Protein AF-0000000071591274 (afdb_homodimer)

Sequence (440 aa):
MTKKYLTFDCYGTLINTEPLYQWVANLGLAVGLDPLTVRKAYATYEDDPASVNPYLDYSTLVRADLKHLDRLFEQRHFFESHYVECLEVQRHLLPYADVIPTLTAWQQLGYQLIIMSNSSWDIMPANIAALKVSFTAVVTAEDIQAYKPALAFFETVQERFKLTADNHWHIARGYESDVVPASAMQWPMIWINRDQRQPTSSERPTHMVTDLAAVKQWVNMTKKYLTFDCYGTLINTEPLYQWVANLGLAVGLDPLTVRKAYATYEDDPASVNPYLDYSTLVRADLKHLDRLFEQRHFFESHYVECLEVQRHLLPYADVIPTLTAWQQLGYQLIIMSNSSWDIMPANIAALKVSFTAVVTAEDIQAYKPALAFFETVQERFKLTADNHWHIARGYESDVVPASAMQWPMIWINRDQRQPTSSERPTHMVTDLAAVKQWVN

Radius of gyration: 25.71 Å; Cα contacts (8 Å, |Δi|>4): 743; chains: 2; bounding box: 50×77×52 Å

pLDDT: mean 96.33, std 4.24, range [58.91, 98.88]

Organism: Lactiplantibacillus plantarum (strain ATCC BAA-793 / NCIMB 8826 / WCFS1) (NCBI:txid220668)

Nearest PDB structures (foldseek):
  7qnm-assembly6_K  TM=8.316E-01  e=1.272E-12  Zobellia galactanivorans
  8wnh-assembly1_B  TM=7.726E-01  e=5.320E-11  Rhodococcus opacus
  8wbk-assembly1_A  TM=7.540E-01  e=3.234E-11  Rhodococcus opacus
  8wbm-assembly1_A  TM=7.395E-01  e=4.697E-11  Rhodococcus opacus
  8wbo-assembly1_A-2  TM=7.355E-01  e=8.752E-11  Rhodococcus opacus

Foldseek 3Di:
DDAFAEEEEADPAFFDCVVLLVVQLVLCVVVPHRSVVRSVQLVVQVPDPVLQVQHDAPLVSLLVSQVVSCVVVVVPCSSSVCSVVSLVSLLPTATDPLQLVLVVVLVVVRHAYEYEYQHDPVRVVSSVVRSVDDHPYYHYCVNQSHAFPPLSSVVVVCVVSVDDQVRYEYEYADQRRDQVSCVVVVHQYEHQPQPPDDHPDDGDHPYYDNHDNVCVVPRD/DFAFAEEEEADPAFFDCVVLLVVQLVLCVVVPHRSVVRSVQLVVQVPDPVLQVQHDAPLVSLLVSQVVSCVVVVVPCSSSVCSVVSLVSLLPTATDPLQLVLVVVLVVVRHAYEYEYCHDPVRVVSSVVRSVDDHPYYDYCVNQSHAFPPLSSVVVVCVVVVDDQVRYEYEYADQRRGQVSCVVVVHQYEHQPQPPDDHPDDGDHPYYDNHDNVCVVPRD

Solvent-accessible surface area (backbone atoms only — not comparable to full-atom values): 23604 Å² total; per-residue (Å²): 131,86,76,36,38,38,37,26,38,38,81,62,48,39,31,44,52,61,67,53,48,50,50,46,14,51,55,25,43,74,72,75,42,61,27,68,60,42,29,49,52,50,52,52,52,72,68,36,68,71,71,45,65,68,68,63,56,45,69,57,49,53,40,51,44,27,44,47,50,10,64,77,67,67,44,77,55,57,50,26,41,43,37,63,57,50,54,50,47,62,30,67,39,47,53,40,87,49,36,50,66,44,53,52,52,42,47,73,72,59,43,40,36,30,41,48,28,68,42,31,63,53,41,43,62,50,41,50,59,58,47,77,63,86,58,76,41,77,45,33,15,62,77,62,63,38,49,65,43,44,59,67,51,54,52,49,54,32,63,75,67,64,60,45,67,87,36,33,41,37,39,28,41,46,54,71,44,38,39,42,38,31,48,75,68,60,45,44,28,39,33,33,39,69,80,68,72,75,80,90,63,89,64,64,55,75,40,76,39,60,46,71,57,65,49,44,82,80,57,122,130,85,75,36,38,38,36,26,39,37,80,61,49,39,29,44,52,60,66,54,48,51,51,46,14,50,55,26,43,75,74,74,40,60,28,69,59,42,29,48,53,50,54,51,52,72,68,35,68,72,71,46,66,67,68,63,56,45,69,58,49,52,42,51,43,27,45,47,50,10,64,77,68,67,43,75,56,57,50,27,42,43,36,61,58,51,54,51,48,61,30,65,39,44,52,42,87,51,37,47,66,44,52,52,53,40,47,74,73,59,43,38,37,30,41,48,28,67,44,32,63,53,41,42,62,49,39,49,59,58,47,77,62,87,59,79,42,77,46,33,16,62,80,62,64,39,48,65,41,44,58,67,51,54,52,50,53,32,63,75,68,65,60,44,66,85,36,32,41,38,39,27,40,47,52,72,45,38,40,44,37,31,47,76,68,60,45,42,27,40,33,35,41,70,79,69,73,76,78,90,62,88,66,68,56,76,41,76,37,60,44,71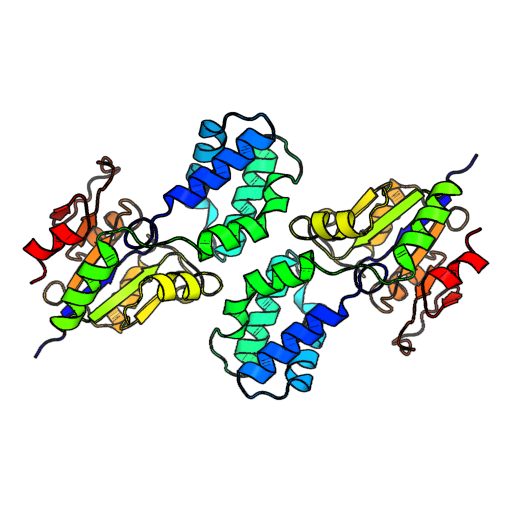,57,65,48,45,83,81,56,124

Structure (mmCIF, N/CA/C/O backbone):
data_AF-0000000071591274-model_v1
#
loop_
_entity.id
_entity.type
_entity.pdbx_description
1 polymer 'Phosphohydrolase, HAD superfamily'
#
loop_
_atom_site.group_PDB
_atom_site.id
_atom_site.type_symbol
_atom_site.label_atom_id
_atom_site.label_alt_id
_atom_site.label_comp_id
_atom_site.label_asym_id
_atom_site.label_entity_id
_atom_site.label_seq_id
_atom_site.pdbx_PDB_ins_code
_atom_site.Cartn_x
_atom_site.Cartn_y
_atom_site.Cartn_z
_atom_site.occupancy
_atom_site.B_iso_or_equiv
_atom_site.auth_seq_id
_atom_site.auth_comp_id
_atom_site.auth_asym_id
_atom_site.auth_atom_id
_atom_site.pdbx_PDB_model_num
ATOM 1 N N . MET A 1 1 ? 17.781 -35.562 -20.531 1 59.03 1 MET A N 1
ATOM 2 C CA . MET A 1 1 ? 16.359 -35.781 -20.234 1 59.03 1 MET A CA 1
ATOM 3 C C . MET A 1 1 ? 15.562 -34.5 -20.344 1 59.03 1 MET A C 1
ATOM 5 O O . MET A 1 1 ? 16.078 -33.406 -20.062 1 59.03 1 MET A O 1
ATOM 9 N N . THR A 1 2 ? 14.383 -34.562 -21.047 1 83.44 2 THR A N 1
ATOM 10 C CA . THR A 1 2 ? 13.602 -33.344 -21.328 1 83.44 2 THR A CA 1
ATOM 11 C C . THR A 1 2 ? 12.977 -32.812 -20.062 1 83.44 2 THR A C 1
ATOM 13 O O . THR A 1 2 ? 12.43 -33.562 -19.25 1 83.44 2 THR A O 1
ATOM 16 N N . LYS A 1 3 ? 13.312 -31.547 -19.672 1 92.94 3 LYS A N 1
ATOM 17 C CA . LYS A 1 3 ? 12.742 -30.891 -18.484 1 92.94 3 LYS A CA 1
ATOM 18 C C . LYS A 1 3 ? 11.211 -30.922 -18.531 1 92.94 3 LYS A C 1
ATOM 20 O O . LYS A 1 3 ? 10.617 -30.734 -19.594 1 92.94 3 LYS A O 1
ATOM 25 N N . LYS A 1 4 ? 10.633 -31.297 -17.438 1 97.25 4 LYS A N 1
ATOM 26 C CA . LYS A 1 4 ? 9.188 -31.234 -17.266 1 97.25 4 LYS A CA 1
ATOM 27 C C . LYS A 1 4 ? 8.789 -30.078 -16.344 1 97.25 4 LYS A C 1
ATOM 29 O O . LYS A 1 4 ? 9.422 -29.859 -15.312 1 97.25 4 LYS A O 1
ATOM 34 N N . TYR A 1 5 ? 7.762 -29.312 -16.75 1 98.38 5 TYR A N 1
ATOM 35 C CA . TYR A 1 5 ? 7.379 -28.078 -16.062 1 98.38 5 TYR A CA 1
ATOM 36 C C . TYR A 1 5 ? 5.973 -28.188 -15.477 1 98.38 5 TYR A C 1
ATOM 38 O O . TYR A 1 5 ? 5.09 -28.797 -16.094 1 98.38 5 TYR A O 1
ATOM 46 N N . LEU A 1 6 ? 5.816 -27.656 -14.336 1 98.75 6 LEU A N 1
ATOM 47 C CA . LEU A 1 6 ? 4.508 -27.375 -13.75 1 98.75 6 LEU A CA 1
ATOM 48 C C . LEU A 1 6 ? 4.332 -25.891 -13.477 1 98.75 6 LEU A C 1
ATOM 50 O O . LEU A 1 6 ? 5.141 -25.281 -12.766 1 98.75 6 LEU A O 1
ATOM 54 N N . THR A 1 7 ? 3.361 -25.266 -14.07 1 98.81 7 THR A N 1
ATOM 55 C CA . THR A 1 7 ? 3.021 -23.875 -13.773 1 98.81 7 THR A CA 1
ATOM 56 C C . THR A 1 7 ? 1.787 -23.797 -12.875 1 98.81 7 THR A C 1
ATOM 58 O O . THR A 1 7 ? 0.854 -24.594 -13.031 1 98.81 7 THR A O 1
ATOM 61 N N . PHE A 1 8 ? 1.826 -22.844 -11.938 1 98.81 8 PHE A N 1
ATOM 62 C CA . PHE A 1 8 ? 0.76 -22.734 -10.945 1 98.81 8 PHE A CA 1
ATOM 63 C C . PHE A 1 8 ? 0.245 -21.297 -10.875 1 98.81 8 PHE A C 1
ATOM 65 O O . PHE A 1 8 ? 1.033 -20.359 -10.852 1 98.81 8 PHE A O 1
ATOM 72 N N . ASP A 1 9 ? -1.08 -21.203 -10.789 1 98.38 9 ASP A N 1
ATOM 73 C CA . ASP A 1 9 ? -1.646 -20.047 -10.109 1 98.38 9 ASP A CA 1
ATOM 74 C C . ASP A 1 9 ? -1.286 -20.047 -8.625 1 98.38 9 ASP A C 1
ATOM 76 O O . ASP A 1 9 ? -0.941 -21.094 -8.07 1 98.38 9 ASP A O 1
ATOM 80 N N . CYS A 1 10 ? -1.369 -18.859 -8.008 1 98.25 10 CYS A N 1
ATOM 81 C CA . CYS A 1 10 ? -0.964 -18.812 -6.609 1 98.25 10 CYS A CA 1
ATOM 82 C C . CYS A 1 10 ? -2.178 -18.719 -5.691 1 98.25 10 CYS A C 1
ATOM 84 O O . CYS A 1 10 ? -2.498 -19.672 -4.988 1 98.25 10 CYS A O 1
ATOM 86 N N . TYR A 1 11 ? -2.914 -17.688 -5.766 1 97.44 11 TYR A N 1
ATOM 87 C CA .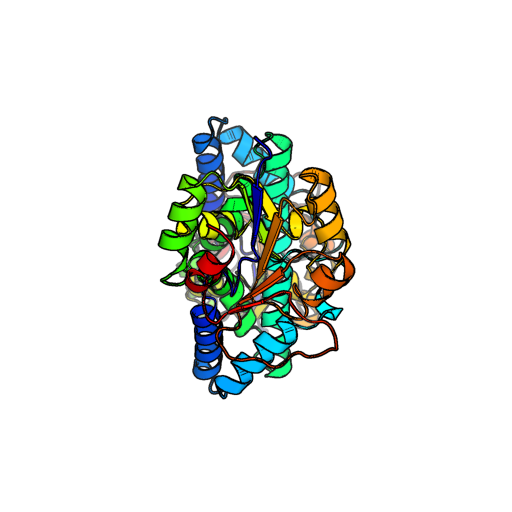 TYR A 1 11 ? -3.984 -17.391 -4.816 1 97.44 11 TYR A CA 1
ATOM 88 C C . TYR A 1 11 ? -5.207 -18.266 -5.094 1 97.44 11 TYR A C 1
ATOM 90 O O . TYR A 1 11 ? -5.766 -18.219 -6.191 1 97.44 11 TYR A O 1
ATOM 98 N N . GLY A 1 12 ? -5.57 -18.953 -4.125 1 96.62 12 GLY A N 1
ATOM 99 C CA . GLY A 1 12 ? -6.68 -19.891 -4.242 1 96.62 12 GLY A CA 1
ATOM 100 C C . GLY A 1 12 ? -6.258 -21.266 -4.723 1 96.62 12 GLY A C 1
ATOM 101 O O . GLY A 1 12 ? -7.02 -22.234 -4.609 1 96.62 12 GLY A O 1
ATOM 102 N N . THR A 1 13 ? -5.055 -21.328 -5.23 1 98.25 13 THR A N 1
ATOM 103 C CA . THR A 1 13 ? -4.508 -22.594 -5.688 1 98.25 13 THR A CA 1
ATOM 104 C C . THR A 1 13 ? -3.477 -23.125 -4.695 1 98.25 13 THR A C 1
ATOM 106 O O . THR A 1 13 ? -3.697 -24.156 -4.051 1 98.25 13 THR A O 1
ATOM 109 N N . LEU A 1 14 ? -2.412 -22.422 -4.5 1 98.62 14 LEU A N 1
ATOM 110 C CA . LEU A 1 14 ? -1.374 -22.797 -3.551 1 98.62 14 LEU A CA 1
ATOM 111 C C . LEU A 1 14 ? -1.625 -22.156 -2.188 1 98.62 14 LEU A C 1
ATOM 113 O O . LEU A 1 14 ? -1.508 -22.828 -1.155 1 98.62 14 LEU A O 1
ATOM 117 N N . ILE A 1 15 ? -1.997 -20.875 -2.193 1 98.62 15 ILE A N 1
ATOM 118 C CA . ILE A 1 15 ? -2.23 -20.078 -0.994 1 98.62 15 ILE A CA 1
ATOM 119 C C . ILE A 1 15 ? -3.729 -20 -0.717 1 98.62 15 ILE A C 1
ATOM 121 O O . ILE A 1 15 ? -4.512 -19.656 -1.608 1 98.62 15 ILE A O 1
ATOM 125 N N . ASN A 1 16 ? -4.133 -20.281 0.499 1 98.38 16 ASN A N 1
ATOM 126 C CA . ASN A 1 16 ? -5.527 -20.156 0.913 1 98.38 16 ASN A CA 1
ATOM 127 C C . ASN A 1 16 ? -5.914 -18.703 1.153 1 98.38 16 ASN A C 1
ATOM 129 O O . ASN A 1 16 ? -5.387 -18.047 2.064 1 98.38 16 ASN A O 1
ATOM 133 N N . THR A 1 17 ? -6.891 -18.188 0.409 1 97.69 17 THR A N 1
ATOM 134 C CA . THR A 1 17 ? -7.227 -16.766 0.471 1 97.69 17 THR A CA 1
ATOM 135 C C . THR A 1 17 ? -8.438 -16.531 1.369 1 97.69 17 THR A C 1
ATOM 137 O O . THR A 1 17 ? -8.828 -15.391 1.623 1 97.69 17 THR A O 1
ATOM 140 N N . GLU A 1 18 ? -9.008 -17.531 1.901 1 96.94 18 GLU A N 1
ATOM 141 C CA . GLU A 1 18 ? -10.227 -17.422 2.689 1 96.94 18 GLU A CA 1
ATOM 142 C C . GLU A 1 18 ? -10.039 -16.484 3.875 1 96.94 18 GLU A C 1
ATOM 144 O O . GLU A 1 18 ? -10.93 -15.695 4.195 1 96.94 18 GLU A O 1
ATOM 149 N N . PRO A 1 19 ? -8.945 -16.531 4.57 1 97.75 19 PRO A N 1
ATOM 150 C CA . PRO A 1 19 ? -8.773 -15.617 5.707 1 97.75 19 PRO A CA 1
ATOM 151 C C . PRO A 1 19 ? -8.867 -14.148 5.309 1 97.75 19 PRO A C 1
ATOM 153 O O . PRO A 1 19 ? -9.32 -13.32 6.102 1 97.75 19 PRO A O 1
ATOM 156 N N . LEU A 1 20 ? -8.43 -13.773 4.113 1 98.31 20 LEU A N 1
ATOM 157 C CA . LEU A 1 20 ? -8.562 -12.398 3.65 1 98.31 20 LEU A CA 1
ATOM 158 C C . LEU A 1 20 ? -10.023 -11.992 3.541 1 98.31 20 LEU A C 1
ATOM 160 O O . LEU A 1 20 ? -10.422 -10.93 4.035 1 98.31 20 LEU A O 1
ATOM 164 N N . TYR A 1 21 ? -10.812 -12.82 2.93 1 98.06 21 TYR A N 1
ATOM 165 C CA . TYR A 1 21 ? -12.219 -12.492 2.73 1 98.06 21 TYR A CA 1
ATOM 166 C C . TYR A 1 21 ? -12.969 -12.469 4.059 1 98.06 21 TYR A C 1
ATOM 168 O O . TYR A 1 21 ? -13.875 -11.656 4.254 1 98.06 21 TYR A O 1
ATOM 176 N N . GLN A 1 22 ? -12.594 -13.375 4.934 1 98.31 22 GLN A N 1
ATOM 177 C CA . GLN A 1 22 ? -13.164 -13.344 6.273 1 98.31 22 GLN A CA 1
ATOM 178 C C . GLN A 1 22 ? -12.797 -12.047 6.996 1 98.31 22 GLN A C 1
ATOM 180 O O . GLN A 1 22 ? -13.625 -11.469 7.703 1 98.31 22 GLN A O 1
ATOM 185 N N . TRP A 1 23 ? -11.586 -11.641 6.863 1 98.56 23 TRP A N 1
ATOM 186 C CA . TRP A 1 23 ? -11.125 -10.383 7.453 1 98.56 23 TRP A CA 1
ATOM 187 C C . TRP A 1 23 ? -11.938 -9.203 6.934 1 98.56 23 TRP A C 1
ATOM 189 O O . TRP A 1 23 ? -12.383 -8.359 7.711 1 98.56 23 TRP A O 1
ATOM 199 N N . VAL A 1 24 ? -12.242 -9.164 5.648 1 98.75 24 VAL A N 1
ATOM 200 C CA . VAL A 1 24 ? -13.055 -8.117 5.027 1 98.75 24 VAL A CA 1
ATOM 201 C C . VAL A 1 24 ? -14.469 -8.148 5.602 1 98.75 24 VAL A C 1
ATOM 203 O O . VAL A 1 24 ? -15.039 -7.109 5.922 1 98.75 24 VAL A O 1
ATOM 206 N N . ALA A 1 25 ? -14.992 -9.312 5.707 1 98.69 25 ALA A N 1
ATOM 207 C CA . ALA A 1 25 ? -16.328 -9.477 6.297 1 98.69 25 ALA A CA 1
ATOM 208 C C . ALA A 1 25 ? -16.359 -8.922 7.719 1 98.69 25 ALA A C 1
ATOM 210 O O . ALA A 1 25 ? -17.328 -8.258 8.109 1 98.69 25 ALA A O 1
ATOM 211 N N . ASN A 1 26 ? -15.328 -9.25 8.484 1 98.69 26 ASN A N 1
ATOM 212 C CA . ASN A 1 26 ? -15.242 -8.766 9.859 1 98.69 26 ASN A CA 1
ATOM 213 C C . ASN A 1 26 ? -15.195 -7.242 9.914 1 98.69 26 ASN A C 1
ATOM 215 O O . ASN A 1 26 ? -15.742 -6.637 10.836 1 98.69 26 ASN A O 1
ATOM 219 N N . LEU A 1 27 ? -14.539 -6.578 8.977 1 98.19 27 LEU A N 1
ATOM 220 C CA . LEU A 1 27 ? -14.539 -5.121 8.906 1 98.19 27 LEU A CA 1
ATOM 221 C C . LEU A 1 27 ? -15.953 -4.586 8.711 1 98.19 27 LEU A C 1
ATOM 223 O O . LEU A 1 27 ? -16.344 -3.592 9.336 1 98.19 27 LEU A O 1
ATOM 227 N N . GLY A 1 28 ? -16.656 -5.281 7.742 1 98.44 28 GLY A N 1
ATOM 228 C CA . GLY A 1 28 ? -18.047 -4.895 7.566 1 98.44 28 GLY A CA 1
ATOM 229 C C . GLY A 1 28 ? -18.859 -4.973 8.844 1 98.44 28 GLY A C 1
ATOM 230 O O . GLY A 1 28 ? -19.594 -4.039 9.188 1 98.44 28 GLY A O 1
ATOM 231 N N . LEU A 1 29 ? -18.688 -6.047 9.555 1 98.12 29 LEU A N 1
ATOM 232 C CA . LEU A 1 29 ? -19.391 -6.262 10.812 1 98.12 29 LEU A CA 1
ATOM 233 C C . LEU A 1 29 ? -19.062 -5.164 11.812 1 98.12 29 LEU A C 1
ATOM 235 O O . LEU A 1 29 ? -19.938 -4.707 12.555 1 98.12 29 LEU A O 1
ATOM 239 N N . ALA A 1 30 ? -17.875 -4.75 11.852 1 97.19 30 ALA A N 1
ATOM 240 C CA . ALA A 1 30 ? -17.391 -3.762 12.805 1 97.19 30 ALA A CA 1
ATOM 241 C C . ALA A 1 30 ? -18.125 -2.439 12.656 1 97.19 30 ALA A C 1
ATOM 243 O O . ALA A 1 30 ? -18.219 -1.659 13.609 1 97.19 30 ALA A O 1
ATOM 244 N N . VAL A 1 31 ? -18.688 -2.184 11.469 1 97.56 31 VAL A N 1
ATOM 245 C CA . VAL A 1 31 ? -19.359 -0.905 11.258 1 97.56 31 VAL A CA 1
ATOM 246 C C . VAL A 1 31 ? -20.859 -1.135 11.062 1 97.56 31 VAL A C 1
ATOM 248 O O . VAL A 1 31 ? -21.547 -0.307 10.461 1 97.56 31 VAL A O 1
ATOM 251 N N . GLY A 1 32 ? -21.328 -2.301 11.414 1 98.12 32 GLY A N 1
ATOM 252 C CA . GLY A 1 32 ? -22.75 -2.588 11.477 1 98.12 32 GLY A CA 1
ATOM 253 C C . GLY A 1 32 ? -23.328 -3.053 10.156 1 98.12 32 GLY A C 1
ATOM 254 O O . GLY A 1 32 ? -24.547 -3.08 9.977 1 98.12 32 GLY A O 1
ATOM 255 N N . LEU A 1 33 ? -22.484 -3.367 9.188 1 98.56 33 LEU A N 1
ATOM 256 C CA . LEU A 1 33 ? -22.953 -3.859 7.891 1 98.56 33 LEU A CA 1
ATOM 257 C C . LEU A 1 33 ? -23.078 -5.379 7.902 1 98.56 33 LEU A C 1
ATOM 259 O O . LEU A 1 33 ? -22.5 -6.047 8.758 1 98.56 33 LEU A O 1
ATOM 263 N N . ASP A 1 34 ? -23.844 -5.91 7 1 98.56 34 ASP A N 1
ATOM 264 C CA . ASP A 1 34 ? -23.891 -7.355 6.793 1 98.56 34 ASP A CA 1
ATOM 265 C C . ASP A 1 34 ? -22.547 -7.867 6.25 1 98.56 34 ASP A C 1
ATOM 267 O O . ASP A 1 34 ? -22.156 -7.527 5.133 1 98.56 34 ASP A O 1
ATOM 271 N N . PRO A 1 35 ? -21.938 -8.656 7.043 1 98.19 35 PRO A N 1
ATOM 272 C CA . PRO A 1 35 ? -20.594 -9.086 6.656 1 98.19 35 PRO A CA 1
ATOM 273 C C . PRO A 1 35 ? -20.562 -9.836 5.324 1 98.19 35 PRO A C 1
ATOM 275 O O . PRO A 1 35 ? -19.625 -9.688 4.547 1 98.19 35 PRO A O 1
ATOM 278 N N . LEU A 1 36 ? -21.547 -10.586 5 1 98.19 36 LEU A N 1
ATOM 279 C CA . LEU A 1 36 ? -21.578 -11.352 3.758 1 98.19 36 LEU A CA 1
ATOM 280 C C . LEU A 1 36 ? -21.734 -10.422 2.555 1 98.19 36 LEU A C 1
ATOM 282 O O . LEU A 1 36 ? -21.172 -10.688 1.49 1 98.19 36 LEU A O 1
ATOM 286 N N . THR A 1 37 ? -22.438 -9.383 2.709 1 98.69 37 THR A N 1
ATOM 287 C CA . THR A 1 37 ? -22.625 -8.398 1.645 1 98.69 37 THR A CA 1
ATOM 288 C C . THR A 1 37 ? -21.328 -7.668 1.351 1 98.69 37 THR A C 1
ATOM 290 O O . THR A 1 37 ? -20.969 -7.461 0.188 1 98.69 37 THR A O 1
ATOM 293 N N . VAL A 1 38 ? -20.609 -7.312 2.428 1 98.75 38 VAL A N 1
ATOM 294 C CA . VAL A 1 38 ? -19.344 -6.609 2.264 1 98.75 38 VAL A CA 1
ATOM 295 C C . VAL A 1 38 ? -18.328 -7.531 1.602 1 98.75 38 VAL A C 1
ATOM 297 O O . VAL A 1 38 ? -17.641 -7.129 0.665 1 98.75 38 VAL A O 1
ATOM 300 N N . ARG A 1 39 ? -18.297 -8.742 2.094 1 98.56 39 ARG A N 1
ATOM 301 C CA . ARG A 1 39 ? -17.422 -9.75 1.52 1 98.56 39 ARG A CA 1
ATOM 302 C C . ARG A 1 39 ? -17.688 -9.93 0.028 1 98.56 39 ARG A C 1
ATOM 304 O O . ARG A 1 39 ? -16.75 -9.945 -0.776 1 98.56 39 ARG A O 1
ATOM 311 N N . LYS A 1 40 ? -18.875 -10.062 -0.348 1 98.06 40 LYS A N 1
ATOM 312 C CA . LYS A 1 40 ? -19.266 -10.25 -1.741 1 98.06 40 LYS A CA 1
ATOM 313 C C . LYS A 1 40 ? -18.906 -9.031 -2.588 1 98.06 40 LYS A C 1
ATOM 315 O O . LYS A 1 40 ? -18.453 -9.18 -3.725 1 98.06 40 LYS A O 1
ATOM 320 N N . ALA A 1 41 ? -19.172 -7.867 -2.061 1 98.31 41 ALA A N 1
ATOM 321 C CA . ALA A 1 41 ? -18.844 -6.645 -2.781 1 98.31 41 ALA A CA 1
ATOM 322 C C . ALA A 1 41 ? -17.344 -6.562 -3.07 1 98.31 41 ALA A C 1
ATOM 324 O O . ALA A 1 41 ? -16.938 -6.203 -4.18 1 98.31 41 ALA A O 1
ATOM 325 N N . TYR A 1 42 ? -16.547 -6.926 -2.078 1 98.31 42 TYR A N 1
ATOM 326 C CA . TYR A 1 42 ? -15.094 -6.926 -2.244 1 98.31 42 TYR A CA 1
ATOM 327 C C . TYR A 1 42 ? -14.672 -7.895 -3.338 1 98.31 42 TYR A C 1
ATOM 329 O O . TYR A 1 42 ? -13.922 -7.531 -4.246 1 98.31 42 TYR A O 1
ATOM 337 N N . ALA A 1 43 ? -15.172 -9.086 -3.266 1 96.25 43 ALA A N 1
ATOM 338 C CA . ALA A 1 43 ? -14.812 -10.133 -4.219 1 96.25 43 ALA A CA 1
ATOM 339 C C . ALA A 1 43 ? -15.266 -9.766 -5.633 1 96.25 43 ALA A C 1
ATOM 341 O O . ALA A 1 43 ? -14.555 -10.031 -6.605 1 96.25 43 ALA A O 1
ATOM 342 N N . THR A 1 44 ? -16.422 -9.172 -5.738 1 95.06 44 THR A N 1
ATOM 343 C CA . THR A 1 44 ? -16.984 -8.781 -7.031 1 95.06 44 THR A CA 1
ATOM 344 C C . THR A 1 44 ? -16.094 -7.734 -7.703 1 95.06 44 THR A C 1
ATOM 346 O O . THR A 1 44 ? -15.828 -7.824 -8.906 1 95.06 44 THR A O 1
ATOM 349 N N . TYR A 1 45 ? -15.688 -6.75 -6.977 1 94.69 45 TYR A N 1
ATOM 350 C CA . TYR A 1 45 ? -14.789 -5.727 -7.512 1 94.69 45 TYR A CA 1
ATOM 351 C C . TYR A 1 45 ? -13.469 -6.34 -7.953 1 94.69 45 TYR A C 1
ATOM 353 O O . TYR A 1 45 ? -12.93 -5.984 -9.008 1 94.69 45 TYR A O 1
ATOM 361 N N . GLU A 1 46 ? -12.938 -7.242 -7.129 1 92.62 46 GLU A N 1
ATOM 362 C CA . GLU A 1 46 ? -11.672 -7.906 -7.414 1 92.62 46 GLU A CA 1
ATOM 363 C C . GLU A 1 46 ? -11.734 -8.664 -8.734 1 92.62 46 GLU A C 1
ATOM 365 O O . GLU A 1 46 ? -10.742 -8.727 -9.469 1 92.62 46 GLU A O 1
ATOM 370 N N . ASP A 1 47 ? -12.844 -9.18 -9.07 1 88.62 47 ASP A N 1
ATOM 371 C CA . ASP A 1 47 ? -13.016 -10.031 -10.242 1 88.62 47 ASP A CA 1
ATOM 372 C C . ASP A 1 47 ? -13.414 -9.211 -11.469 1 88.62 47 ASP A C 1
ATOM 374 O O . ASP A 1 47 ? -13.531 -9.75 -12.57 1 88.62 47 ASP A O 1
ATOM 378 N N . ASP A 1 48 ? -13.617 -7.91 -11.312 1 88.06 48 ASP A N 1
ATOM 379 C CA . ASP A 1 48 ? -14.055 -7.062 -12.414 1 88.06 48 ASP A CA 1
ATOM 380 C C . ASP A 1 48 ? -12.891 -6.719 -13.336 1 88.06 48 ASP A C 1
ATOM 382 O O . ASP A 1 48 ? -11.984 -5.969 -12.953 1 88.06 48 ASP A O 1
ATOM 386 N N . PRO A 1 49 ? -12.984 -7.168 -14.539 1 80.75 49 PRO A N 1
ATOM 387 C CA . PRO A 1 49 ? -11.883 -6.891 -15.469 1 80.75 49 PRO A CA 1
ATOM 388 C C . PRO A 1 49 ? -11.688 -5.398 -15.727 1 80.75 49 PRO A C 1
ATOM 390 O O . PRO A 1 49 ? -10.586 -4.969 -16.078 1 80.75 49 PRO A O 1
ATOM 393 N N . ALA A 1 50 ? -12.68 -4.613 -15.609 1 82.62 50 ALA A N 1
ATOM 394 C CA . ALA A 1 50 ? -12.602 -3.174 -15.852 1 82.62 50 ALA A CA 1
ATOM 395 C C . ALA A 1 50 ? -11.68 -2.496 -14.836 1 82.62 50 ALA A C 1
ATOM 397 O O . ALA A 1 50 ? -11.133 -1.424 -15.109 1 82.62 50 ALA A O 1
ATOM 398 N N . SER A 1 51 ? -11.508 -3.184 -13.789 1 80.5 51 SER A N 1
ATOM 399 C CA . SER A 1 51 ? -10.727 -2.572 -12.711 1 80.5 51 SER A CA 1
ATOM 400 C C . SER A 1 51 ? -9.234 -2.641 -13.008 1 80.5 51 SER A C 1
ATOM 402 O O . SER A 1 51 ? -8.445 -1.913 -12.406 1 80.5 51 SER A O 1
ATOM 404 N N . VAL A 1 52 ? -8.898 -3.426 -13.984 1 80.12 52 VAL A N 1
ATOM 405 C CA . VAL A 1 52 ? -7.469 -3.65 -14.172 1 80.12 52 VAL A CA 1
ATOM 406 C C . VAL A 1 52 ? -7.043 -3.172 -15.555 1 80.12 52 VAL A C 1
ATOM 408 O O . VAL A 1 52 ? -5.934 -3.469 -16.016 1 80.12 52 VAL A O 1
ATOM 411 N N . ASN A 1 53 ? -7.938 -2.541 -16.312 1 80.44 53 ASN A N 1
ATOM 412 C CA . ASN A 1 53 ? -7.633 -1.972 -17.625 1 80.44 53 ASN A CA 1
ATOM 413 C C . ASN A 1 53 ? -7.766 -0.451 -17.625 1 80.44 53 ASN A C 1
ATOM 415 O O . ASN A 1 53 ? -8.875 0.08 -17.594 1 80.44 53 ASN A O 1
ATOM 419 N N . PRO A 1 54 ? -6.59 0.171 -17.703 1 84.56 54 PRO A N 1
ATOM 420 C CA . PRO A 1 54 ? -5.223 -0.301 -17.906 1 84.56 54 PRO A CA 1
ATOM 421 C C . PRO A 1 54 ? -4.621 -0.958 -16.672 1 84.56 54 PRO A C 1
ATOM 423 O O . PRO A 1 54 ? -5.227 -0.921 -15.594 1 84.56 54 PRO A O 1
ATOM 426 N N . TYR A 1 55 ? -3.494 -1.577 -16.891 1 90.62 55 TYR A N 1
ATOM 427 C CA . TYR A 1 55 ? -2.809 -2.264 -15.797 1 90.62 55 TYR A CA 1
ATOM 428 C C . TYR A 1 55 ? -2.562 -1.32 -14.625 1 90.62 55 TYR A C 1
ATOM 430 O O . TYR A 1 55 ? -2.154 -0.173 -14.82 1 90.62 55 TYR A O 1
ATOM 438 N N . LEU A 1 56 ? -2.842 -1.763 -13.461 1 91.06 56 LEU A N 1
ATOM 439 C CA . LEU A 1 56 ? -2.484 -1.16 -12.188 1 91.06 56 LEU A CA 1
ATOM 440 C C . LEU A 1 56 ? -1.804 -2.178 -11.273 1 91.06 56 LEU A C 1
ATOM 442 O O . LEU A 1 56 ? -2.156 -3.359 -11.289 1 91.06 56 LEU A O 1
ATOM 446 N N . ASP A 1 57 ? -0.93 -1.67 -10.469 1 91.5 57 ASP A N 1
ATOM 447 C CA . ASP A 1 57 ? -0.289 -2.562 -9.508 1 91.5 57 ASP A CA 1
ATOM 448 C C . ASP A 1 57 ? -1.318 -3.201 -8.578 1 91.5 57 ASP A C 1
ATOM 450 O O . ASP A 1 57 ? -2.338 -2.588 -8.258 1 91.5 57 ASP A O 1
ATOM 454 N N . TYR A 1 58 ? -0.999 -4.375 -8.141 1 94 58 TYR A N 1
ATOM 455 C CA . TYR A 1 58 ? -1.905 -5.137 -7.289 1 94 58 TYR A CA 1
ATOM 456 C C . TYR A 1 58 ? -2.283 -4.34 -6.047 1 94 58 TYR A C 1
ATOM 458 O O . TYR A 1 58 ? -3.461 -4.258 -5.688 1 94 58 TYR A O 1
ATOM 466 N N . SER A 1 59 ? -1.326 -3.738 -5.391 1 93.75 59 SER A N 1
ATOM 467 C CA . SER A 1 59 ? -1.59 -2.975 -4.176 1 93.75 59 SER A CA 1
ATOM 468 C C . SER A 1 59 ? -2.518 -1.796 -4.453 1 93.75 59 SER A C 1
ATOM 470 O O . SER A 1 59 ? -3.367 -1.459 -3.625 1 93.75 59 SER A O 1
ATOM 472 N N . THR A 1 60 ? -2.344 -1.145 -5.645 1 93.25 60 THR A N 1
ATOM 473 C CA . THR A 1 60 ? -3.24 -0.064 -6.043 1 93.25 60 THR A CA 1
ATOM 474 C C . THR A 1 60 ? -4.668 -0.577 -6.199 1 93.25 60 THR A C 1
ATOM 476 O O . THR A 1 60 ? -5.625 0.097 -5.809 1 93.25 60 THR A O 1
ATOM 479 N N . LEU A 1 61 ? -4.793 -1.776 -6.754 1 95 61 LEU A N 1
ATOM 480 C CA . LEU A 1 61 ? -6.109 -2.379 -6.953 1 95 61 LEU A CA 1
ATOM 481 C C . LEU A 1 61 ? -6.762 -2.717 -5.617 1 95 61 LEU A C 1
ATOM 483 O O . LEU A 1 61 ? -7.973 -2.559 -5.457 1 95 61 LEU A O 1
ATOM 487 N N . VAL A 1 62 ? -5.961 -3.191 -4.707 1 96.94 62 VAL A N 1
ATOM 488 C CA . VAL A 1 62 ? -6.469 -3.496 -3.375 1 96.94 62 VAL A CA 1
ATOM 489 C C . VAL A 1 62 ? -7.043 -2.232 -2.738 1 96.94 62 VAL A C 1
ATOM 491 O O . VAL A 1 62 ? -8.156 -2.248 -2.213 1 96.94 62 VAL A O 1
ATOM 494 N N . ARG A 1 63 ? -6.289 -1.158 -2.795 1 97.06 63 ARG A N 1
ATOM 495 C CA . ARG A 1 63 ? -6.762 0.084 -2.191 1 97.06 63 ARG A CA 1
ATOM 496 C C . ARG A 1 63 ? -8.016 0.59 -2.893 1 97.06 63 ARG A C 1
ATOM 498 O O . ARG A 1 63 ? -8.953 1.058 -2.242 1 97.06 63 ARG A O 1
ATOM 505 N N . ALA A 1 64 ? -8.023 0.521 -4.219 1 96.06 64 ALA A N 1
ATOM 506 C CA . ALA A 1 64 ? -9.188 0.925 -5 1 96.06 64 ALA A CA 1
ATOM 507 C C . ALA A 1 64 ? -10.43 0.141 -4.578 1 96.06 64 ALA A C 1
ATOM 509 O O . ALA A 1 64 ? -11.531 0.691 -4.527 1 96.06 64 ALA A O 1
ATOM 510 N N . ASP A 1 65 ? -10.242 -1.105 -4.312 1 97.75 65 ASP A N 1
ATOM 511 C CA . ASP A 1 65 ? -11.352 -1.951 -3.877 1 97.75 65 ASP A CA 1
ATOM 512 C C . ASP A 1 65 ? -11.898 -1.494 -2.523 1 97.75 65 ASP A C 1
ATOM 514 O O . ASP A 1 65 ? -13.109 -1.393 -2.338 1 97.75 65 ASP A O 1
ATOM 518 N N . LEU A 1 66 ? -11.023 -1.21 -1.63 1 98.44 66 LEU A N 1
ATOM 519 C CA . LEU A 1 66 ? -11.43 -0.73 -0.315 1 98.44 66 LEU A CA 1
ATOM 520 C C . LEU A 1 66 ? -12.141 0.616 -0.426 1 98.44 66 LEU A C 1
ATOM 522 O O . LEU A 1 66 ? -13.156 0.846 0.241 1 98.44 66 LEU A O 1
ATOM 526 N N . LYS A 1 67 ? -11.633 1.527 -1.256 1 97.88 67 LYS A N 1
ATOM 527 C CA . LYS A 1 67 ? -12.305 2.799 -1.513 1 97.88 67 LYS A CA 1
ATOM 528 C C . LYS A 1 67 ? -13.688 2.58 -2.119 1 97.88 67 LYS A C 1
ATOM 530 O O . LYS A 1 67 ? -14.625 3.326 -1.825 1 97.88 67 LYS A O 1
ATOM 535 N N . HIS A 1 68 ? -13.773 1.61 -3.025 1 97.81 68 HIS A N 1
ATOM 536 C CA . HIS A 1 68 ? -15.062 1.25 -3.607 1 97.81 68 HIS A CA 1
ATOM 537 C C . HIS A 1 68 ? -16.062 0.848 -2.527 1 97.81 68 HIS A C 1
ATOM 539 O O . HIS A 1 68 ? -17.219 1.262 -2.564 1 97.81 68 HIS A O 1
ATOM 545 N N . LEU A 1 69 ? -15.633 0.05 -1.564 1 98.62 69 LEU A N 1
ATOM 546 C CA . LEU A 1 69 ? -16.5 -0.325 -0.451 1 98.62 69 LEU A CA 1
ATOM 547 C C . LEU A 1 69 ? -16.969 0.909 0.318 1 98.62 69 LEU A C 1
ATOM 549 O O . LEU A 1 69 ? -18.141 1.012 0.688 1 98.62 69 LEU A O 1
ATOM 553 N N . ASP A 1 70 ? -16 1.833 0.578 1 98.69 70 ASP A N 1
ATOM 554 C CA . ASP A 1 70 ? -16.359 3.068 1.271 1 98.69 70 ASP A CA 1
ATOM 555 C C . ASP A 1 70 ? -17.469 3.812 0.54 1 98.69 70 ASP A C 1
ATOM 557 O O . ASP A 1 70 ? -18.406 4.32 1.168 1 98.69 70 ASP A O 1
ATOM 561 N N . ARG A 1 71 ? -17.328 3.889 -0.758 1 98.25 71 ARG A N 1
ATOM 562 C CA . ARG A 1 71 ? -18.344 4.578 -1.562 1 98.25 71 ARG A CA 1
ATOM 563 C C . ARG A 1 71 ? -19.672 3.826 -1.545 1 98.25 71 ARG A C 1
ATOM 565 O O . ARG A 1 71 ? -20.719 4.422 -1.309 1 98.25 71 ARG A O 1
ATOM 572 N N . LEU A 1 72 ? -19.625 2.525 -1.784 1 98.38 72 LEU A N 1
ATOM 573 C CA . LEU A 1 72 ? -20.828 1.688 -1.895 1 98.38 72 LEU A CA 1
ATOM 574 C C . LEU A 1 72 ? -21.625 1.711 -0.598 1 98.38 72 LEU A C 1
ATOM 576 O O . LEU A 1 72 ? -22.859 1.72 -0.626 1 98.38 72 LEU A O 1
ATOM 580 N N . PHE A 1 73 ? -20.953 1.77 0.518 1 98.62 73 PHE A N 1
ATOM 581 C CA . PHE A 1 73 ? -21.625 1.618 1.798 1 98.62 73 PHE A CA 1
ATOM 582 C C . PHE A 1 73 ? 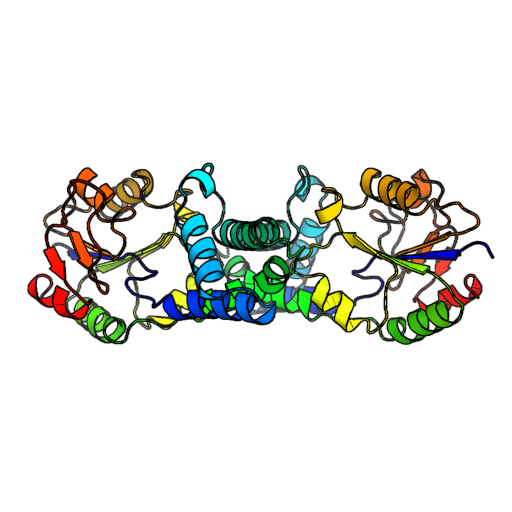-21.594 2.918 2.592 1 98.62 73 PHE A C 1
ATOM 584 O O . PHE A 1 73 ? -21.922 2.938 3.779 1 98.62 73 PHE A O 1
ATOM 591 N N . GLU A 1 74 ? -21.047 3.973 1.934 1 97.75 74 GLU A N 1
ATOM 592 C CA . GLU A 1 74 ? -21.016 5.312 2.508 1 97.75 74 GLU A CA 1
ATOM 593 C C . GLU A 1 74 ? -20.297 5.324 3.848 1 97.75 74 GLU A C 1
ATOM 595 O O . GLU A 1 74 ? -20.828 5.789 4.852 1 97.75 74 GLU A O 1
ATOM 600 N N . GLN A 1 75 ? -19.094 4.859 3.832 1 97.75 75 GLN A N 1
ATOM 601 C CA . GLN A 1 75 ? -18.312 4.723 5.059 1 97.75 75 GLN A CA 1
ATOM 602 C C . GLN A 1 75 ? -17.125 5.68 5.062 1 97.75 75 GLN A C 1
ATOM 604 O O . GLN A 1 75 ? -16.141 5.434 5.746 1 97.75 75 GLN A O 1
ATOM 609 N N . ARG A 1 76 ? -17.234 6.754 4.285 1 95.31 76 ARG A N 1
ATOM 610 C CA . ARG A 1 76 ? -16.172 7.746 4.188 1 95.31 76 ARG A CA 1
ATOM 611 C C . ARG A 1 76 ? -14.828 7.086 3.881 1 95.31 76 ARG A C 1
ATOM 613 O O . ARG A 1 76 ? -14.602 6.629 2.76 1 95.31 76 ARG A O 1
ATOM 620 N N . HIS A 1 77 ? -13.914 6.922 4.918 1 97.12 77 HIS A N 1
ATOM 621 C CA . HIS A 1 77 ? -12.594 6.355 4.672 1 97.12 77 HIS A CA 1
ATOM 622 C C . HIS A 1 77 ? -12.336 5.145 5.562 1 97.12 77 HIS A C 1
ATOM 624 O O . HIS A 1 77 ? -11.188 4.758 5.781 1 97.12 77 HIS A O 1
ATOM 630 N N . PHE A 1 78 ? -13.43 4.578 6.078 1 97.94 78 PHE A N 1
ATOM 631 C CA . PHE A 1 78 ? -13.258 3.5 7.043 1 97.94 78 PHE A CA 1
ATOM 632 C C . PHE A 1 78 ? -12.5 2.334 6.418 1 97.94 78 PHE A C 1
ATOM 634 O O . PHE A 1 78 ? -11.453 1.927 6.926 1 97.94 78 PHE A O 1
ATOM 641 N N . PHE A 1 79 ? -12.969 1.773 5.285 1 98.62 79 PHE A N 1
ATOM 642 C CA . PHE A 1 79 ? -12.328 0.613 4.684 1 98.62 79 PHE A CA 1
ATOM 643 C C . PHE A 1 79 ? -10.938 0.972 4.176 1 98.62 79 PHE A C 1
ATOM 645 O O . PHE A 1 79 ? -9.969 0.237 4.41 1 98.62 79 PHE A O 1
ATOM 652 N N . GLU A 1 80 ? -10.836 2.1 3.539 1 98 80 GLU A N 1
ATOM 653 C CA . GLU A 1 80 ? -9.555 2.537 3 1 98 80 GLU A CA 1
ATOM 654 C C . GLU A 1 80 ? -8.516 2.703 4.109 1 98 80 GLU A C 1
ATOM 656 O O . GLU A 1 80 ? -7.328 2.443 3.898 1 98 80 GLU A O 1
ATOM 661 N N . SER A 1 81 ? -8.969 3.096 5.297 1 97.75 81 SER A N 1
ATOM 662 C CA . SER A 1 81 ? -8.047 3.307 6.41 1 97.75 81 SER A CA 1
ATOM 663 C C . SER A 1 81 ? -7.434 1.992 6.871 1 97.75 81 SER A C 1
ATOM 665 O O . SER A 1 81 ? -6.441 1.99 7.605 1 97.75 81 SER A O 1
ATOM 667 N N . HIS A 1 82 ? -7.957 0.829 6.438 1 98.31 82 HIS A N 1
ATOM 668 C CA . HIS A 1 82 ? -7.434 -0.487 6.785 1 98.31 82 HIS A CA 1
ATOM 669 C C . HIS A 1 82 ? -6.598 -1.064 5.645 1 98.31 82 HIS A C 1
ATOM 671 O O . HIS A 1 82 ? -6.312 -2.264 5.629 1 98.31 82 HIS A O 1
ATOM 677 N N . TYR A 1 83 ? -6.211 -0.236 4.695 1 98.5 83 TYR A N 1
ATOM 678 C CA . TYR A 1 83 ? -5.477 -0.65 3.504 1 98.5 83 TYR A CA 1
ATOM 679 C C . TYR A 1 83 ? -4.191 -1.372 3.883 1 98.5 83 TYR A C 1
ATOM 681 O O . TYR A 1 83 ? -3.922 -2.473 3.393 1 98.5 83 TYR A O 1
ATOM 689 N N . VAL A 1 84 ? -3.359 -0.828 4.727 1 98.12 84 VAL A N 1
ATOM 690 C CA . VAL A 1 84 ? -2.07 -1.411 5.09 1 98.12 84 VAL A CA 1
ATOM 691 C C . VAL A 1 84 ? -2.289 -2.758 5.773 1 98.12 84 VAL A C 1
ATOM 693 O O . VAL A 1 84 ? -1.566 -3.721 5.508 1 98.12 84 VAL A O 1
ATOM 696 N N . GLU A 1 85 ? -3.283 -2.811 6.656 1 97.62 85 GLU A N 1
ATOM 697 C CA . GLU A 1 85 ? -3.639 -4.078 7.285 1 97.62 85 GLU A CA 1
ATOM 698 C C . GLU A 1 85 ? -4.055 -5.113 6.242 1 97.62 85 GLU A C 1
ATOM 700 O O . GLU A 1 85 ? -3.73 -6.297 6.371 1 97.62 85 GLU A O 1
ATOM 705 N N . CYS A 1 86 ? -4.809 -4.656 5.277 1 98.5 86 CYS A N 1
ATOM 706 C CA . CYS A 1 86 ? -5.234 -5.562 4.215 1 98.5 86 CYS A CA 1
ATOM 707 C C . CYS A 1 86 ? -4.031 -6.188 3.516 1 98.5 86 CYS A C 1
ATOM 709 O O . CYS A 1 86 ? -4.004 -7.398 3.287 1 98.5 86 CYS A O 1
ATOM 711 N N . LEU A 1 87 ? -3.045 -5.367 3.186 1 98.25 87 LEU A N 1
ATOM 712 C CA . LEU A 1 87 ? -1.828 -5.863 2.553 1 98.25 87 LEU A CA 1
ATOM 713 C C . LEU A 1 87 ? -1.097 -6.836 3.471 1 98.25 87 LEU A C 1
ATOM 715 O O . LEU A 1 87 ? -0.551 -7.84 3.008 1 98.25 87 LEU A O 1
ATOM 719 N N . GLU A 1 88 ? -1.118 -6.551 4.77 1 97.62 88 GLU A N 1
ATOM 720 C CA . GLU A 1 88 ? -0.491 -7.441 5.738 1 97.62 88 GLU A CA 1
ATOM 721 C C . GLU A 1 88 ? -1.195 -8.797 5.781 1 97.62 88 GLU A C 1
ATOM 723 O O . GLU A 1 88 ? -0.544 -9.836 5.852 1 97.62 88 GLU A O 1
ATOM 728 N N . VAL A 1 89 ? -2.482 -8.734 5.801 1 97.94 89 VAL A N 1
ATOM 729 C CA . VAL A 1 89 ? -3.248 -9.977 5.777 1 97.94 89 VAL A CA 1
ATOM 730 C C . VAL A 1 89 ? -2.869 -10.789 4.543 1 97.94 89 VAL A C 1
ATOM 732 O O . VAL A 1 89 ? -2.598 -11.992 4.645 1 97.94 89 VAL A O 1
ATOM 735 N N . GLN A 1 90 ? -2.811 -10.195 3.379 1 97.75 90 GLN A N 1
ATOM 736 C CA . GLN A 1 90 ? -2.443 -10.875 2.139 1 97.75 90 GLN A CA 1
ATOM 737 C C . GLN A 1 90 ? -1.059 -11.5 2.242 1 97.75 90 GLN A C 1
ATOM 739 O O . GLN A 1 90 ? -0.853 -12.641 1.811 1 97.75 90 GLN A O 1
ATOM 744 N N . ARG A 1 91 ? -0.125 -10.812 2.82 1 97.31 91 ARG A N 1
ATOM 745 C CA . ARG A 1 91 ? 1.26 -11.258 2.938 1 97.31 91 ARG A CA 1
ATOM 746 C C . ARG A 1 91 ? 1.367 -12.477 3.848 1 97.31 91 ARG A C 1
ATOM 748 O O . ARG A 1 91 ? 2.252 -13.312 3.67 1 97.31 91 ARG A O 1
ATOM 755 N N . HIS A 1 92 ? 0.417 -12.602 4.746 1 96.81 92 HIS A N 1
ATOM 756 C CA . HIS A 1 92 ? 0.568 -13.625 5.777 1 96.81 92 HIS A CA 1
ATOM 757 C C . HIS A 1 92 ? -0.376 -14.797 5.531 1 96.81 92 HIS A C 1
ATOM 759 O O . HIS A 1 92 ? -0.583 -15.625 6.418 1 96.81 92 HIS A O 1
ATOM 765 N N . LEU A 1 93 ? -0.909 -14.789 4.406 1 97.75 93 LEU A N 1
ATOM 766 C CA . LEU A 1 93 ? -1.719 -15.945 4.047 1 97.75 93 LEU A CA 1
ATOM 767 C C . LEU A 1 93 ? -0.865 -17.203 3.992 1 97.75 93 LEU A C 1
ATOM 769 O O . LEU A 1 93 ? 0.312 -17.156 3.631 1 97.75 93 LEU A O 1
ATOM 773 N N . LEU A 1 94 ? -1.461 -18.359 4.309 1 97.81 94 LEU A N 1
ATOM 774 C CA . LEU A 1 94 ? -0.749 -19.625 4.379 1 97.81 94 LEU A CA 1
ATOM 775 C C . LEU A 1 94 ? -1.217 -20.578 3.279 1 97.81 94 LEU A C 1
ATOM 777 O O . LEU A 1 94 ? -2.334 -20.438 2.775 1 97.81 94 LEU A O 1
ATOM 781 N N . PRO A 1 95 ? -0.355 -21.516 2.869 1 98.25 95 PRO A N 1
ATOM 782 C CA . PRO A 1 95 ? -0.76 -22.516 1.876 1 98.25 95 PRO A CA 1
ATOM 783 C C . PRO A 1 95 ? -1.85 -23.453 2.393 1 98.25 95 PRO A C 1
ATOM 785 O O . PRO A 1 95 ? -2.012 -23.609 3.605 1 98.25 95 PRO A O 1
ATOM 788 N N . TYR A 1 96 ? -2.578 -24.016 1.421 1 97.38 96 TYR A N 1
ATOM 789 C CA . TYR A 1 96 ? -3.428 -25.156 1.773 1 97.38 96 TYR A CA 1
ATOM 790 C C . TYR A 1 96 ? -2.6 -26.312 2.322 1 97.38 96 TYR A C 1
ATOM 792 O O . TYR A 1 96 ? -1.417 -26.438 1.995 1 97.38 96 TYR A O 1
ATOM 800 N N . ALA A 1 97 ? -3.219 -27.203 3.041 1 96.12 97 ALA A N 1
ATOM 801 C CA . ALA A 1 97 ? -2.521 -28.25 3.783 1 96.12 97 ALA A CA 1
ATOM 802 C C . ALA A 1 97 ? -1.836 -29.234 2.836 1 96.12 97 ALA A C 1
ATOM 804 O O . ALA A 1 97 ? -0.791 -29.797 3.166 1 96.12 97 ALA A O 1
ATOM 805 N N . ASP A 1 98 ? -2.342 -29.406 1.694 1 96.88 98 ASP A N 1
ATOM 806 C CA . ASP A 1 98 ? -1.843 -30.422 0.766 1 96.88 98 ASP A CA 1
ATOM 807 C C . ASP A 1 98 ? -0.732 -29.859 -0.116 1 96.88 98 ASP A C 1
ATOM 809 O O . ASP A 1 98 ? -0.066 -30.609 -0.838 1 96.88 98 ASP A O 1
ATOM 813 N N . VAL A 1 99 ? -0.441 -28.594 -0.03 1 98.31 99 VAL A N 1
ATOM 814 C CA . VAL A 1 99 ? 0.371 -27.906 -1.028 1 98.31 99 VAL A CA 1
ATOM 815 C C . VAL A 1 99 ? 1.847 -28.219 -0.803 1 98.31 99 VAL A C 1
ATOM 817 O O . VAL A 1 99 ? 2.521 -28.734 -1.699 1 98.31 99 VAL A O 1
ATOM 820 N N . ILE A 1 100 ? 2.352 -28.016 0.37 1 98.25 100 ILE A N 1
ATOM 821 C CA . ILE A 1 100 ? 3.787 -28.109 0.613 1 98.25 100 ILE A CA 1
ATOM 822 C C . ILE A 1 100 ? 4.246 -29.547 0.403 1 98.25 100 ILE A C 1
ATOM 824 O O . ILE A 1 100 ? 5.211 -29.797 -0.328 1 98.25 100 ILE A O 1
ATOM 828 N N . PRO A 1 101 ? 3.508 -30.578 0.943 1 97.81 101 PRO A N 1
ATOM 829 C CA . PRO A 1 101 ? 3.934 -31.953 0.68 1 97.81 101 PRO A CA 1
ATOM 830 C C . PRO A 1 101 ? 3.912 -32.312 -0.806 1 97.81 101 PRO A C 1
ATOM 832 O O . PRO A 1 101 ? 4.812 -33 -1.295 1 97.81 101 PRO A O 1
ATOM 835 N N . THR A 1 102 ? 2.961 -31.828 -1.526 1 98.25 102 THR A N 1
ATOM 836 C CA . THR A 1 102 ? 2.811 -32.125 -2.943 1 98.25 102 THR A CA 1
ATOM 837 C C . THR A 1 102 ? 3.914 -31.469 -3.764 1 98.25 102 THR A C 1
ATOM 839 O O . THR A 1 102 ? 4.547 -32.125 -4.598 1 98.25 102 THR A O 1
ATOM 842 N N . LEU A 1 103 ? 4.203 -30.219 -3.529 1 98.44 103 LEU A N 1
ATOM 843 C CA . LEU A 1 103 ? 5.254 -29.5 -4.25 1 98.44 103 LEU A CA 1
ATOM 844 C C . LEU A 1 103 ? 6.617 -30.125 -3.973 1 98.44 103 LEU A C 1
ATOM 846 O O . LEU A 1 103 ? 7.441 -30.25 -4.883 1 98.44 103 LEU A O 1
ATOM 850 N N . THR A 1 104 ? 6.848 -30.469 -2.713 1 97.88 104 THR A N 1
ATOM 851 C CA . THR A 1 104 ? 8.109 -31.094 -2.33 1 97.88 104 THR A CA 1
ATOM 852 C C . THR A 1 104 ? 8.328 -32.406 -3.102 1 97.88 104 THR A C 1
ATOM 854 O O . THR A 1 104 ? 9.414 -32.656 -3.617 1 97.88 104 THR A O 1
ATOM 857 N N . ALA A 1 105 ? 7.316 -33.188 -3.182 1 97.38 105 ALA A N 1
ATOM 858 C CA . ALA A 1 105 ? 7.391 -34.469 -3.916 1 97.38 105 ALA A CA 1
ATOM 859 C C . ALA A 1 105 ? 7.715 -34.219 -5.387 1 97.38 105 ALA A C 1
ATOM 861 O O . ALA A 1 105 ? 8.539 -34.938 -5.973 1 97.38 105 ALA A O 1
ATOM 862 N N . TRP A 1 106 ? 7.105 -33.219 -6.023 1 97.62 106 TRP A N 1
ATOM 863 C CA . TRP A 1 106 ? 7.316 -32.938 -7.438 1 97.62 106 TRP A CA 1
ATOM 864 C C . TRP A 1 106 ? 8.719 -32.406 -7.688 1 97.62 106 TRP A C 1
ATOM 866 O O . TRP A 1 106 ? 9.328 -32.688 -8.719 1 97.62 106 TRP A O 1
ATOM 876 N N . GLN A 1 107 ? 9.172 -31.625 -6.75 1 96.19 107 GLN A N 1
ATOM 877 C CA . GLN A 1 107 ? 10.555 -31.188 -6.852 1 96.19 107 GLN A CA 1
ATOM 878 C C . GLN A 1 107 ? 11.516 -32.375 -6.812 1 96.19 107 GLN A C 1
ATOM 880 O O . GLN A 1 107 ? 12.484 -32.406 -7.57 1 96.19 107 GLN A O 1
ATOM 885 N N . GLN A 1 108 ? 11.25 -33.312 -5.957 1 95.62 108 GLN A N 1
ATOM 886 C CA . GLN A 1 108 ? 12.086 -34.5 -5.812 1 95.62 108 GLN A CA 1
ATOM 887 C C . GLN A 1 108 ? 12.031 -35.344 -7.07 1 95.62 108 GLN A C 1
ATOM 889 O O . GLN A 1 108 ? 13.016 -36 -7.418 1 95.62 108 GLN A O 1
ATOM 894 N N . LEU A 1 109 ? 10.992 -35.281 -7.766 1 96 109 LEU A N 1
ATOM 895 C CA . LEU A 1 109 ? 10.828 -36.031 -9.008 1 96 109 LEU A CA 1
ATOM 896 C C . LEU A 1 109 ? 11.5 -35.312 -10.172 1 96 109 LEU A C 1
ATOM 898 O O . LEU A 1 109 ? 11.531 -35.844 -11.289 1 96 109 LEU A O 1
ATOM 902 N N . GLY A 1 110 ? 11.93 -34.094 -9.898 1 96.44 110 GLY A N 1
ATOM 903 C CA . GLY A 1 110 ? 12.719 -33.375 -10.891 1 96.44 110 GLY A CA 1
ATOM 904 C C . GLY A 1 110 ? 11.906 -32.375 -11.68 1 96.44 110 GLY A C 1
ATOM 905 O O . GLY A 1 110 ? 12.422 -31.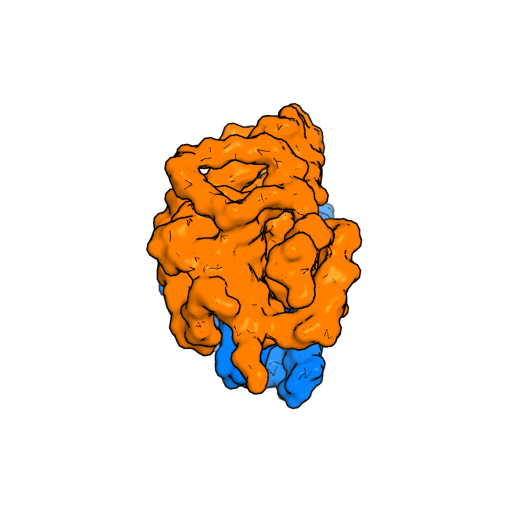75 -12.625 1 96.44 110 GLY A O 1
ATOM 906 N N . TYR A 1 111 ? 10.664 -32.125 -11.312 1 97.81 111 TYR A N 1
ATOM 907 C CA . TYR A 1 111 ? 9.844 -31.141 -12.008 1 97.81 111 TYR A CA 1
ATOM 908 C C . TYR A 1 111 ? 10.359 -29.734 -11.758 1 97.81 111 TYR A C 1
ATOM 910 O O . TYR A 1 111 ? 10.797 -29.406 -10.656 1 97.81 111 TYR A O 1
ATOM 918 N N . GLN A 1 112 ? 10.289 -28.906 -12.789 1 98.44 112 GLN A N 1
ATOM 919 C CA . GLN A 1 112 ? 10.492 -27.469 -12.672 1 98.44 112 GLN A CA 1
ATOM 920 C C . GLN A 1 112 ? 9.188 -26.766 -12.312 1 98.44 112 GLN A C 1
ATOM 922 O O . GLN A 1 112 ? 8.211 -26.828 -13.055 1 98.44 112 GLN A O 1
ATOM 927 N N . LEU A 1 113 ? 9.227 -26.109 -11.219 1 98.69 113 LEU A N 1
ATOM 928 C CA . LEU A 1 113 ? 8.016 -25.469 -10.703 1 98.69 113 LEU A CA 1
ATOM 929 C C . LEU A 1 113 ? 8.023 -23.969 -11 1 98.69 113 LEU A C 1
ATOM 931 O O . LEU A 1 113 ? 9 -23.281 -10.695 1 98.69 113 LEU A O 1
ATOM 935 N N . ILE A 1 114 ? 6.922 -23.406 -11.586 1 98.88 114 ILE A N 1
ATOM 936 C CA . ILE A 1 114 ? 6.816 -22 -11.953 1 98.88 114 ILE A CA 1
ATOM 937 C C . ILE A 1 114 ? 5.508 -21.422 -11.414 1 98.88 114 ILE A C 1
ATOM 939 O O . ILE A 1 114 ? 4.434 -21.984 -11.656 1 98.88 114 ILE A O 1
ATOM 943 N N . ILE A 1 115 ? 5.602 -20.344 -10.727 1 98.81 115 ILE A N 1
ATOM 944 C CA . ILE A 1 115 ? 4.406 -19.641 -10.289 1 98.81 115 ILE A CA 1
ATOM 945 C C . ILE A 1 115 ? 4.031 -18.578 -11.328 1 98.81 115 ILE A C 1
ATOM 947 O O . ILE A 1 115 ? 4.895 -17.844 -11.82 1 98.81 115 ILE A O 1
ATOM 951 N N . MET A 1 116 ? 2.766 -18.531 -11.695 1 98.69 116 MET A N 1
ATOM 952 C CA . MET A 1 116 ? 2.127 -17.469 -12.469 1 98.69 116 MET A CA 1
ATOM 953 C C . MET A 1 116 ? 1.051 -16.766 -11.641 1 98.69 116 MET A C 1
ATOM 955 O O . MET A 1 116 ? -0.052 -17.297 -11.484 1 98.69 116 MET A O 1
ATOM 959 N N . SER A 1 117 ? 1.372 -15.586 -11.133 1 98 117 SER A N 1
ATOM 960 C CA . SER A 1 117 ? 0.48 -14.992 -10.148 1 98 117 SER A CA 1
ATOM 961 C C . SER A 1 117 ? 0.076 -13.578 -10.547 1 98 117 SER A C 1
ATOM 963 O O . SER A 1 117 ? 0.906 -12.805 -11.023 1 98 117 SER A O 1
ATOM 965 N N . ASN A 1 118 ? -1.203 -13.258 -10.422 1 95.62 118 ASN A N 1
ATOM 966 C CA . ASN A 1 118 ? -1.701 -11.898 -10.562 1 95.62 118 ASN A CA 1
ATOM 967 C C . ASN A 1 118 ? -1.266 -11.016 -9.398 1 95.62 118 ASN A C 1
ATOM 969 O O . ASN A 1 118 ? -1.868 -9.969 -9.148 1 95.62 118 ASN A O 1
ATOM 973 N N . SER A 1 119 ? -0.25 -11.305 -8.742 1 95.44 119 SER A N 1
ATOM 974 C CA . SER A 1 119 ? 0.284 -10.578 -7.598 1 95.44 119 SER A CA 1
ATOM 975 C C . SER A 1 119 ? 1.379 -9.602 -8.023 1 95.44 119 SER A C 1
ATOM 977 O O . SER A 1 119 ? 1.503 -9.273 -9.203 1 95.44 119 SER A O 1
ATOM 979 N N . SER A 1 120 ? 1.988 -8.984 -7.008 1 96.19 120 SER A N 1
ATOM 980 C CA . SER A 1 120 ? 3.082 -8.031 -7.164 1 96.19 120 SER A CA 1
ATOM 981 C C . SER A 1 120 ? 4.207 -8.312 -6.176 1 96.19 120 SER A C 1
ATOM 983 O O . SER A 1 120 ? 4.043 -9.117 -5.25 1 96.19 120 SER A O 1
ATOM 985 N N . TRP A 1 121 ? 5.285 -7.688 -6.422 1 96.88 121 TRP A N 1
ATOM 986 C CA . TRP A 1 121 ? 6.508 -8.055 -5.723 1 96.88 121 TRP A CA 1
ATOM 987 C C . TRP A 1 121 ? 6.531 -7.465 -4.316 1 96.88 121 TRP A C 1
ATOM 989 O O . TRP A 1 121 ? 7.363 -7.844 -3.49 1 96.88 121 TRP A O 1
ATOM 999 N N . ASP A 1 122 ? 5.598 -6.543 -4.004 1 96.19 122 ASP A N 1
ATOM 1000 C CA . ASP A 1 122 ? 5.477 -6.051 -2.635 1 96.19 122 ASP A CA 1
ATOM 1001 C C . ASP A 1 122 ? 4.797 -7.086 -1.739 1 96.19 122 ASP A C 1
ATOM 1003 O O . ASP A 1 122 ? 4.848 -6.98 -0.512 1 96.19 122 ASP A O 1
ATOM 1007 N N . ILE A 1 123 ? 4.188 -8.125 -2.277 1 97.31 123 ILE A N 1
ATOM 1008 C CA . ILE A 1 123 ? 3.434 -9.117 -1.521 1 97.31 123 ILE A CA 1
ATOM 1009 C C . ILE A 1 123 ? 4.047 -10.5 -1.738 1 97.31 123 ILE A C 1
ATOM 1011 O O . ILE A 1 123 ? 4.262 -11.25 -0.781 1 97.31 123 ILE A O 1
ATOM 1015 N N . MET A 1 124 ? 4.477 -10.805 -2.885 1 97.31 124 MET A N 1
ATOM 1016 C CA . MET A 1 124 ? 4.77 -12.148 -3.381 1 97.31 124 MET A CA 1
ATOM 1017 C C . MET A 1 124 ? 5.898 -12.789 -2.584 1 97.31 124 MET A C 1
ATOM 1019 O O . MET A 1 124 ? 5.844 -13.977 -2.271 1 97.31 124 MET A O 1
ATOM 1023 N N . PRO A 1 125 ? 6.957 -12.055 -2.172 1 97.25 125 PRO A N 1
ATOM 1024 C CA . PRO A 1 125 ? 8.062 -12.719 -1.471 1 97.25 125 PRO A CA 1
ATOM 1025 C C . PRO A 1 125 ? 7.613 -13.398 -0.181 1 97.25 125 PRO A C 1
ATOM 1027 O O . PRO A 1 125 ? 8.086 -14.492 0.137 1 97.25 125 PRO A O 1
ATOM 1030 N N . ALA A 1 126 ? 6.75 -12.781 0.529 1 97.19 126 ALA A N 1
ATOM 1031 C CA . ALA A 1 126 ? 6.258 -13.383 1.763 1 97.19 126 ALA A CA 1
ATOM 1032 C C . ALA A 1 126 ? 5.453 -14.648 1.469 1 97.19 126 ALA A C 1
ATOM 1034 O O . ALA A 1 126 ? 5.59 -15.656 2.168 1 97.19 126 ALA A O 1
ATOM 1035 N N . ASN A 1 127 ? 4.617 -14.594 0.456 1 98.12 127 ASN A N 1
ATOM 1036 C CA . ASN A 1 127 ? 3.822 -15.758 0.083 1 98.12 127 ASN A CA 1
ATOM 1037 C C . ASN A 1 127 ? 4.703 -16.906 -0.406 1 98.12 127 ASN A C 1
ATOM 1039 O O . ASN A 1 127 ? 4.449 -18.062 -0.087 1 98.12 127 ASN A O 1
ATOM 1043 N N . ILE A 1 128 ? 5.719 -16.578 -1.188 1 98 128 ILE A N 1
ATOM 1044 C CA . ILE A 1 128 ? 6.66 -17.594 -1.666 1 98 128 ILE A CA 1
ATOM 1045 C C . ILE A 1 128 ? 7.363 -18.25 -0.479 1 98 128 ILE A C 1
ATOM 1047 O O . ILE A 1 128 ? 7.512 -19.469 -0.433 1 98 128 ILE A O 1
ATOM 1051 N N . ALA A 1 129 ? 7.777 -17.438 0.486 1 97.38 129 ALA A N 1
ATOM 1052 C CA . ALA A 1 129 ? 8.461 -17.953 1.664 1 97.38 129 ALA A CA 1
ATOM 1053 C C . ALA A 1 129 ? 7.578 -18.953 2.414 1 97.38 129 ALA A C 1
ATOM 1055 O O . ALA A 1 129 ? 8.07 -19.953 2.955 1 97.38 129 ALA A O 1
ATOM 1056 N N . ALA A 1 130 ? 6.336 -18.734 2.416 1 97.75 130 ALA A N 1
ATOM 1057 C CA . ALA A 1 130 ? 5.395 -19.594 3.131 1 97.75 130 ALA A CA 1
ATOM 1058 C C . ALA A 1 130 ? 5.262 -20.953 2.451 1 97.75 130 ALA A C 1
ATOM 1060 O O . ALA A 1 130 ? 4.793 -21.906 3.062 1 97.75 130 ALA A O 1
ATOM 1061 N N . LEU A 1 131 ? 5.602 -21.031 1.209 1 98 131 LEU A N 1
ATOM 1062 C CA . LEU A 1 131 ? 5.445 -22.266 0.454 1 98 131 LEU A CA 1
ATOM 1063 C C . LEU A 1 131 ? 6.598 -23.219 0.74 1 98 131 LEU A C 1
ATOM 1065 O O . LEU A 1 131 ? 6.496 -24.422 0.463 1 98 131 LEU A O 1
ATOM 1069 N N . LYS A 1 132 ? 7.75 -22.781 1.225 1 95.75 132 LYS A N 1
ATOM 1070 C CA . LYS A 1 132 ? 8.859 -23.562 1.785 1 95.75 132 LYS A CA 1
ATOM 1071 C C . LYS A 1 132 ? 9.5 -24.453 0.726 1 95.75 132 LYS A C 1
ATOM 1073 O O . LYS A 1 132 ? 10.039 -25.516 1.044 1 95.75 132 LYS A O 1
ATOM 1078 N N . VAL A 1 133 ? 9.297 -24.188 -0.558 1 96.38 133 VAL A N 1
ATOM 1079 C CA . VAL A 1 133 ? 9.945 -24.891 -1.658 1 96.38 133 VAL A CA 1
ATOM 1080 C C . VAL A 1 133 ? 10.578 -23.891 -2.613 1 96.38 133 VAL A C 1
ATOM 1082 O O . VAL A 1 133 ? 10.227 -22.703 -2.604 1 96.38 133 VAL A O 1
ATOM 1085 N N . SER A 1 134 ? 11.562 -24.375 -3.379 1 96.56 134 SER A N 1
ATOM 1086 C CA . SER A 1 134 ? 12.18 -23.516 -4.383 1 96.56 134 SER A CA 1
ATOM 1087 C C . SER A 1 134 ? 11.406 -23.562 -5.699 1 96.56 134 SER A C 1
ATOM 1089 O O . SER A 1 134 ? 10.93 -24.625 -6.105 1 96.56 134 SER A O 1
ATOM 1091 N N . PHE A 1 135 ? 11.297 -22.469 -6.332 1 98.38 135 PHE A N 1
ATOM 1092 C CA . PHE A 1 135 ? 10.656 -22.375 -7.641 1 98.38 135 PHE A CA 1
ATOM 1093 C C . PHE A 1 135 ? 11.68 -22.016 -8.711 1 98.38 135 PHE A C 1
ATOM 1095 O O . PHE A 1 135 ? 12.586 -21.203 -8.477 1 98.38 135 PHE A O 1
ATOM 1102 N N . THR A 1 136 ? 11.516 -22.688 -9.812 1 98.31 136 THR A N 1
ATOM 1103 C CA . THR A 1 136 ? 12.344 -22.359 -10.969 1 98.31 136 THR A CA 1
ATOM 1104 C C . THR A 1 136 ? 12.172 -20.891 -11.367 1 98.31 136 THR A C 1
ATOM 1106 O O . THR A 1 136 ? 13.125 -20.234 -11.781 1 98.31 136 THR A O 1
ATOM 1109 N N . ALA A 1 137 ? 10.93 -20.391 -11.266 1 98.5 137 ALA A N 1
ATOM 1110 C CA . ALA A 1 137 ? 10.609 -19 -11.57 1 98.5 137 ALA A CA 1
ATOM 1111 C C . ALA A 1 137 ? 9.289 -18.594 -10.93 1 98.5 137 ALA A C 1
ATOM 1113 O O . ALA A 1 137 ? 8.43 -19.438 -10.656 1 98.5 137 ALA A O 1
ATOM 1114 N N . VAL A 1 138 ? 9.227 -17.375 -10.664 1 98.56 138 VAL A N 1
ATOM 1115 C CA . VAL A 1 138 ? 7.996 -16.703 -10.258 1 98.56 138 VAL A CA 1
ATOM 1116 C C . VAL A 1 138 ? 7.707 -15.539 -11.203 1 98.56 138 VAL A C 1
ATOM 1118 O O . VAL A 1 138 ? 8.508 -14.602 -11.312 1 98.56 138 VAL A O 1
ATOM 1121 N N . VAL A 1 139 ? 6.605 -15.625 -11.922 1 98.62 139 VAL A N 1
ATOM 1122 C CA . VAL A 1 139 ? 6.188 -14.578 -12.844 1 98.62 139 VAL A CA 1
ATOM 1123 C C . VAL A 1 139 ? 4.914 -13.906 -12.328 1 98.62 139 VAL A C 1
ATOM 1125 O O . VAL A 1 139 ? 3.9 -14.57 -12.117 1 98.62 139 VAL A O 1
ATOM 1128 N N . THR A 1 140 ? 4.988 -12.625 -12.141 1 98.06 140 THR A N 1
ATOM 1129 C CA . THR A 1 140 ? 3.844 -11.891 -11.609 1 98.06 140 THR A CA 1
ATOM 1130 C C . THR A 1 140 ? 3.229 -10.992 -12.68 1 98.06 140 THR A C 1
ATOM 1132 O O . THR A 1 140 ? 3.846 -10.75 -13.719 1 98.06 140 THR A O 1
ATOM 1135 N N . ALA A 1 141 ? 1.991 -10.578 -12.406 1 97.19 141 ALA A N 1
ATOM 1136 C CA . ALA A 1 141 ? 1.355 -9.586 -13.266 1 97.19 141 ALA A CA 1
ATOM 1137 C C . ALA A 1 141 ? 2.215 -8.328 -13.383 1 97.19 141 ALA A C 1
ATOM 1139 O O . ALA A 1 141 ? 2.236 -7.684 -14.438 1 97.19 141 ALA A O 1
ATOM 1140 N N . GLU A 1 142 ? 2.924 -8.039 -12.32 1 96.62 142 GLU A N 1
ATOM 1141 C CA . GLU A 1 142 ? 3.816 -6.883 -12.352 1 96.62 142 GLU A CA 1
ATOM 1142 C C . GLU A 1 142 ? 4.906 -7.059 -13.398 1 96.62 142 GLU A C 1
ATOM 1144 O O . GLU A 1 142 ? 5.234 -6.117 -14.133 1 96.62 142 GLU A O 1
ATOM 1149 N N . ASP A 1 143 ? 5.445 -8.211 -13.516 1 97.06 143 ASP A N 1
ATOM 1150 C CA . ASP A 1 143 ? 6.484 -8.5 -14.5 1 97.06 143 ASP A CA 1
ATOM 1151 C C . ASP A 1 143 ? 5.953 -8.32 -15.922 1 97.06 143 ASP A C 1
ATOM 1153 O O . ASP A 1 143 ? 6.656 -7.809 -16.797 1 97.06 143 ASP A O 1
ATOM 1157 N N . ILE A 1 144 ? 4.727 -8.789 -16.078 1 96.56 144 ILE A N 1
ATOM 1158 C CA . ILE A 1 144 ? 4.145 -8.891 -17.406 1 96.56 144 ILE A CA 1
ATOM 1159 C C . ILE A 1 144 ? 3.42 -7.59 -17.75 1 96.56 144 ILE A C 1
ATOM 1161 O O . ILE A 1 144 ? 3.098 -7.348 -18.922 1 96.56 144 ILE A O 1
ATOM 1165 N N . GLN A 1 145 ? 3.055 -6.797 -16.719 1 95.69 145 GLN A N 1
ATOM 1166 C CA . GLN A 1 145 ? 2.215 -5.609 -16.859 1 95.69 145 GLN A CA 1
ATOM 1167 C C . GLN A 1 145 ? 0.853 -5.969 -17.453 1 95.69 145 GLN A C 1
ATOM 1169 O O . GLN A 1 145 ? 0.343 -5.266 -18.312 1 95.69 145 GLN A O 1
ATOM 1174 N N . ALA A 1 146 ? 0.425 -7.137 -17.047 1 94.5 146 ALA A N 1
ATOM 1175 C CA . ALA A 1 146 ? -0.9 -7.633 -17.406 1 94.5 146 ALA A CA 1
ATOM 1176 C C . ALA A 1 146 ? -1.371 -8.695 -16.422 1 94.5 146 ALA A C 1
ATOM 1178 O O . ALA A 1 146 ? -0.564 -9.469 -15.898 1 94.5 146 ALA A O 1
ATOM 1179 N N . TYR A 1 147 ? -2.623 -8.664 -16.219 1 96.06 147 TYR A N 1
ATOM 1180 C CA . TYR A 1 147 ? -3.223 -9.672 -15.359 1 96.06 147 TYR A CA 1
ATOM 1181 C C . TYR A 1 147 ? -3.764 -10.836 -16.172 1 96.06 147 TYR A C 1
ATOM 1183 O O . TYR A 1 147 ? -4.242 -10.648 -17.297 1 96.06 147 TYR A O 1
ATOM 1191 N N . LYS A 1 148 ? -3.531 -12.086 -15.617 1 96.25 148 LYS A N 1
ATOM 1192 C CA . LYS A 1 148 ? -4.391 -13.156 -16.125 1 96.25 148 LYS A CA 1
ATOM 1193 C C . LYS A 1 148 ? -5.863 -12.766 -16.031 1 96.25 148 LYS A C 1
ATOM 1195 O O . LYS A 1 148 ? -6.293 -12.164 -15.039 1 96.25 148 LYS A O 1
ATOM 1200 N N . PRO A 1 149 ? -6.59 -12.969 -17.172 1 95.62 149 PRO A N 1
ATOM 1201 C CA . PRO A 1 149 ? -6.43 -13.961 -18.234 1 95.62 149 PRO A CA 1
ATOM 1202 C C . PRO A 1 149 ? -5.773 -13.391 -19.484 1 95.62 149 PRO A C 1
ATOM 1204 O O . PRO A 1 149 ? -5.824 -14.008 -20.547 1 95.62 149 PRO A O 1
ATOM 1207 N N . ALA A 1 150 ? -5.203 -12.266 -19.422 1 95.5 150 ALA A N 1
ATOM 1208 C CA . ALA A 1 150 ? -4.555 -11.75 -20.625 1 95.5 150 ALA A CA 1
ATOM 1209 C C . ALA A 1 150 ? -3.594 -12.781 -21.203 1 95.5 150 ALA A C 1
ATOM 1211 O O . ALA A 1 150 ? -2.729 -13.305 -20.5 1 95.5 150 ALA A O 1
ATOM 1212 N N . LEU A 1 151 ? -3.684 -13 -22.531 1 97.44 151 LEU A N 1
ATOM 1213 C CA . LEU A 1 151 ? -2.896 -14.047 -23.172 1 97.44 151 LEU A CA 1
ATOM 1214 C C . LEU A 1 151 ? -1.413 -13.695 -23.172 1 97.44 151 LEU A C 1
ATOM 1216 O O . LEU A 1 151 ? -0.559 -14.586 -23.188 1 97.44 151 LEU A O 1
ATOM 1220 N N . ALA A 1 152 ? -1.151 -12.445 -23.094 1 96.75 152 ALA A N 1
ATOM 1221 C CA . ALA A 1 152 ? 0.244 -12.016 -23.047 1 96.75 152 ALA A CA 1
ATOM 1222 C C . ALA A 1 152 ? 0.98 -12.664 -21.875 1 96.75 152 ALA A C 1
ATOM 1224 O O . ALA A 1 152 ? 2.172 -12.969 -21.969 1 96.75 152 ALA A O 1
ATOM 1225 N N . PHE A 1 153 ? 0.288 -12.883 -20.766 1 97.69 153 PHE A N 1
ATOM 1226 C CA . PHE A 1 153 ? 0.863 -13.539 -19.594 1 97.69 153 PHE A CA 1
ATOM 1227 C C . PHE A 1 153 ? 1.304 -14.961 -19.938 1 97.69 153 PHE A C 1
ATOM 1229 O O . PHE A 1 153 ? 2.459 -15.328 -19.703 1 97.69 153 PHE A O 1
ATOM 1236 N N . PHE A 1 154 ? 0.49 -15.664 -20.594 1 98.56 154 PHE A N 1
ATOM 1237 C CA . PHE A 1 154 ? 0.713 -17.062 -20.906 1 98.56 154 PHE A CA 1
ATOM 1238 C C . PHE A 1 154 ? 1.735 -17.203 -22.031 1 98.56 154 PHE A C 1
ATOM 1240 O O . PHE A 1 154 ? 2.639 -18.047 -21.953 1 98.56 154 PHE A O 1
ATOM 1247 N N . GLU A 1 155 ? 1.629 -16.359 -23.016 1 98.69 155 GLU A N 1
ATOM 1248 C CA . GLU A 1 155 ? 2.553 -16.375 -24.156 1 98.69 155 GLU A CA 1
ATOM 1249 C C . GLU A 1 155 ? 3.984 -16.109 -23.703 1 98.69 155 GLU A C 1
ATOM 1251 O O . GLU A 1 155 ? 4.918 -16.781 -24.156 1 98.69 155 GLU A O 1
ATOM 1256 N N . THR A 1 156 ? 4.105 -15.234 -22.812 1 98.5 156 THR A N 1
ATOM 1257 C CA . THR A 1 156 ? 5.43 -14.883 -22.312 1 98.5 156 THR A CA 1
ATOM 1258 C C . THR A 1 156 ? 6.055 -16.062 -21.578 1 98.5 156 THR A C 1
ATOM 1260 O O . THR A 1 156 ? 7.223 -16.391 -21.797 1 98.5 156 THR A O 1
ATOM 1263 N N . VAL A 1 157 ? 5.289 -16.688 -20.719 1 98.62 157 VAL A N 1
ATOM 1264 C CA . VAL A 1 157 ? 5.801 -17.812 -19.938 1 98.62 157 VAL A CA 1
ATOM 1265 C C . VAL A 1 157 ? 6.105 -18.984 -20.859 1 98.62 157 VAL A C 1
ATOM 1267 O O . VAL A 1 157 ? 7.141 -19.641 -20.719 1 98.62 157 VAL A O 1
ATOM 1270 N N . GLN A 1 158 ? 5.25 -19.203 -21.844 1 98.69 158 GLN A N 1
ATOM 1271 C CA . GLN A 1 158 ? 5.453 -20.281 -22.812 1 98.69 158 GLN A CA 1
ATOM 1272 C C . GLN A 1 158 ? 6.762 -20.094 -23.578 1 98.69 158 GLN A C 1
ATOM 1274 O O . GLN A 1 158 ? 7.535 -21.031 -23.734 1 98.69 158 GLN A O 1
ATOM 1279 N N . GLU A 1 159 ? 6.945 -18.875 -24.047 1 98.5 159 GLU A N 1
ATOM 1280 C CA . GLU A 1 159 ? 8.141 -18.578 -24.828 1 98.5 159 GLU A CA 1
ATOM 1281 C C . GLU A 1 159 ? 9.398 -18.688 -23.969 1 98.5 159 GLU A C 1
ATOM 1283 O O . GLU A 1 159 ? 10.398 -19.266 -24.391 1 98.5 159 GLU A O 1
ATOM 1288 N N . ARG A 1 160 ? 9.32 -18.203 -22.781 1 98.12 160 ARG A N 1
ATOM 1289 C CA . ARG A 1 160 ? 10.469 -18.141 -21.906 1 98.12 160 ARG A CA 1
ATOM 1290 C C . ARG A 1 160 ? 10.969 -19.547 -21.547 1 98.12 160 ARG A C 1
ATOM 1292 O O . ARG A 1 160 ? 12.172 -19.781 -21.422 1 98.12 160 ARG A O 1
ATOM 1299 N N . PHE A 1 161 ? 10.031 -20.453 -21.391 1 98.31 161 PHE A N 1
ATOM 1300 C CA . PHE A 1 161 ? 10.422 -21.766 -20.875 1 98.31 161 PHE A CA 1
ATOM 1301 C C . PHE A 1 161 ? 10.211 -22.844 -21.922 1 98.31 161 PHE A C 1
ATOM 1303 O O . PHE A 1 161 ? 10.383 -24.031 -21.641 1 98.31 161 PHE A O 1
ATOM 1310 N N . LYS A 1 162 ? 9.797 -22.375 -23.156 1 97.88 162 LYS A N 1
ATOM 1311 C CA . LYS A 1 162 ? 9.578 -23.281 -24.281 1 97.88 162 LYS A CA 1
ATOM 1312 C C . LYS A 1 162 ? 8.625 -24.406 -23.906 1 97.88 162 LYS A C 1
ATOM 1314 O O . LYS A 1 162 ? 8.914 -25.578 -24.141 1 97.88 162 LYS A O 1
ATOM 1319 N N . LEU A 1 163 ? 7.562 -24 -23.422 1 98.19 163 LEU A N 1
ATOM 1320 C CA . LEU A 1 163 ? 6.562 -24.953 -22.969 1 98.19 163 LEU A CA 1
ATOM 1321 C C . LEU A 1 163 ? 5.848 -25.594 -24.156 1 98.19 163 LEU A C 1
ATOM 1323 O O . LEU A 1 163 ? 5.543 -24.922 -25.141 1 98.19 163 LEU A O 1
ATOM 1327 N N . THR A 1 164 ? 5.66 -26.828 -24.047 1 96.81 164 THR A N 1
ATOM 1328 C CA . THR A 1 164 ? 4.859 -27.594 -25 1 96.81 164 THR A CA 1
ATOM 1329 C C . THR A 1 164 ? 3.832 -28.453 -24.266 1 96.81 164 THR A C 1
ATOM 1331 O O . THR A 1 164 ? 3.873 -28.578 -23.047 1 96.81 164 THR A O 1
ATOM 1334 N N . ALA A 1 165 ? 2.908 -29.031 -25.031 1 95.44 165 ALA A N 1
ATOM 1335 C CA . ALA A 1 165 ? 1.888 -29.891 -24.438 1 95.44 165 ALA A CA 1
ATOM 1336 C C . ALA A 1 165 ? 2.514 -31.141 -23.812 1 95.44 165 ALA A C 1
ATOM 1338 O O . ALA A 1 165 ? 1.947 -31.734 -22.891 1 95.44 165 ALA A O 1
ATOM 1339 N N . ASP A 1 166 ? 3.689 -31.484 -24.25 1 95.06 166 ASP A N 1
ATOM 1340 C CA . ASP A 1 166 ? 4.316 -32.75 -23.812 1 95.06 166 ASP A CA 1
ATOM 1341 C C . ASP A 1 166 ? 5.18 -32.5 -22.578 1 95.06 166 ASP A C 1
ATOM 1343 O O . ASP A 1 166 ? 5.449 -33.438 -21.812 1 95.06 166 ASP A O 1
ATOM 1347 N N . ASN A 1 167 ? 5.57 -31.328 -22.344 1 97.06 167 ASN A N 1
ATOM 1348 C CA . ASN A 1 167 ? 6.543 -31.141 -21.266 1 97.06 167 ASN A CA 1
ATOM 1349 C C . ASN A 1 167 ? 5.969 -30.312 -20.125 1 97.06 167 ASN A C 1
ATOM 1351 O O . ASN A 1 167 ? 6.703 -29.891 -19.234 1 97.06 167 ASN A O 1
ATOM 1355 N N . HIS A 1 168 ? 4.621 -30.094 -20.109 1 96.75 168 HIS A N 1
ATOM 1356 C CA . HIS A 1 168 ? 4.109 -29.078 -19.219 1 96.75 168 HIS A CA 1
ATOM 1357 C C . HIS A 1 168 ? 2.662 -29.344 -18.828 1 96.75 168 HIS A C 1
ATOM 1359 O O . HIS A 1 168 ? 1.877 -29.828 -19.656 1 96.75 168 HIS A O 1
ATOM 1365 N N . TRP A 1 169 ? 2.336 -29.141 -17.547 1 98.38 169 TRP A N 1
ATOM 1366 C CA . TRP A 1 169 ? 0.968 -28.984 -17.062 1 98.38 169 TRP A CA 1
ATOM 1367 C C . TRP A 1 169 ? 0.77 -27.625 -16.391 1 98.38 169 TRP A C 1
ATOM 1369 O O . TRP A 1 169 ? 1.624 -27.188 -15.625 1 98.38 169 TRP A O 1
ATOM 1379 N N . HIS A 1 170 ? -0.375 -26.969 -16.688 1 98.81 170 HIS A N 1
ATOM 1380 C CA . HIS A 1 170 ? -0.818 -25.812 -15.906 1 98.81 170 HIS A CA 1
ATOM 1381 C C . HIS A 1 170 ? -1.838 -26.234 -14.852 1 98.81 170 HIS A C 1
ATOM 1383 O O . HIS A 1 170 ? -2.77 -26.984 -15.148 1 98.81 170 HIS A O 1
ATOM 1389 N N . ILE A 1 171 ? -1.628 -25.797 -13.641 1 98.81 171 ILE A N 1
ATOM 1390 C CA . ILE A 1 171 ? -2.465 -26.172 -12.508 1 98.81 171 ILE A CA 1
ATOM 1391 C C . ILE A 1 171 ? -2.998 -24.922 -11.812 1 98.81 171 ILE A C 1
ATOM 1393 O O . ILE A 1 171 ? -2.223 -24.094 -11.352 1 98.81 171 ILE A O 1
ATOM 1397 N N . ALA A 1 172 ? -4.34 -24.797 -11.711 1 98.75 172 ALA A N 1
ATOM 1398 C CA . ALA A 1 172 ? -4.875 -23.547 -11.172 1 98.75 172 ALA A CA 1
ATOM 1399 C C . ALA A 1 172 ? -6.328 -23.719 -10.734 1 98.75 172 ALA A C 1
ATOM 1401 O O . ALA A 1 172 ? -7.027 -24.609 -11.219 1 98.75 172 ALA A O 1
ATOM 1402 N N . ARG A 1 173 ? -6.746 -22.797 -9.914 1 97.06 173 ARG A N 1
ATOM 1403 C CA . ARG A 1 173 ? -8.117 -22.797 -9.43 1 97.06 173 ARG A CA 1
ATOM 1404 C C . ARG A 1 173 ? -8.984 -21.859 -10.266 1 97.06 173 ARG A C 1
ATOM 1406 O O . ARG A 1 173 ? -10.195 -22.078 -10.398 1 97.06 173 ARG A O 1
ATOM 1413 N N . GLY A 1 174 ? -8.422 -20.797 -10.875 1 96.06 174 GLY A N 1
ATOM 1414 C CA . GLY A 1 174 ? -9.219 -19.797 -11.555 1 96.06 174 GLY A CA 1
ATOM 1415 C C . GLY A 1 174 ? -9.758 -20.266 -12.891 1 96.06 174 GLY A C 1
ATOM 1416 O O . GLY A 1 174 ? -8.992 -20.562 -13.812 1 96.06 174 GLY A O 1
ATOM 1417 N N . TYR A 1 175 ? -11.078 -20.297 -13 1 96.44 175 TYR A N 1
ATOM 1418 C CA . TYR A 1 175 ? -11.656 -20.703 -14.273 1 96.44 175 TYR A CA 1
ATOM 1419 C C . TYR A 1 175 ? -11.445 -19.641 -15.344 1 96.44 175 TYR A C 1
ATOM 1421 O O . TYR A 1 175 ? -10.82 -19.906 -16.375 1 96.44 175 TYR A O 1
ATOM 1429 N N . GLU A 1 176 ? -11.922 -18.438 -15.07 1 94.94 176 GLU A N 1
ATOM 1430 C CA . GLU A 1 176 ? -11.805 -17.359 -16.047 1 94.94 176 GLU A CA 1
ATOM 1431 C C . GLU A 1 176 ? -10.344 -16.953 -16.234 1 94.94 176 GLU A C 1
ATOM 1433 O O . GLU A 1 176 ? -9.914 -16.672 -17.359 1 94.94 176 GLU A O 1
ATOM 1438 N N . SER A 1 177 ? -9.633 -17.031 -15.148 1 95.81 177 SER A N 1
ATOM 1439 C CA . SER A 1 177 ? -8.281 -16.484 -15.188 1 95.81 177 SER A CA 1
ATOM 1440 C C . SER A 1 177 ? -7.277 -17.5 -15.703 1 95.81 177 SER A C 1
ATOM 1442 O O . SER A 1 177 ? -6.176 -17.141 -16.125 1 95.81 177 SER A O 1
ATOM 1444 N N . ASP A 1 178 ? -7.652 -18.781 -15.625 1 98.06 178 ASP A N 1
ATOM 1445 C CA . ASP A 1 178 ? -6.633 -19.766 -15.953 1 98.06 178 ASP A CA 1
ATOM 1446 C C . ASP A 1 178 ? -7.172 -20.812 -16.938 1 98.06 178 ASP A C 1
ATOM 1448 O O . ASP A 1 178 ? -6.531 -21.109 -17.953 1 98.06 178 ASP A O 1
ATOM 1452 N N . VAL A 1 179 ? -8.352 -21.328 -16.734 1 98.19 179 VAL A N 1
ATOM 1453 C CA . VAL A 1 179 ? -8.883 -22.375 -17.609 1 98.19 179 VAL A CA 1
ATOM 1454 C C . VAL A 1 179 ? -9.117 -21.797 -19 1 98.19 179 VAL A C 1
ATOM 1456 O O . VAL A 1 179 ? -8.703 -22.406 -20 1 98.19 179 VAL A O 1
ATOM 1459 N N . VAL A 1 180 ? -9.703 -20.656 -19.078 1 97.56 180 VAL A N 1
ATOM 1460 C CA . VAL A 1 180 ? -10.086 -20.047 -20.344 1 97.56 180 VAL A CA 1
ATOM 1461 C C . VAL A 1 180 ? -8.836 -19.719 -21.156 1 97.56 180 VAL A C 1
ATOM 1463 O O . VAL A 1 180 ? -8.695 -20.188 -22.297 1 97.56 180 VAL A O 1
ATOM 1466 N N . PRO A 1 181 ? -7.898 -19.031 -20.578 1 97.88 181 PRO A N 1
ATOM 1467 C CA . PRO A 1 181 ? -6.715 -18.75 -21.391 1 97.88 181 PRO A CA 1
ATOM 1468 C C . PRO A 1 181 ? -5.863 -19.984 -21.656 1 97.88 181 PRO A C 1
ATOM 1470 O O . PRO A 1 181 ? -5.223 -20.078 -22.719 1 97.88 181 PRO A O 1
ATOM 1473 N N . ALA A 1 182 ? -5.785 -20.922 -20.766 1 98.25 182 ALA A N 1
ATOM 1474 C CA . ALA A 1 182 ? -5.062 -22.156 -21.031 1 98.25 182 ALA A CA 1
ATOM 1475 C C . ALA A 1 182 ? -5.652 -22.891 -22.234 1 98.25 182 ALA A C 1
ATOM 1477 O O . ALA A 1 182 ? -4.914 -23.453 -23.047 1 98.25 182 ALA A O 1
ATOM 1478 N N . SER A 1 183 ? -6.953 -22.906 -22.328 1 97.38 183 SER A N 1
ATOM 1479 C CA . SER A 1 183 ? -7.629 -23.5 -23.469 1 97.38 183 SER A CA 1
ATOM 1480 C C . SER A 1 183 ? -7.25 -22.797 -24.766 1 97.38 183 SER A C 1
ATOM 1482 O O . SER A 1 183 ? -6.934 -23.438 -25.766 1 97.38 183 SER A O 1
ATOM 1484 N N . ALA A 1 184 ? -7.266 -21.484 -24.719 1 97.38 184 ALA A N 1
ATOM 1485 C CA . ALA A 1 184 ? -6.895 -20.688 -25.891 1 97.38 184 ALA A CA 1
ATOM 1486 C C . ALA A 1 184 ? -5.461 -20.984 -26.328 1 97.38 184 ALA A C 1
ATOM 1488 O O . ALA A 1 184 ? -5.156 -21 -27.516 1 97.38 184 ALA A O 1
ATOM 1489 N N . MET A 1 185 ? -4.648 -21.25 -25.391 1 98.06 185 MET A N 1
ATOM 1490 C CA . MET A 1 185 ? -3.23 -21.516 -25.625 1 98.06 185 MET A CA 1
ATOM 1491 C C . MET A 1 185 ? -2.996 -22.984 -25.953 1 98.06 185 MET A C 1
ATOM 1493 O O . MET A 1 185 ? -1.876 -23.375 -26.297 1 98.06 185 MET A O 1
ATOM 1497 N N . GLN A 1 186 ? -4.055 -23.781 -25.766 1 97.62 186 GLN A N 1
ATOM 1498 C CA . GLN A 1 186 ? -3.982 -25.219 -25.938 1 97.62 186 GLN A CA 1
ATOM 1499 C C . GLN A 1 186 ? -3.006 -25.859 -24.953 1 97.62 186 GLN A C 1
ATOM 1501 O O . GLN A 1 186 ? -2.236 -26.75 -25.312 1 97.62 186 GLN A O 1
ATOM 1506 N N . TRP A 1 187 ? -2.969 -25.312 -23.766 1 98.38 187 TRP A N 1
ATOM 1507 C CA . TRP A 1 187 ? -2.174 -25.875 -22.688 1 98.38 187 TRP A CA 1
ATOM 1508 C C . TRP A 1 187 ? -2.896 -27.047 -22.031 1 98.38 187 TRP A C 1
ATOM 1510 O O . TRP A 1 187 ? -4.105 -26.984 -21.797 1 98.38 187 TRP A O 1
ATOM 1520 N N . PRO A 1 188 ? -2.178 -28.234 -21.812 1 97.94 188 PRO A N 1
ATOM 1521 C CA . PRO A 1 188 ? -2.764 -29.156 -20.844 1 97.94 188 PRO A CA 1
ATOM 1522 C C . PRO A 1 188 ? -2.982 -28.5 -19.469 1 97.94 188 PRO A C 1
ATOM 1524 O O . PRO A 1 188 ? -2.092 -27.828 -18.953 1 97.94 188 PRO A O 1
ATOM 1527 N N . MET A 1 189 ? -4.145 -28.641 -18.922 1 97.06 189 MET A N 1
ATOM 1528 C CA . MET A 1 189 ? -4.508 -27.891 -17.734 1 97.06 189 MET A CA 1
ATOM 1529 C C . MET A 1 189 ? -5.281 -28.75 -16.734 1 97.06 189 MET A C 1
ATOM 1531 O O . MET A 1 189 ? -6.16 -29.516 -17.141 1 97.06 189 MET A O 1
ATOM 1535 N N . ILE A 1 190 ? -4.898 -28.719 -15.516 1 98.5 190 ILE A N 1
ATOM 1536 C CA . ILE A 1 190 ? -5.621 -29.359 -14.422 1 98.5 190 ILE A CA 1
ATOM 1537 C C . ILE A 1 190 ? -6.285 -28.281 -13.555 1 98.5 190 ILE A C 1
ATOM 1539 O O . ILE A 1 190 ? -5.602 -27.484 -12.922 1 98.5 190 ILE A O 1
ATOM 1543 N N . TRP A 1 191 ? -7.59 -28.297 -13.523 1 98.69 191 TRP A N 1
ATOM 1544 C CA . TRP A 1 191 ? -8.398 -27.328 -12.766 1 98.69 191 TRP A CA 1
ATOM 1545 C C . TRP A 1 191 ? -8.617 -27.812 -11.344 1 98.69 191 TRP A C 1
ATOM 1547 O O . TRP A 1 191 ? -9.211 -28.875 -11.117 1 98.69 191 TRP A O 1
ATOM 1557 N N . ILE A 1 192 ? -8.102 -27.078 -10.375 1 98.25 192 ILE A N 1
ATOM 1558 C CA . ILE A 1 192 ? -8.383 -27.359 -8.977 1 98.25 192 ILE A CA 1
ATOM 1559 C C . ILE A 1 192 ? -9.695 -26.703 -8.562 1 98.25 192 ILE A C 1
ATOM 1561 O O . ILE A 1 192 ? -9.727 -25.516 -8.258 1 98.25 192 ILE A O 1
ATOM 1565 N N . ASN A 1 193 ? -10.711 -27.406 -8.438 1 97.38 193 ASN A N 1
ATOM 1566 C CA . ASN A 1 193 ? -12.047 -26.906 -8.109 1 97.38 193 ASN A CA 1
ATOM 1567 C C . ASN A 1 193 ? -12.484 -27.344 -6.719 1 97.38 193 ASN A C 1
ATOM 1569 O O . ASN A 1 193 ? -13.359 -28.203 -6.578 1 97.38 193 ASN A O 1
ATOM 1573 N N . ARG A 1 194 ? -11.969 -26.641 -5.727 1 93.62 194 ARG A N 1
ATOM 1574 C CA . ARG A 1 194 ? -12.188 -27 -4.332 1 93.62 194 ARG A CA 1
ATOM 1575 C C . ARG A 1 194 ? -13.648 -26.797 -3.939 1 93.62 194 ARG A C 1
ATOM 1577 O O . ARG A 1 194 ? -14.172 -27.531 -3.092 1 93.62 194 ARG A O 1
ATOM 1584 N N . ASP A 1 195 ? -14.305 -25.844 -4.586 1 91.31 195 ASP A N 1
ATOM 1585 C CA . ASP A 1 195 ? -15.633 -25.422 -4.133 1 91.31 195 ASP A CA 1
ATOM 1586 C C . ASP A 1 195 ? -16.719 -25.859 -5.117 1 91.31 195 ASP A C 1
ATOM 1588 O O . ASP A 1 195 ? -17.844 -25.375 -5.062 1 91.31 195 ASP A O 1
ATOM 1592 N N . GLN A 1 196 ? -16.312 -26.75 -6.055 1 92 196 GLN A N 1
ATOM 1593 C CA . GLN A 1 196 ? -17.234 -27.297 -7.035 1 92 196 GLN A CA 1
ATOM 1594 C C . GLN A 1 196 ? -17.938 -26.188 -7.816 1 92 196 GLN A C 1
ATOM 1596 O O . GLN A 1 196 ? -19.156 -26.203 -7.961 1 92 196 GLN A O 1
ATOM 1601 N N . ARG A 1 197 ? -17.203 -25.25 -8.266 1 91.44 197 ARG A N 1
ATOM 1602 C CA . ARG A 1 197 ? -17.719 -24.156 -9.086 1 91.44 197 ARG A CA 1
ATOM 1603 C C . ARG A 1 197 ? -18.125 -24.656 -10.469 1 91.44 197 ARG A C 1
ATOM 1605 O O . ARG A 1 197 ? -17.578 -25.641 -10.961 1 91.44 197 ARG A O 1
ATOM 1612 N N . GLN A 1 198 ? -19.062 -23.938 -11.023 1 93.62 198 GLN A N 1
ATOM 1613 C CA . GLN A 1 198 ? -19.484 -24.234 -12.391 1 93.62 198 GLN A CA 1
ATOM 1614 C C . GLN A 1 198 ? -18.703 -23.391 -13.398 1 93.62 198 GLN A C 1
ATOM 1616 O O . GLN A 1 198 ? -18.469 -22.203 -13.164 1 93.62 198 GLN A O 1
ATOM 1621 N N . PRO A 1 199 ? -18.359 -24.047 -14.516 1 94.44 199 PRO A N 1
ATOM 1622 C CA . PRO A 1 199 ? -17.766 -23.25 -15.586 1 94.44 199 PRO A CA 1
ATOM 1623 C C . PRO A 1 199 ? -18.672 -22.109 -16.047 1 94.44 199 PRO A C 1
ATOM 1625 O O . PRO A 1 199 ? -19.891 -22.25 -16.078 1 94.44 199 PRO A O 1
ATOM 1628 N N . THR A 1 200 ? -18.016 -21.031 -16.406 1 93 200 THR A N 1
ATOM 1629 C CA . THR A 1 200 ? -18.781 -19.859 -16.797 1 93 200 THR A CA 1
ATOM 1630 C C . THR A 1 200 ? -18.828 -19.719 -18.328 1 93 200 THR A C 1
ATOM 1632 O O . THR A 1 200 ? -19.5 -18.844 -18.859 1 93 200 THR A O 1
ATOM 1635 N N . SER A 1 201 ? -18.125 -20.5 -19.031 1 94.88 201 SER A N 1
ATOM 1636 C CA . SER A 1 201 ? -18.078 -20.516 -20.5 1 94.88 201 SER A CA 1
ATOM 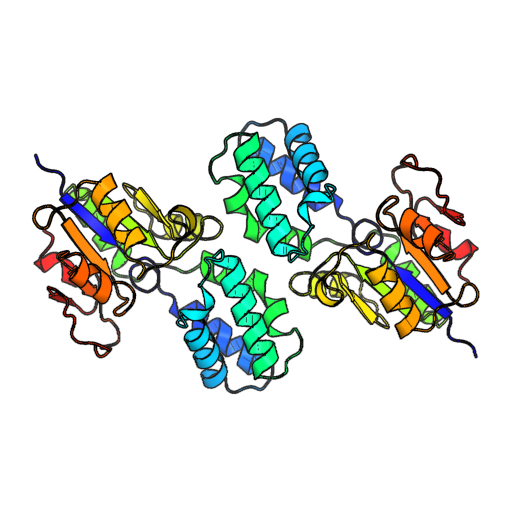1637 C C . SER A 1 201 ? -17.844 -21.938 -21.016 1 94.88 201 SER A C 1
ATOM 1639 O O . SER A 1 201 ? -18.031 -22.906 -20.281 1 94.88 201 SER A O 1
ATOM 1641 N N . SER A 1 202 ? -17.453 -22.094 -22.281 1 95.44 202 SER A N 1
ATOM 1642 C CA . SER A 1 202 ? -17.453 -23.406 -22.938 1 95.44 202 SER A CA 1
ATOM 1643 C C . SER A 1 202 ? -16.094 -24.094 -22.797 1 95.44 202 SER A C 1
ATOM 1645 O O . SER A 1 202 ? -15.977 -25.297 -23.062 1 95.44 202 SER A O 1
ATOM 1647 N N . GLU A 1 203 ? -15.125 -23.344 -22.359 1 96.31 203 GLU A N 1
ATOM 1648 C CA . GLU A 1 203 ? -13.797 -23.938 -22.234 1 96.31 203 GLU A CA 1
ATOM 1649 C C . GLU A 1 203 ? -13.758 -25 -21.141 1 96.31 203 GLU A C 1
ATOM 1651 O O . GLU A 1 203 ? -14.461 -24.891 -20.141 1 96.31 203 GLU A O 1
ATOM 1656 N N . ARG A 1 204 ? -13 -26.062 -21.406 1 95.38 204 ARG A N 1
ATOM 1657 C CA . ARG A 1 204 ? -12.883 -27.141 -20.438 1 95.38 204 ARG A CA 1
ATOM 1658 C C . ARG A 1 204 ? -11.422 -27.438 -20.125 1 95.38 204 ARG A C 1
ATOM 1660 O O . ARG A 1 204 ? -10.578 -27.453 -21.031 1 95.38 204 ARG A O 1
ATOM 1667 N N . PRO A 1 205 ? -11.172 -27.719 -18.828 1 97.81 205 PRO A N 1
ATOM 1668 C CA . PRO A 1 205 ? -9.844 -28.203 -18.469 1 97.81 205 PRO A CA 1
ATOM 1669 C C . PRO A 1 205 ? -9.586 -29.625 -18.969 1 97.81 205 PRO A C 1
ATOM 1671 O O . PRO A 1 205 ? -10.523 -30.328 -19.375 1 97.81 205 PRO A O 1
ATOM 1674 N N . THR A 1 206 ? -8.289 -30.016 -19.078 1 98.06 206 THR A N 1
ATOM 1675 C CA . THR A 1 206 ? -7.953 -31.391 -19.406 1 98.06 206 THR A CA 1
ATOM 1676 C C . THR A 1 206 ? -8.43 -32.344 -18.312 1 98.06 206 THR A C 1
ATOM 1678 O O . THR A 1 206 ? -8.977 -33.406 -18.594 1 98.06 206 THR A O 1
ATOM 1681 N N . HIS A 1 207 ? -8.203 -31.969 -17.062 1 97.94 207 HIS A N 1
ATOM 1682 C CA . HIS A 1 207 ? -8.672 -32.688 -15.898 1 97.94 207 HIS A CA 1
ATOM 1683 C C . HIS A 1 207 ? -9.18 -31.75 -14.82 1 97.94 207 HIS A C 1
ATOM 1685 O O . HIS A 1 207 ? -8.875 -30.547 -14.852 1 97.94 207 HIS A O 1
ATOM 1691 N N . MET A 1 208 ? -10 -32.25 -13.914 1 97.81 208 MET A N 1
ATOM 1692 C CA . MET A 1 208 ? -10.5 -31.5 -12.766 1 97.81 208 MET A CA 1
ATOM 1693 C C . MET A 1 208 ? -10.297 -32.312 -11.477 1 97.81 208 MET A C 1
ATOM 1695 O O . MET A 1 208 ? -10.539 -33.5 -11.445 1 97.81 208 MET A O 1
ATOM 1699 N N . VAL A 1 209 ? -9.797 -31.656 -10.477 1 98 209 VAL A N 1
ATOM 1700 C CA . VAL A 1 209 ? -9.602 -32.281 -9.172 1 98 209 VAL A CA 1
ATOM 1701 C C . VAL A 1 209 ? -10.117 -31.359 -8.07 1 98 209 VAL A C 1
ATOM 1703 O O . VAL A 1 209 ? -10.422 -30.188 -8.328 1 98 209 VAL A O 1
ATOM 1706 N N . THR A 1 210 ? -10.164 -31.875 -6.793 1 96.25 210 THR A N 1
ATOM 1707 C CA . THR A 1 210 ? -10.711 -31.094 -5.691 1 96.25 210 THR A CA 1
ATOM 1708 C C . THR A 1 210 ? -9.594 -30.531 -4.816 1 96.25 210 THR A C 1
ATOM 1710 O O . THR A 1 210 ? -9.828 -29.641 -3.988 1 96.25 210 THR A O 1
ATOM 1713 N N . ASP A 1 211 ? -8.406 -31.031 -4.953 1 96.94 211 ASP A N 1
ATOM 1714 C CA . ASP A 1 211 ? -7.25 -30.516 -4.23 1 96.94 211 ASP A CA 1
ATOM 1715 C C . ASP A 1 211 ? -5.953 -30.844 -4.973 1 96.94 211 ASP A C 1
ATOM 1717 O O . ASP A 1 211 ? -5.973 -31.531 -5.992 1 96.94 211 ASP A O 1
ATOM 1721 N N . LEU A 1 212 ? -4.852 -30.281 -4.578 1 98 212 LEU A N 1
ATOM 1722 C CA . LEU A 1 212 ? -3.596 -30.375 -5.312 1 98 212 LEU A CA 1
ATOM 1723 C C . LEU A 1 212 ? -3.035 -31.781 -5.254 1 98 212 LEU A C 1
ATOM 1725 O O . LEU A 1 212 ? -2.43 -32.25 -6.219 1 98 212 LEU A O 1
ATOM 1729 N N . ALA A 1 213 ? -3.207 -32.469 -4.168 1 96.88 213 ALA A N 1
ATOM 1730 C CA . ALA A 1 213 ? -2.658 -33.812 -3.992 1 96.88 213 ALA A CA 1
ATOM 1731 C C . ALA A 1 213 ? -3.203 -34.781 -5.047 1 96.88 213 ALA A C 1
ATOM 1733 O O . ALA A 1 213 ? -2.498 -35.688 -5.488 1 96.88 213 ALA A O 1
ATOM 1734 N N . ALA A 1 214 ? -4.41 -34.531 -5.473 1 97 214 ALA A N 1
ATOM 1735 C CA . ALA A 1 214 ? -5.078 -35.406 -6.426 1 97 214 ALA A CA 1
ATOM 1736 C C . ALA A 1 214 ? -4.441 -35.312 -7.809 1 97 214 ALA A C 1
ATOM 1738 O O . ALA A 1 214 ? -4.656 -36.188 -8.664 1 97 214 ALA A O 1
ATOM 1739 N N . VAL A 1 215 ? -3.633 -34.312 -8.062 1 97.75 215 VAL A N 1
ATOM 1740 C CA . VAL A 1 215 ? -2.99 -34.062 -9.352 1 97.75 215 VAL A CA 1
ATOM 1741 C C . VAL A 1 215 ? -1.946 -35.156 -9.617 1 97.75 215 VAL A C 1
ATOM 1743 O O . VAL A 1 215 ? -1.595 -35.406 -10.773 1 97.75 215 VAL A O 1
ATOM 1746 N N . LYS A 1 216 ? -1.503 -35.812 -8.602 1 95.25 216 LYS A N 1
ATOM 1747 C CA . LYS A 1 216 ? -0.424 -36.812 -8.695 1 95.25 216 LYS A CA 1
ATOM 1748 C C . LYS A 1 216 ? -0.785 -37.938 -9.664 1 95.25 216 LYS A C 1
ATOM 1750 O O . LYS A 1 216 ? 0.097 -38.625 -10.18 1 95.25 216 LYS A O 1
ATOM 1755 N N . GLN A 1 217 ? -2.041 -38.062 -9.914 1 94.56 217 GLN A N 1
ATOM 1756 C CA . GLN A 1 217 ? -2.498 -39.094 -10.82 1 94.56 217 GLN A CA 1
ATOM 1757 C C . GLN A 1 217 ? -1.95 -38.875 -12.227 1 94.56 217 GLN A C 1
ATOM 1759 O O . GLN A 1 217 ? -1.747 -39.844 -12.977 1 94.56 217 GLN A O 1
ATOM 1764 N N . TRP A 1 218 ? -1.646 -37.625 -12.586 1 93.88 218 TRP A N 1
ATOM 1765 C CA . TRP A 1 218 ? -1.185 -37.312 -13.93 1 93.88 218 TRP A CA 1
ATOM 1766 C C . TRP A 1 218 ? 0.258 -36.812 -13.914 1 93.88 218 TRP A C 1
ATOM 1768 O O . TRP A 1 218 ? 0.93 -36.812 -14.945 1 93.88 218 TRP A O 1
ATOM 1778 N N . VAL A 1 219 ? 0.67 -36.375 -12.789 1 91.38 219 VAL A N 1
ATOM 1779 C CA . VAL A 1 219 ? 2.027 -35.875 -12.586 1 91.38 219 VAL A CA 1
ATOM 1780 C C . VAL A 1 219 ? 2.785 -36.812 -11.648 1 91.38 219 VAL A C 1
ATOM 1782 O O . VAL A 1 219 ? 2.568 -36.812 -10.438 1 91.38 219 VAL A O 1
ATOM 1785 N N . ASN A 1 220 ? 3.562 -37.781 -12.133 1 83.88 220 ASN A N 1
ATOM 1786 C CA . ASN A 1 220 ? 4.215 -38.812 -11.32 1 83.88 220 ASN A CA 1
ATOM 1787 C C . ASN A 1 220 ? 5.574 -39.188 -11.898 1 83.88 220 ASN A C 1
ATOM 1789 O O . ASN A 1 220 ? 5.848 -38.969 -13.078 1 83.88 220 ASN A O 1
ATOM 1793 N N . MET B 1 1 ? -17.5 35.75 19.422 1 58.91 1 MET B N 1
ATOM 1794 C CA . MET B 1 1 ? -16.047 35.875 19.391 1 58.91 1 MET B CA 1
ATOM 1795 C C . MET B 1 1 ? -15.477 35.25 18.109 1 58.91 1 MET B C 1
ATOM 1797 O O . MET B 1 1 ? -16.016 34.25 17.609 1 58.91 1 MET B O 1
ATOM 1801 N N . THR B 1 2 ? -14.547 35.969 17.391 1 83.25 2 THR B N 1
ATOM 1802 C CA . THR B 1 2 ? -14.039 35.531 16.094 1 83.25 2 THR B CA 1
ATOM 1803 C C . THR B 1 2 ? -13.156 34.281 16.25 1 83.25 2 THR B C 1
ATOM 1805 O O . THR B 1 2 ? -12.305 34.25 17.141 1 83.25 2 THR B O 1
ATOM 1808 N N . LYS B 1 3 ? -13.547 33.125 15.656 1 92.19 3 LYS B N 1
ATOM 1809 C CA . LYS B 1 3 ? -12.75 31.891 15.703 1 92.19 3 LYS B CA 1
ATOM 1810 C C . LYS B 1 3 ? -11.312 32.156 15.266 1 92.19 3 LYS B C 1
ATOM 1812 O O . LYS B 1 3 ? -11.078 32.906 14.32 1 92.19 3 LYS B O 1
ATOM 1817 N N . LYS B 1 4 ? -10.398 31.672 16.031 1 97.31 4 LYS B N 1
ATOM 1818 C CA . LYS B 1 4 ? -8.977 31.703 15.672 1 97.31 4 LYS B CA 1
ATOM 1819 C C . LYS B 1 4 ? -8.492 30.328 15.234 1 97.31 4 LYS B C 1
ATOM 1821 O O . LYS B 1 4 ? -8.812 29.328 15.867 1 97.31 4 LYS B O 1
ATOM 1826 N N . TYR B 1 5 ? -7.75 30.25 14.102 1 98.38 5 TYR B N 1
ATOM 1827 C CA . TYR B 1 5 ? -7.355 29 13.477 1 98.38 5 TYR B CA 1
ATOM 1828 C C . TYR B 1 5 ? -5.84 28.828 13.5 1 98.38 5 TYR B C 1
ATOM 1830 O O . TYR B 1 5 ? -5.098 29.797 13.336 1 98.38 5 TYR B O 1
ATOM 1838 N N . LEU B 1 6 ? -5.43 27.656 13.734 1 98.75 6 LEU B N 1
ATOM 1839 C CA . LEU B 1 6 ? -4.055 27.219 13.5 1 98.75 6 LEU B CA 1
ATOM 1840 C C . LEU B 1 6 ? -4.012 26.062 12.5 1 98.75 6 LEU B C 1
ATOM 1842 O O . LEU B 1 6 ? -4.66 25.031 12.695 1 98.75 6 LEU B O 1
ATOM 1846 N N . THR B 1 7 ? -3.348 26.234 11.391 1 98.81 7 THR B N 1
ATOM 1847 C CA . THR B 1 7 ? -3.127 25.156 10.43 1 98.81 7 THR B CA 1
ATOM 1848 C C . THR B 1 7 ? -1.709 24.609 10.547 1 98.81 7 THR B C 1
ATOM 1850 O O . THR B 1 7 ? -0.763 25.375 10.781 1 98.81 7 THR B O 1
ATOM 1853 N N . PHE B 1 8 ? -1.604 23.297 10.406 1 98.81 8 PHE B N 1
ATOM 1854 C CA . PHE B 1 8 ? -0.324 22.625 10.602 1 98.81 8 PHE B CA 1
ATOM 1855 C C . PHE B 1 8 ? -0.007 21.703 9.422 1 98.81 8 PHE B C 1
ATOM 1857 O O . PHE B 1 8 ? -0.875 20.969 8.953 1 98.81 8 PHE B O 1
ATOM 1864 N N . ASP B 1 9 ? 1.263 21.75 9.023 1 98.44 9 ASP B N 1
ATOM 1865 C CA . ASP B 1 9 ? 1.84 20.578 8.391 1 98.44 9 ASP B CA 1
ATOM 1866 C C . ASP B 1 9 ? 1.928 19.422 9.383 1 98.44 9 ASP B C 1
ATOM 1868 O O . ASP B 1 9 ? 1.903 19.625 10.594 1 98.44 9 ASP B O 1
ATOM 1872 N N . CYS B 1 10 ? 2.029 18.203 8.844 1 98.25 10 CYS B N 1
ATOM 1873 C CA . CYS B 1 10 ? 2.041 17.062 9.75 1 98.25 10 CYS B CA 1
ATOM 1874 C C . CYS B 1 10 ? 3.447 16.484 9.883 1 98.25 10 CYS B C 1
ATOM 1876 O O . CYS B 1 10 ? 4.074 16.594 10.938 1 98.25 10 CYS B O 1
ATOM 1878 N N . TYR B 1 11 ? 3.988 15.977 8.852 1 97.44 11 TYR B N 1
ATOM 1879 C CA . TYR B 1 11 ? 5.238 15.227 8.891 1 97.44 11 TYR B CA 1
ATOM 1880 C C . TYR B 1 11 ? 6.434 16.156 9.023 1 97.44 11 TYR B C 1
ATOM 1882 O O . TYR B 1 11 ? 6.641 17.031 8.18 1 97.44 11 TYR B O 1
ATOM 1890 N N . GLY B 1 12 ? 7.156 15.93 10.016 1 96.62 12 GLY B N 1
ATOM 1891 C CA . GLY B 1 12 ? 8.297 16.781 10.32 1 96.62 12 GLY B CA 1
ATOM 1892 C C . GLY B 1 12 ? 7.945 17.969 11.188 1 96.62 12 GLY B C 1
ATOM 1893 O O . GLY B 1 12 ? 8.828 18.609 11.758 1 96.62 12 GLY B O 1
ATOM 1894 N N . THR B 1 13 ? 6.664 18.219 11.281 1 98.25 13 THR B N 1
ATOM 1895 C CA . THR B 1 13 ? 6.18 19.297 12.125 1 98.25 13 THR B CA 1
ATOM 1896 C C . THR B 1 13 ? 5.562 18.766 13.406 1 98.25 13 THR B C 1
ATOM 1898 O O . THR B 1 13 ? 6.094 18.969 14.5 1 98.25 13 THR B O 1
ATOM 1901 N N . LEU B 1 14 ? 4.508 18 13.289 1 98.62 14 LEU B N 1
ATOM 1902 C CA . LEU B 1 14 ? 3.85 17.391 14.445 1 98.62 14 LEU B CA 1
ATOM 1903 C C . LEU B 1 14 ? 4.395 15.992 14.703 1 98.62 14 LEU B C 1
ATOM 1905 O O . LEU B 1 14 ? 4.668 15.633 15.852 1 98.62 14 LEU B O 1
ATOM 1909 N N . ILE B 1 15 ? 4.574 15.234 13.633 1 98.62 15 ILE B N 1
ATOM 1910 C CA . ILE B 1 15 ? 5.031 13.844 13.68 1 98.62 15 ILE B CA 1
ATOM 1911 C C . ILE B 1 15 ? 6.52 13.781 13.344 1 98.62 15 ILE B C 1
ATOM 1913 O O . ILE B 1 15 ? 6.961 14.344 12.336 1 98.62 15 ILE B O 1
ATOM 1917 N N . ASN B 1 16 ? 7.293 13.102 14.164 1 98.38 16 ASN B N 1
ATOM 1918 C CA . ASN B 1 16 ? 8.719 12.898 13.914 1 98.38 16 ASN B CA 1
ATOM 1919 C C . ASN B 1 16 ? 8.953 11.828 12.852 1 98.38 16 ASN B C 1
ATOM 1921 O O . ASN B 1 16 ? 8.633 10.664 13.062 1 98.38 16 ASN B O 1
ATOM 1925 N N . THR B 1 17 ? 9.602 12.188 11.742 1 97.69 17 THR B N 1
ATOM 1926 C CA . THR B 1 17 ? 9.75 11.273 10.609 1 97.69 17 THR B CA 1
ATOM 1927 C C . THR B 1 17 ? 11.125 10.617 10.625 1 97.69 17 THR B C 1
ATOM 1929 O O . THR B 1 17 ? 11.414 9.734 9.812 1 97.69 17 THR B O 1
ATOM 1932 N N . GLU B 1 18 ? 11.945 10.945 11.539 1 96.94 18 GLU B N 1
ATOM 1933 C CA . GLU B 1 18 ? 13.32 10.445 11.57 1 96.94 18 GLU B CA 1
ATOM 1934 C C . GLU B 1 18 ? 13.352 8.922 11.625 1 96.94 18 GLU B C 1
ATOM 1936 O O . GLU B 1 18 ? 14.18 8.289 10.969 1 96.94 18 GLU B O 1
ATOM 1941 N N . PRO B 1 19 ? 12.523 8.273 12.383 1 97.69 19 PRO B N 1
ATOM 1942 C CA . PRO B 1 19 ? 12.57 6.812 12.43 1 97.69 19 PRO B CA 1
ATOM 1943 C C . PRO B 1 19 ? 12.336 6.168 11.062 1 97.69 19 PRO B C 1
ATOM 1945 O O . PRO B 1 19 ? 12.883 5.102 10.773 1 97.69 19 PRO B O 1
ATOM 1948 N N . LEU B 1 20 ? 11.531 6.766 10.195 1 98.31 20 LEU B N 1
ATOM 1949 C CA . LEU B 1 20 ? 11.328 6.238 8.852 1 98.31 20 LEU B CA 1
ATOM 1950 C C . LEU B 1 20 ? 12.633 6.258 8.055 1 98.31 20 LEU B C 1
ATOM 1952 O O . LEU B 1 20 ? 13.008 5.258 7.441 1 98.31 20 LEU B O 1
ATOM 1956 N N . TYR B 1 21 ? 13.32 7.359 8.086 1 98.06 21 TYR B N 1
ATOM 1957 C CA . TYR B 1 21 ? 14.555 7.488 7.32 1 98.06 21 TYR B CA 1
ATOM 1958 C C . TYR B 1 21 ? 15.641 6.574 7.879 1 98.06 21 TYR B C 1
ATOM 1960 O O . TYR B 1 21 ? 16.438 6.027 7.121 1 98.06 21 TYR B O 1
ATOM 1968 N N . GLN B 1 22 ? 15.656 6.465 9.195 1 98.31 22 GLN B N 1
ATOM 1969 C CA . GLN B 1 22 ? 16.578 5.512 9.797 1 98.31 22 GLN B CA 1
ATOM 1970 C C . GLN B 1 22 ? 16.266 4.082 9.359 1 98.31 22 GLN B C 1
ATOM 1972 O O . GLN B 1 22 ? 17.172 3.289 9.109 1 98.31 22 GLN B O 1
ATOM 1977 N N . TRP B 1 23 ? 15.023 3.754 9.312 1 98.56 23 TRP B N 1
ATOM 1978 C CA . TRP B 1 23 ? 14.586 2.439 8.859 1 98.56 23 TRP B CA 1
ATOM 1979 C C . TRP B 1 23 ? 15.047 2.176 7.43 1 98.56 23 TRP B C 1
ATOM 1981 O O . TRP B 1 23 ? 15.578 1.103 7.129 1 98.56 23 TRP B O 1
ATOM 1991 N N . VAL B 1 24 ? 14.969 3.154 6.543 1 98.75 24 VAL B N 1
ATOM 1992 C CA . VAL B 1 24 ? 15.414 3.051 5.156 1 98.75 24 VAL B CA 1
ATOM 1993 C C . VAL B 1 24 ? 16.922 2.832 5.121 1 98.75 24 VAL B C 1
ATOM 1995 O O . VAL B 1 24 ? 17.422 1.994 4.363 1 98.75 24 VAL B O 1
ATOM 1998 N N . ALA B 1 25 ? 17.609 3.572 5.898 1 98.69 25 ALA B N 1
ATOM 1999 C CA . ALA B 1 25 ? 19.062 3.412 5.996 1 98.69 25 ALA B CA 1
ATOM 2000 C C . ALA B 1 25 ? 19.422 1.993 6.414 1 98.69 25 ALA B C 1
ATOM 2002 O O . ALA B 1 25 ? 20.359 1.4 5.867 1 98.69 25 ALA B O 1
ATOM 2003 N N . ASN B 1 26 ? 18.719 1.487 7.41 1 98.69 26 ASN B N 1
ATOM 2004 C CA . ASN B 1 26 ? 18.953 0.132 7.891 1 98.69 26 ASN B CA 1
ATOM 2005 C C . ASN B 1 26 ? 18.719 -0.903 6.793 1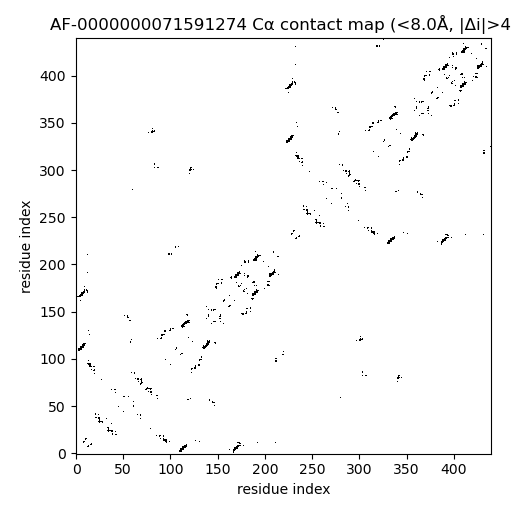 98.69 26 ASN B C 1
ATOM 2007 O O . ASN B 1 26 ? 19.422 -1.915 6.73 1 98.69 26 ASN B O 1
ATOM 2011 N N . LEU B 1 27 ? 17.75 -0.713 5.926 1 98.19 27 LEU B N 1
ATOM 2012 C CA . LEU B 1 27 ? 17.531 -1.603 4.789 1 98.19 27 LEU B CA 1
ATOM 2013 C C . LEU B 1 27 ? 18.75 -1.613 3.865 1 98.19 27 LEU B C 1
ATOM 2015 O O . LEU B 1 27 ? 19.141 -2.672 3.379 1 98.19 27 LEU B O 1
ATOM 2019 N N . GLY B 1 28 ? 19.234 -0.346 3.605 1 98.44 28 GLY B N 1
ATOM 2020 C CA . GLY B 1 28 ? 20.453 -0.278 2.811 1 98.44 28 GLY B CA 1
ATOM 2021 C C . GLY B 1 28 ? 21.594 -1.08 3.4 1 98.44 28 GLY B C 1
ATOM 2022 O O . GLY B 1 28 ? 22.266 -1.836 2.691 1 98.44 28 GLY B O 1
ATOM 2023 N N . LEU B 1 29 ? 21.766 -0.944 4.68 1 98.12 29 LEU B N 1
ATOM 2024 C CA . LEU B 1 29 ? 22.828 -1.651 5.383 1 98.12 29 LEU B CA 1
ATOM 2025 C C . LEU B 1 29 ? 22.656 -3.162 5.254 1 98.12 29 LEU B C 1
ATOM 2027 O O . LEU B 1 29 ? 23.641 -3.891 5.098 1 98.12 29 LEU B O 1
ATOM 2031 N N . ALA B 1 30 ? 21.484 -3.623 5.305 1 97.19 30 ALA B N 1
ATOM 2032 C CA . ALA B 1 30 ? 21.172 -5.047 5.27 1 97.19 30 ALA B CA 1
ATOM 2033 C C . ALA B 1 30 ? 21.656 -5.691 3.977 1 97.19 30 ALA B C 1
ATOM 2035 O O . ALA B 1 30 ? 21.922 -6.895 3.936 1 97.19 30 ALA B O 1
ATOM 2036 N N . VAL B 1 31 ? 21.812 -4.887 2.914 1 97.56 31 VAL B N 1
ATOM 2037 C CA . VAL B 1 31 ? 22.219 -5.465 1.639 1 97.56 31 VAL B CA 1
ATOM 2038 C C . VAL B 1 31 ? 23.609 -4.969 1.267 1 97.56 31 VAL B C 1
ATOM 2040 O O . VAL B 1 31 ? 23.984 -4.961 0.091 1 97.56 31 VAL B O 1
ATOM 2043 N N . GLY B 1 32 ? 24.312 -4.398 2.215 1 98.12 32 GLY B N 1
ATOM 2044 C CA . GLY B 1 32 ? 25.719 -4.07 2.061 1 98.12 32 GLY B CA 1
ATOM 2045 C C . GLY B 1 32 ? 25.953 -2.697 1.457 1 98.12 32 GLY B C 1
ATOM 2046 O O . GLY B 1 32 ? 27.062 -2.383 1.021 1 98.12 32 GLY B O 1
ATOM 2047 N N . LEU B 1 33 ? 24.922 -1.884 1.356 1 98.56 33 LEU B N 1
ATOM 2048 C CA . LEU B 1 33 ? 25.047 -0.532 0.824 1 98.56 33 LEU B CA 1
ATOM 2049 C C . LEU B 1 33 ? 25.391 0.458 1.934 1 98.56 33 LEU B C 1
ATOM 2051 O O . LEU B 1 33 ? 25.188 0.165 3.115 1 98.56 33 LEU B O 1
ATOM 2055 N N . ASP B 1 34 ? 25.906 1.6 1.567 1 98.56 34 ASP B N 1
ATOM 2056 C CA . ASP B 1 34 ? 26.078 2.693 2.518 1 98.56 34 ASP B CA 1
ATOM 2057 C C . ASP B 1 34 ? 24.734 3.25 2.967 1 98.56 34 ASP B C 1
ATOM 2059 O O . ASP B 1 34 ? 23.984 3.816 2.162 1 98.56 34 ASP B O 1
ATOM 2063 N N . PRO B 1 35 ? 24.484 3.08 4.207 1 98.19 35 PRO B N 1
ATOM 2064 C CA . PRO B 1 35 ? 23.156 3.465 4.684 1 98.19 35 PRO B CA 1
ATOM 2065 C C . PRO B 1 35 ? 22.859 4.945 4.461 1 98.19 35 PRO B C 1
ATOM 2067 O O . PRO B 1 35 ? 21.719 5.309 4.168 1 98.19 35 PRO B O 1
ATOM 2070 N N . LEU B 1 36 ? 23.781 5.816 4.551 1 98.19 36 LEU B N 1
ATOM 2071 C CA . LEU B 1 36 ? 23.578 7.246 4.375 1 98.19 36 LEU B CA 1
ATOM 2072 C C . LEU B 1 36 ? 23.234 7.57 2.922 1 98.19 36 LEU B C 1
ATOM 2074 O O . LEU B 1 36 ? 22.438 8.469 2.648 1 98.19 36 LEU B O 1
ATOM 2078 N N . THR B 1 37 ? 23.828 6.879 2.023 1 98.69 37 THR B N 1
ATOM 2079 C CA . THR B 1 37 ? 23.562 7.07 0.602 1 98.69 37 THR B CA 1
ATOM 2080 C C . THR B 1 37 ? 22.141 6.641 0.256 1 98.69 37 THR B C 1
ATOM 2082 O O . THR B 1 37 ? 21.438 7.328 -0.492 1 98.69 37 THR B O 1
ATOM 2085 N N . VAL B 1 38 ? 21.734 5.504 0.828 1 98.75 38 VAL B N 1
ATOM 2086 C CA . VAL B 1 38 ? 20.391 5 0.571 1 98.75 38 VAL B CA 1
ATOM 2087 C C . VAL B 1 38 ? 19.359 5.957 1.165 1 98.75 38 VAL B C 1
ATOM 2089 O O . VAL B 1 38 ? 18.375 6.305 0.508 1 98.75 38 VAL B O 1
ATOM 2092 N N . ARG B 1 39 ? 19.625 6.363 2.367 1 98.56 39 ARG B N 1
ATOM 2093 C CA . ARG B 1 39 ? 18.766 7.328 3.043 1 98.56 39 ARG B CA 1
ATOM 2094 C C . ARG B 1 39 ? 18.609 8.602 2.213 1 98.56 39 ARG B C 1
ATOM 2096 O O . ARG B 1 39 ? 17.5 9.086 2.02 1 98.56 39 ARG B O 1
ATOM 2103 N N . LYS B 1 40 ? 19.656 9.133 1.745 1 98.06 40 LYS B N 1
ATOM 2104 C CA . LYS B 1 40 ? 19.641 10.359 0.949 1 98.06 40 LYS B CA 1
ATOM 2105 C C . LYS B 1 40 ? 18.891 10.164 -0.362 1 98.06 40 LYS B C 1
ATOM 2107 O O . LYS B 1 40 ? 18.156 11.047 -0.802 1 98.06 40 LYS B O 1
ATOM 2112 N N . ALA B 1 41 ? 19.141 9.039 -0.993 1 98.31 41 ALA B N 1
ATOM 2113 C CA . ALA B 1 41 ? 18.453 8.742 -2.248 1 98.31 41 ALA B CA 1
ATOM 2114 C C . ALA B 1 41 ? 16.938 8.703 -2.049 1 98.31 41 ALA B C 1
ATOM 2116 O O . ALA B 1 41 ? 16.188 9.25 -2.859 1 98.31 41 ALA B O 1
ATOM 2117 N N . TYR B 1 42 ? 16.516 8.094 -0.961 1 98.31 42 TYR B N 1
ATOM 2118 C CA . TYR B 1 42 ? 15.094 8.023 -0.641 1 98.31 42 TYR B CA 1
ATOM 2119 C C . TYR B 1 42 ? 14.508 9.414 -0.44 1 98.31 42 TYR B C 1
ATOM 2121 O O . TYR B 1 42 ? 13.484 9.758 -1.035 1 98.31 42 TYR B O 1
ATOM 2129 N N . ALA B 1 43 ? 15.164 10.195 0.347 1 96.25 43 ALA B N 1
ATOM 2130 C CA . ALA B 1 43 ? 14.703 11.539 0.669 1 96.25 43 ALA B CA 1
ATOM 2131 C C . ALA B 1 43 ? 14.672 12.422 -0.576 1 96.25 43 ALA B C 1
ATOM 2133 O O . ALA B 1 43 ? 13.75 13.227 -0.75 1 96.25 43 ALA B O 1
ATOM 2134 N N . THR B 1 44 ? 15.664 12.273 -1.419 1 95 44 THR B N 1
ATOM 2135 C CA . THR B 1 44 ? 15.758 13.07 -2.637 1 95 44 THR B CA 1
ATOM 2136 C C . THR B 1 44 ? 14.586 12.781 -3.566 1 95 44 THR B C 1
ATOM 2138 O O . THR B 1 44 ? 13.992 13.703 -4.137 1 95 44 THR B O 1
ATOM 2141 N N . TYR B 1 45 ? 14.266 11.531 -3.748 1 94.75 45 TYR B N 1
ATOM 2142 C CA . TYR B 1 45 ? 13.117 11.156 -4.574 1 94.75 45 TYR B CA 1
ATOM 2143 C C . TYR B 1 45 ? 11.82 11.711 -3.994 1 94.75 45 TYR B C 1
ATOM 2145 O O . TYR B 1 45 ? 10.969 12.203 -4.734 1 94.75 45 TYR B O 1
ATOM 2153 N N . GLU B 1 46 ? 11.68 11.609 -2.688 1 92.75 46 GLU B N 1
ATOM 2154 C CA . GLU B 1 46 ? 10.492 12.086 -1.995 1 92.75 46 GLU B CA 1
ATOM 2155 C C . GLU B 1 46 ? 10.273 13.578 -2.225 1 92.75 46 GLU B C 1
ATOM 2157 O O . GLU B 1 46 ? 9.141 14.039 -2.328 1 92.75 46 GLU B O 1
ATOM 2162 N N . ASP B 1 47 ? 11.312 14.312 -2.354 1 88.62 47 ASP B N 1
ATOM 2163 C CA . ASP B 1 47 ? 11.258 15.766 -2.453 1 88.62 47 ASP B CA 1
ATOM 2164 C C . ASP B 1 47 ? 11.156 16.219 -3.91 1 88.62 47 ASP B C 1
ATOM 2166 O O . ASP B 1 47 ? 11 17.406 -4.191 1 88.62 47 ASP B O 1
ATOM 2170 N N . ASP B 1 48 ? 11.219 15.289 -4.848 1 88.31 48 ASP B N 1
ATOM 2171 C CA . ASP B 1 48 ? 11.203 15.633 -6.266 1 88.31 48 ASP B CA 1
ATOM 2172 C C . ASP B 1 48 ? 9.781 15.945 -6.738 1 88.31 48 ASP B C 1
ATOM 2174 O O . ASP B 1 48 ? 8.938 15.047 -6.801 1 88.31 48 ASP B O 1
ATOM 2178 N N . PRO B 1 49 ? 9.578 17.156 -7.145 1 81.06 49 PRO B N 1
ATOM 2179 C CA . PRO B 1 49 ? 8.227 17.516 -7.586 1 81.06 49 PRO B CA 1
ATOM 2180 C C . PRO B 1 49 ? 7.773 16.719 -8.805 1 81.06 49 PRO B C 1
ATOM 2182 O O . PRO B 1 49 ? 6.574 16.547 -9.023 1 81.06 49 PRO B O 1
ATOM 2185 N N . ALA B 1 50 ? 8.641 16.234 -9.609 1 82.12 50 ALA B N 1
ATOM 2186 C CA . ALA B 1 50 ? 8.312 15.469 -10.812 1 82.12 50 ALA B CA 1
ATOM 2187 C C . ALA B 1 50 ? 7.637 14.148 -10.453 1 82.12 50 ALA B C 1
ATOM 2189 O O . ALA B 1 50 ? 6.895 13.578 -11.258 1 82.12 50 ALA B O 1
ATOM 2190 N N . SER B 1 51 ? 7.852 13.812 -9.266 1 80.69 51 SER B N 1
ATOM 2191 C CA . SER B 1 51 ? 7.344 12.508 -8.867 1 80.69 51 SER B CA 1
ATOM 2192 C C . SER B 1 51 ? 5.852 12.562 -8.555 1 80.69 51 SER B C 1
ATOM 2194 O O . SER B 1 51 ? 5.184 11.531 -8.5 1 80.69 51 SER B O 1
ATOM 2196 N N . VAL B 1 52 ? 5.367 13.742 -8.461 1 79.94 52 VAL B N 1
ATOM 2197 C CA . VAL B 1 52 ? 3.988 13.828 -7.988 1 79.94 52 VAL B CA 1
ATOM 2198 C C . VAL B 1 52 ? 3.121 14.516 -9.039 1 79.94 52 VAL B C 1
ATOM 2200 O O . VAL B 1 52 ? 1.979 14.883 -8.766 1 79.94 52 VAL B O 1
ATOM 2203 N N . ASN B 1 53 ? 3.664 14.781 -10.227 1 80.06 53 ASN B N 1
ATOM 2204 C CA . ASN B 1 53 ? 2.924 15.359 -11.336 1 80.06 53 ASN B CA 1
ATOM 2205 C C . ASN B 1 53 ? 2.84 14.398 -12.523 1 80.06 53 ASN B C 1
ATOM 2207 O O . ASN B 1 53 ? 3.832 14.18 -13.219 1 80.06 53 ASN B O 1
ATOM 2211 N N . PRO B 1 54 ? 1.615 13.906 -12.711 1 84.56 54 PRO B N 1
ATOM 2212 C CA . PRO B 1 54 ? 0.32 14.188 -12.094 1 84.56 54 PRO B CA 1
ATOM 2213 C C . PRO B 1 54 ? 0.196 13.586 -10.695 1 84.56 54 PRO B C 1
ATOM 2215 O O . PRO B 1 54 ? 1.07 12.828 -10.266 1 84.56 54 PRO B O 1
ATOM 2218 N N . TYR B 1 55 ? -0.857 14 -10.031 1 90.56 55 TYR B N 1
ATOM 2219 C CA . TYR B 1 55 ? -1.103 13.531 -8.68 1 90.56 55 TYR B CA 1
ATOM 2220 C C . TYR B 1 55 ? -1.123 12.008 -8.625 1 90.56 55 TYR B C 1
ATOM 2222 O O . TYR B 1 55 ? -1.719 11.359 -9.484 1 90.56 55 TYR B O 1
ATOM 2230 N N . LEU B 1 56 ? -0.467 11.453 -7.672 1 91.12 56 LEU B N 1
ATOM 2231 C CA . LEU B 1 56 ? -0.518 10.047 -7.266 1 91.12 56 LEU B CA 1
ATOM 2232 C C . LEU B 1 56 ? -0.757 9.922 -5.766 1 91.12 56 LEU B C 1
ATOM 2234 O O . LEU B 1 56 ? -0.264 10.742 -4.984 1 91.12 56 LEU B O 1
ATOM 2238 N N . ASP B 1 57 ? -1.421 8.867 -5.414 1 91.44 57 ASP B N 1
ATOM 2239 C CA . ASP B 1 57 ? -1.631 8.633 -3.988 1 91.44 57 ASP B CA 1
ATOM 2240 C C . ASP B 1 57 ? -0.3 8.492 -3.254 1 91.44 57 ASP B C 1
ATOM 2242 O O . ASP B 1 57 ? 0.677 7.996 -3.82 1 91.44 57 ASP B O 1
ATOM 2246 N N . TYR B 1 58 ? -0.319 8.867 -2.018 1 94 58 TYR B N 1
ATOM 2247 C CA . TYR B 1 58 ? 0.888 8.844 -1.199 1 94 58 TYR B CA 1
ATOM 2248 C C . TYR B 1 58 ? 1.501 7.445 -1.175 1 94 58 TYR B C 1
ATOM 2250 O O . TYR B 1 58 ? 2.709 7.289 -1.368 1 94 58 TYR B O 1
ATOM 2258 N N . SER B 1 59 ? 0.692 6.438 -0.973 1 93.81 59 SER B N 1
ATOM 2259 C CA . SER B 1 59 ? 1.193 5.07 -0.899 1 93.81 59 SER B CA 1
ATOM 2260 C C . SER B 1 59 ? 1.834 4.645 -2.217 1 93.81 59 SER B C 1
ATOM 2262 O O . SER B 1 59 ? 2.83 3.918 -2.223 1 93.81 59 SER B O 1
ATOM 2264 N N . THR B 1 60 ? 1.247 5.094 -3.365 1 93.25 60 THR B N 1
ATOM 2265 C CA . THR B 1 60 ? 1.838 4.82 -4.672 1 93.25 60 THR B CA 1
ATOM 2266 C C . THR B 1 60 ? 3.215 5.469 -4.785 1 93.25 60 THR B C 1
ATOM 2268 O O . THR B 1 60 ? 4.145 4.867 -5.336 1 93.25 60 THR B O 1
ATOM 2271 N N . LEU B 1 61 ? 3.34 6.672 -4.25 1 95 61 LEU B N 1
ATOM 2272 C CA . LEU B 1 61 ? 4.609 7.391 -4.289 1 95 61 LEU B CA 1
ATOM 2273 C C . LEU B 1 61 ? 5.656 6.691 -3.428 1 95 61 LEU B C 1
ATOM 2275 O O . LEU B 1 61 ? 6.832 6.637 -3.797 1 95 61 LEU B O 1
ATOM 2279 N N . VAL B 1 62 ? 5.223 6.207 -2.303 1 97 62 VAL B N 1
ATOM 2280 C CA . VAL B 1 62 ? 6.125 5.469 -1.427 1 97 62 VAL B CA 1
ATOM 2281 C C . VAL B 1 62 ? 6.684 4.254 -2.164 1 97 62 VAL B C 1
ATOM 2283 O O . VAL B 1 62 ? 7.895 4.02 -2.162 1 97 62 VAL B O 1
ATOM 2286 N N . ARG B 1 63 ? 5.809 3.5 -2.785 1 97.12 63 ARG B N 1
ATOM 2287 C CA . ARG B 1 63 ? 6.262 2.309 -3.496 1 97.12 63 ARG B CA 1
ATOM 2288 C C . ARG B 1 63 ? 7.184 2.678 -4.652 1 97.12 63 ARG B C 1
ATOM 2290 O O . ARG B 1 63 ? 8.195 2.012 -4.887 1 97.12 63 ARG B O 1
ATOM 2297 N N . ALA B 1 64 ? 6.824 3.717 -5.391 1 96.06 64 ALA B N 1
ATOM 2298 C CA . ALA B 1 64 ? 7.652 4.203 -6.488 1 96.06 64 ALA B CA 1
ATOM 2299 C C . ALA B 1 64 ? 9.055 4.559 -6.004 1 96.06 64 ALA B C 1
ATOM 2301 O O . ALA B 1 64 ? 10.039 4.312 -6.703 1 96.06 64 ALA B O 1
ATOM 2302 N N . ASP B 1 65 ? 9.125 5.148 -4.863 1 97.81 65 ASP B N 1
ATOM 2303 C CA . ASP B 1 65 ? 10.414 5.516 -4.289 1 97.81 65 ASP B CA 1
ATOM 2304 C C . ASP B 1 65 ? 11.258 4.277 -3.982 1 97.81 65 ASP B C 1
ATOM 2306 O O . ASP B 1 65 ? 12.445 4.234 -4.297 1 97.81 65 ASP B O 1
ATOM 2310 N N . LEU B 1 66 ? 10.641 3.307 -3.404 1 98.44 66 LEU B N 1
ATOM 2311 C CA . LEU B 1 66 ? 11.344 2.064 -3.102 1 98.44 66 LEU B CA 1
ATOM 2312 C C . LEU B 1 66 ? 11.797 1.373 -4.379 1 98.44 66 LEU B C 1
ATOM 2314 O O . LEU B 1 66 ? 12.914 0.857 -4.445 1 98.44 66 LEU B O 1
ATOM 2318 N N . LYS B 1 67 ? 10.953 1.338 -5.418 1 97.88 67 LYS B N 1
ATOM 2319 C CA . LYS B 1 67 ? 11.344 0.802 -6.719 1 97.88 67 LYS B CA 1
ATOM 2320 C C . LYS B 1 67 ? 12.516 1.585 -7.305 1 97.88 67 LYS B C 1
ATOM 2322 O O . LYS B 1 67 ? 13.391 1.011 -7.961 1 97.88 67 LYS B O 1
ATOM 2327 N N . HIS B 1 68 ? 12.477 2.91 -7.137 1 97.81 68 HIS B N 1
ATOM 2328 C CA . HIS B 1 68 ? 13.578 3.756 -7.578 1 97.81 68 HIS B CA 1
ATOM 2329 C C . HIS B 1 68 ? 14.891 3.34 -6.922 1 97.81 68 HIS B C 1
ATOM 2331 O O . HIS B 1 68 ? 15.922 3.26 -7.586 1 97.81 68 HIS B O 1
ATOM 2337 N N . LEU B 1 69 ? 14.859 3.07 -5.633 1 98.62 69 LEU B N 1
ATOM 2338 C CA . LEU B 1 69 ? 16.047 2.592 -4.938 1 98.62 69 LEU B CA 1
ATOM 2339 C C . LEU B 1 69 ? 16.547 1.281 -5.543 1 98.62 69 LEU B C 1
ATOM 2341 O O . LEU B 1 69 ? 17.75 1.095 -5.734 1 98.62 69 LEU B O 1
ATOM 2345 N N . ASP B 1 70 ? 15.586 0.359 -5.809 1 98.69 70 ASP B N 1
ATOM 2346 C CA . ASP B 1 70 ? 15.953 -0.914 -6.426 1 98.69 70 ASP B CA 1
ATOM 2347 C C . ASP B 1 70 ? 16.703 -0.693 -7.738 1 98.69 70 ASP B C 1
ATOM 2349 O O . ASP B 1 70 ? 17.703 -1.362 -8.008 1 98.69 70 ASP B O 1
ATOM 2353 N N . ARG B 1 71 ? 16.188 0.217 -8.531 1 98.25 71 ARG B N 1
ATOM 2354 C CA . ARG B 1 71 ? 16.812 0.514 -9.812 1 98.25 71 ARG B CA 1
ATOM 2355 C C . ARG B 1 71 ? 18.172 1.166 -9.617 1 98.25 71 ARG B C 1
ATOM 2357 O O . ARG B 1 71 ? 19.172 0.747 -10.227 1 98.25 71 ARG B O 1
ATOM 2364 N N . LEU B 1 72 ? 18.25 2.176 -8.773 1 98.38 72 LEU B N 1
ATOM 2365 C CA . LEU B 1 72 ? 19.453 2.963 -8.555 1 98.38 72 LEU B CA 1
ATOM 2366 C C . LEU B 1 72 ? 20.594 2.084 -8.031 1 98.38 72 LEU B C 1
ATOM 2368 O O . LEU B 1 72 ? 21.75 2.27 -8.398 1 98.38 72 LEU B O 1
ATOM 2372 N N . PHE B 1 73 ? 20.266 1.112 -7.211 1 98.62 73 PHE B N 1
ATOM 2373 C CA . PHE B 1 73 ? 21.312 0.342 -6.535 1 98.62 73 PHE B CA 1
ATOM 2374 C C . PHE B 1 73 ? 21.312 -1.101 -7.027 1 98.62 73 PHE B C 1
ATOM 2376 O O . PHE B 1 73 ? 21.969 -1.96 -6.434 1 98.62 73 PHE B O 1
ATOM 2383 N N . GLU B 1 74 ? 20.469 -1.37 -8.055 1 97.81 74 GLU B N 1
ATOM 2384 C CA . GLU B 1 74 ? 20.422 -2.672 -8.711 1 97.81 74 GLU B CA 1
ATOM 2385 C C . GLU B 1 74 ? 20.125 -3.785 -7.715 1 97.81 74 GLU B C 1
ATOM 2387 O O . GLU B 1 74 ? 20.859 -4.77 -7.621 1 97.81 74 GLU B O 1
ATOM 2392 N N . GLN B 1 75 ? 19.047 -3.635 -7.035 1 97.88 75 GLN B N 1
ATOM 2393 C CA . GLN B 1 75 ? 18.688 -4.574 -5.98 1 97.88 75 GLN B CA 1
ATOM 2394 C C . GLN B 1 75 ? 17.422 -5.352 -6.352 1 97.88 75 GLN B C 1
ATOM 2396 O O . GLN B 1 75 ? 16.703 -5.836 -5.473 1 97.88 75 GLN B O 1
ATOM 2401 N N . ARG B 1 76 ? 17.156 -5.465 -7.641 1 95.5 76 ARG B N 1
ATOM 2402 C CA . ARG B 1 76 ? 15.984 -6.176 -8.133 1 95.5 76 ARG B CA 1
ATOM 2403 C C . ARG B 1 76 ? 14.719 -5.695 -7.438 1 95.5 76 ARG B C 1
ATOM 2405 O O . ARG B 1 76 ? 14.25 -4.586 -7.684 1 95.5 76 ARG B O 1
ATOM 2412 N N . HIS B 1 77 ? 14.164 -6.496 -6.445 1 97.19 77 HIS B N 1
ATOM 2413 C CA . HIS B 1 77 ? 12.914 -6.121 -5.789 1 97.19 77 HIS B CA 1
ATOM 2414 C C . HIS B 1 77 ? 13.094 -6.035 -4.277 1 97.19 77 HIS B C 1
ATOM 2416 O O . HIS B 1 77 ? 12.109 -6.098 -3.529 1 97.19 77 HIS B O 1
ATOM 2422 N N . PHE B 1 78 ? 14.336 -5.891 -3.854 1 97.88 78 PHE B N 1
ATOM 2423 C CA . PHE B 1 78 ? 14.594 -5.941 -2.418 1 97.88 78 PHE B CA 1
ATOM 2424 C C . PHE B 1 78 ? 13.852 -4.82 -1.698 1 97.88 78 PHE B C 1
ATOM 2426 O O . PHE B 1 78 ? 13.062 -5.078 -0.788 1 97.88 78 PHE B O 1
ATOM 2433 N N . PHE B 1 79 ? 14.07 -3.561 -2.102 1 98.62 79 PHE B N 1
ATOM 2434 C CA . PHE B 1 79 ? 13.445 -2.445 -1.4 1 98.62 79 PHE B CA 1
ATOM 2435 C C . PHE B 1 79 ? 11.93 -2.479 -1.571 1 98.62 79 PHE B C 1
ATOM 2437 O O . PHE B 1 79 ? 11.188 -2.311 -0.602 1 98.62 79 PHE B O 1
ATOM 2444 N N . GLU B 1 80 ? 11.492 -2.73 -2.768 1 97.94 80 GLU B N 1
ATOM 2445 C CA . GLU B 1 80 ? 10.055 -2.77 -3.037 1 97.94 80 GLU B CA 1
ATOM 2446 C C . GLU B 1 80 ? 9.375 -3.859 -2.217 1 97.94 80 GLU B C 1
ATOM 2448 O O . GLU B 1 80 ? 8.219 -3.703 -1.807 1 97.94 80 GLU B O 1
ATOM 2453 N N . SER B 1 81 ? 10.094 -4.945 -1.941 1 97.62 81 SER B N 1
ATOM 2454 C CA . SER B 1 81 ? 9.516 -6.043 -1.177 1 97.62 81 SER B CA 1
ATOM 2455 C C . SER B 1 81 ? 9.242 -5.629 0.266 1 97.62 81 SER B C 1
ATOM 2457 O O . SER B 1 81 ? 8.516 -6.316 0.988 1 97.62 81 SER B O 1
ATOM 2459 N N . HIS B 1 82 ? 9.773 -4.48 0.739 1 98.31 82 HIS B N 1
ATOM 2460 C CA . HIS B 1 82 ? 9.547 -3.963 2.084 1 98.31 82 HIS B CA 1
ATOM 2461 C C . HIS B 1 82 ? 8.508 -2.848 2.08 1 98.31 82 HIS B C 1
ATOM 2463 O O . HIS B 1 82 ? 8.398 -2.09 3.049 1 98.31 82 HIS B O 1
ATOM 2469 N N . TYR B 1 83 ? 7.754 -2.723 0.996 1 98.44 83 TYR B N 1
ATOM 2470 C CA . TYR B 1 83 ? 6.77 -1.662 0.81 1 98.44 83 TYR B CA 1
ATOM 2471 C C . TYR B 1 83 ? 5.754 -1.655 1.946 1 98.44 83 TYR B C 1
ATOM 2473 O O . TYR B 1 83 ? 5.508 -0.614 2.559 1 98.44 83 TYR B O 1
ATOM 2481 N N . VAL B 1 84 ? 5.145 -2.756 2.293 1 98.12 84 VAL B N 1
ATOM 2482 C CA . VAL B 1 84 ? 4.105 -2.828 3.316 1 98.12 84 VAL B CA 1
ATOM 2483 C C . VAL B 1 84 ? 4.691 -2.441 4.672 1 98.12 84 VAL B C 1
ATOM 2485 O O . VAL B 1 84 ? 4.059 -1.721 5.445 1 98.12 84 VAL B O 1
ATOM 2488 N N . GLU B 1 85 ? 5.891 -2.93 4.945 1 97.62 85 GLU B N 1
ATOM 2489 C CA . GLU B 1 85 ? 6.582 -2.535 6.168 1 97.62 85 GLU B CA 1
ATOM 2490 C C . GLU B 1 85 ? 6.816 -1.028 6.211 1 97.62 85 GLU B C 1
ATOM 2492 O O . GLU B 1 85 ? 6.703 -0.407 7.27 1 97.62 85 GLU B O 1
ATOM 2497 N N . CYS B 1 86 ? 7.191 -0.498 5.07 1 98.5 86 CYS B N 1
ATOM 2498 C CA . CYS B 1 86 ? 7.41 0.942 5 1 98.5 86 CYS B CA 1
ATOM 2499 C C . CYS B 1 86 ? 6.156 1.706 5.402 1 98.5 86 CYS B C 1
ATOM 2501 O O . CYS B 1 86 ? 6.227 2.656 6.184 1 98.5 86 CYS B O 1
ATOM 2503 N N . LEU B 1 87 ? 5.016 1.286 4.875 1 98.25 87 LEU B N 1
ATOM 2504 C CA . LEU B 1 87 ? 3.746 1.915 5.219 1 98.25 87 LEU B CA 1
ATOM 2505 C C . LEU B 1 87 ? 3.445 1.751 6.707 1 98.25 87 LEU B C 1
ATOM 2507 O O . LEU B 1 87 ? 2.93 2.672 7.344 1 98.25 87 LEU B O 1
ATOM 2511 N N . GLU B 1 88 ? 3.805 0.608 7.258 1 97.62 88 GLU B N 1
ATOM 2512 C CA . GLU B 1 88 ? 3.607 0.367 8.688 1 97.62 88 GLU B CA 1
ATOM 2513 C C . GLU B 1 88 ? 4.473 1.302 9.523 1 97.62 88 GLU B C 1
ATOM 2515 O O . GLU B 1 88 ? 4.016 1.827 10.547 1 97.62 88 GLU B O 1
ATOM 2520 N N . VAL B 1 89 ? 5.688 1.422 9.125 1 97.94 89 VAL B N 1
ATOM 2521 C CA . VAL B 1 89 ? 6.574 2.346 9.82 1 97.94 89 VAL B CA 1
ATOM 2522 C C . VAL B 1 89 ? 5.973 3.748 9.82 1 97.94 89 VAL B C 1
ATOM 2524 O O . VAL B 1 89 ? 5.906 4.406 10.859 1 97.94 89 VAL B O 1
ATOM 2527 N N . GLN B 1 90 ? 5.5 4.223 8.695 1 97.75 90 GLN B N 1
ATOM 2528 C CA . GLN B 1 90 ? 4.891 5.539 8.57 1 97.75 90 GLN B CA 1
ATOM 2529 C C . GLN B 1 90 ? 3.688 5.684 9.5 1 97.75 90 GLN B C 1
ATOM 2531 O O . GLN B 1 90 ? 3.516 6.715 10.148 1 97.75 90 GLN B O 1
ATOM 2536 N N . ARG B 1 91 ? 2.885 4.676 9.594 1 97.38 91 ARG B N 1
ATOM 2537 C CA . ARG B 1 91 ? 1.666 4.688 10.398 1 97.38 91 ARG B CA 1
ATOM 2538 C C . ARG B 1 91 ? 1.991 4.773 11.883 1 97.38 91 ARG B C 1
ATOM 2540 O O . ARG B 1 91 ? 1.213 5.328 12.664 1 97.38 91 ARG B O 1
ATOM 2547 N N . HIS B 1 92 ? 3.168 4.32 12.242 1 96.88 92 HIS B N 1
ATOM 2548 C CA . HIS B 1 92 ? 3.461 4.188 13.664 1 96.88 92 HIS B CA 1
ATOM 2549 C C . HIS B 1 92 ? 4.445 5.258 14.125 1 96.88 92 HIS B C 1
ATOM 2551 O O . HIS B 1 92 ? 5.012 5.156 15.211 1 96.88 92 HIS B O 1
ATOM 2557 N N . LEU B 1 93 ? 4.621 6.168 13.297 1 97.75 93 LEU B N 1
ATOM 2558 C CA . LEU B 1 93 ? 5.441 7.297 13.719 1 97.75 93 LEU B CA 1
ATOM 2559 C C . LEU B 1 93 ? 4.785 8.039 14.883 1 97.75 93 LEU B C 1
ATOM 2561 O O . LEU B 1 93 ? 3.559 8.102 14.969 1 97.75 93 LEU B O 1
ATOM 2565 N N . LEU B 1 94 ? 5.594 8.633 15.75 1 97.81 94 LEU B N 1
ATOM 2566 C CA . LEU B 1 94 ? 5.113 9.305 16.953 1 97.81 94 LEU B CA 1
ATOM 2567 C C . LEU B 1 94 ? 5.367 10.805 16.875 1 97.81 94 LEU B C 1
ATOM 2569 O O . LEU B 1 94 ? 6.266 11.25 16.156 1 97.81 94 LEU B O 1
ATOM 2573 N N . PRO B 1 95 ? 4.551 11.602 17.578 1 98.25 95 PRO B N 1
ATOM 2574 C CA . PRO B 1 95 ? 4.781 13.047 17.625 1 98.25 95 PRO B CA 1
ATOM 2575 C C . PRO B 1 95 ? 6.094 13.414 18.312 1 98.25 95 PRO B C 1
ATOM 2577 O O . PRO B 1 95 ? 6.617 12.625 19.109 1 98.25 95 PRO B O 1
ATOM 2580 N N . TYR B 1 96 ? 6.582 14.617 17.953 1 97.38 96 TYR B N 1
ATOM 2581 C CA . TYR B 1 96 ? 7.645 15.203 18.766 1 97.38 96 TYR B CA 1
ATOM 2582 C C . TYR B 1 96 ? 7.176 15.422 20.203 1 97.38 96 TYR B C 1
ATOM 2584 O O . TYR B 1 96 ? 5.98 15.594 20.453 1 97.38 96 TYR B O 1
ATOM 2592 N N . ALA B 1 97 ? 8.094 15.547 21.125 1 96.19 97 ALA B N 1
ATOM 2593 C CA . ALA B 1 97 ? 7.793 15.578 22.547 1 96.19 97 ALA B CA 1
ATOM 2594 C C . ALA B 1 97 ? 7.004 16.828 22.922 1 96.19 97 ALA B C 1
ATOM 2596 O O . ALA B 1 97 ? 6.188 16.797 23.844 1 96.19 97 ALA B O 1
ATOM 2597 N N . ASP B 1 98 ? 7.172 17.875 22.234 1 96.81 98 ASP B N 1
ATOM 2598 C CA . ASP B 1 98 ? 6.57 19.156 22.594 1 96.81 98 ASP B CA 1
ATOM 2599 C C . ASP B 1 98 ? 5.184 19.312 21.969 1 96.81 98 ASP B C 1
ATOM 2601 O O . ASP B 1 98 ? 4.445 20.234 22.281 1 96.81 98 ASP B O 1
ATOM 2605 N N . VAL B 1 99 ? 4.758 18.375 21.141 1 98.31 99 VAL B N 1
ATOM 2606 C CA . VAL B 1 99 ? 3.607 18.578 20.266 1 98.31 99 VAL B CA 1
ATOM 2607 C C . VAL B 1 99 ? 2.316 18.406 21.062 1 98.31 99 VAL B C 1
ATOM 2609 O O . VAL B 1 99 ? 1.487 19.312 21.109 1 98.31 99 VAL B O 1
ATOM 2612 N N . ILE B 1 100 ? 2.156 17.328 21.75 1 98.25 100 ILE B N 1
ATOM 2613 C CA . ILE B 1 100 ? 0.88 17 22.391 1 98.25 100 ILE B CA 1
ATOM 2614 C C . ILE B 1 100 ? 0.579 18.031 23.469 1 98.25 100 ILE B C 1
ATOM 2616 O O . ILE B 1 100 ? -0.509 18.609 23.5 1 98.25 100 ILE B O 1
ATOM 2620 N N . PRO B 1 101 ? 1.575 18.391 24.359 1 97.81 101 PRO B N 1
ATOM 2621 C CA . PRO B 1 101 ? 1.283 19.422 25.359 1 97.81 101 PRO B CA 1
ATOM 2622 C C . PRO B 1 101 ? 0.925 20.766 24.734 1 97.81 101 PRO B C 1
ATOM 2624 O O . PRO B 1 101 ? 0.027 21.453 25.219 1 97.81 101 PRO B O 1
ATOM 2627 N N . THR B 1 102 ? 1.546 21.125 23.672 1 98.25 102 THR B N 1
ATOM 2628 C CA . THR B 1 102 ? 1.321 22.422 23.016 1 98.25 102 THR B CA 1
ATOM 2629 C C . THR B 1 102 ? -0.052 22.453 22.344 1 98.25 102 THR B C 1
ATOM 2631 O O . THR B 1 102 ? -0.804 23.422 22.516 1 98.25 102 THR B O 1
ATOM 2634 N N . LEU B 1 103 ? -0.423 21.422 21.625 1 98.38 103 LEU B N 1
ATOM 2635 C CA . LEU B 1 103 ? -1.724 21.359 20.969 1 98.38 103 LEU B CA 1
ATOM 2636 C C . LEU B 1 103 ? -2.852 21.375 21.984 1 98.38 103 LEU B C 1
ATOM 2638 O O . LEU B 1 103 ? -3.877 22.031 21.781 1 98.38 103 LEU B O 1
ATOM 2642 N N . THR B 1 104 ? -2.66 20.625 23.062 1 97.81 104 THR B N 1
ATOM 2643 C CA . THR B 1 104 ? -3.658 20.562 24.125 1 97.81 104 THR B CA 1
ATOM 2644 C C . THR B 1 104 ? -3.908 21.953 24.703 1 97.81 104 THR B C 1
ATOM 2646 O O . THR B 1 104 ? -5.059 22.344 24.906 1 97.81 104 THR B O 1
ATOM 2649 N N . ALA B 1 105 ? -2.865 22.672 24.969 1 97.31 105 ALA B N 1
ATOM 2650 C CA . ALA B 1 105 ? -2.977 24.016 25.5 1 97.31 105 ALA B CA 1
ATOM 2651 C C . ALA B 1 105 ? -3.744 24.922 24.531 1 97.31 105 ALA B C 1
ATOM 2653 O O . ALA B 1 105 ? -4.594 25.719 24.953 1 97.31 105 ALA B O 1
ATOM 2654 N N . TRP B 1 106 ? -3.486 24.844 23.234 1 97.62 106 TRP B N 1
ATOM 2655 C CA . TRP B 1 106 ? -4.133 25.703 22.234 1 97.62 106 TRP B CA 1
ATOM 2656 C C . TRP B 1 106 ? -5.609 25.344 22.094 1 97.62 106 TRP B C 1
ATOM 2658 O O . TRP B 1 106 ? -6.445 26.234 21.875 1 97.62 106 TRP B O 1
ATOM 2668 N N . GLN B 1 107 ? -5.863 24.078 22.203 1 96.12 107 GLN B N 1
ATOM 2669 C CA . GLN B 1 107 ? -7.27 23.672 22.219 1 96.12 107 GLN B CA 1
ATOM 2670 C C . GLN B 1 107 ? -8 24.281 23.406 1 96.12 107 GLN B C 1
ATOM 2672 O O . GLN B 1 107 ? -9.133 24.75 23.281 1 96.12 107 GLN B O 1
ATOM 2677 N N . GLN B 1 108 ? -7.375 24.281 24.531 1 95.62 108 GLN B N 1
ATOM 2678 C CA . GLN B 1 108 ? -7.961 24.828 25.75 1 95.62 108 GLN B CA 1
ATOM 2679 C C . GLN B 1 108 ? -8.164 26.344 25.641 1 95.62 108 GLN B C 1
ATOM 2681 O O . GLN B 1 108 ? -9.109 26.891 26.203 1 95.62 108 GLN B O 1
ATOM 2686 N N . LEU B 1 109 ? -7.391 26.969 24.875 1 96.06 109 LEU B N 1
ATOM 2687 C CA . LEU B 1 109 ? -7.492 28.406 24.656 1 96.06 109 LEU B CA 1
ATOM 2688 C C . LEU B 1 109 ? -8.57 28.719 23.609 1 96.06 109 LEU B C 1
ATOM 2690 O O . LEU B 1 109 ? -8.859 29.891 23.359 1 96.06 109 LEU B O 1
ATOM 2694 N N . GLY B 1 110 ? -9.07 27.672 22.984 1 96.44 110 GLY B N 1
ATOM 2695 C CA . GLY B 1 110 ? -10.203 27.844 22.078 1 96.44 110 GLY B CA 1
ATOM 2696 C C . GLY B 1 110 ? -9.805 27.891 20.625 1 96.44 110 GLY B C 1
ATOM 2697 O O . GLY B 1 110 ? -10.641 28.125 19.75 1 96.44 110 GLY B O 1
ATOM 2698 N N . TYR B 1 111 ? -8.531 27.641 20.297 1 97.81 111 TYR B N 1
ATOM 2699 C CA . TYR B 1 111 ? -8.094 27.625 18.906 1 97.81 111 TYR B CA 1
ATOM 2700 C C . TYR B 1 111 ? -8.703 26.453 18.141 1 97.81 111 TYR B C 1
ATOM 2702 O O . TYR B 1 111 ? -8.828 25.359 18.688 1 97.81 111 TYR B O 1
ATOM 2710 N N . GLN B 1 112 ? -9.047 26.703 16.906 1 98.44 112 GLN B N 1
ATOM 2711 C CA . GLN B 1 112 ? -9.398 25.641 15.953 1 98.44 112 GLN B CA 1
ATOM 2712 C C . GLN B 1 112 ? -8.164 25.094 15.258 1 98.44 112 GLN B C 1
ATOM 2714 O O . GLN B 1 112 ? -7.441 25.828 14.586 1 98.44 112 GLN B O 1
ATOM 2719 N N . LEU B 1 113 ? -7.965 23.859 15.422 1 98.69 113 LEU B N 1
ATOM 2720 C CA . LEU B 1 113 ? -6.762 23.219 14.898 1 98.69 113 LEU B CA 1
ATOM 2721 C C . LEU B 1 113 ? -7.055 22.469 13.609 1 98.69 113 LEU B C 1
ATOM 2723 O O . LEU B 1 113 ? -7.984 21.656 13.555 1 98.69 113 LEU B O 1
ATOM 2727 N N . ILE B 1 114 ? -6.266 22.688 12.508 1 98.88 114 ILE B N 1
ATOM 2728 C CA . ILE B 1 114 ? -6.461 22.062 11.211 1 98.88 114 ILE B CA 1
ATOM 2729 C C . ILE B 1 114 ? -5.145 21.469 10.719 1 98.88 114 ILE B C 1
ATOM 2731 O O . ILE B 1 114 ? -4.117 22.156 10.695 1 98.88 114 ILE B O 1
ATOM 2735 N N . ILE B 1 115 ? -5.18 20.234 10.336 1 98.81 115 ILE B N 1
ATOM 2736 C CA . ILE B 1 115 ? -4.016 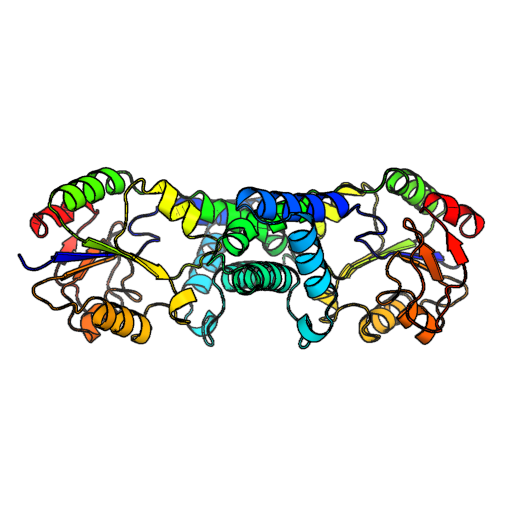19.625 9.719 1 98.81 115 ILE B CA 1
ATOM 2737 C C . ILE B 1 115 ? -4.102 19.766 8.203 1 98.81 115 ILE B C 1
ATOM 2739 O O . ILE B 1 115 ? -5.16 19.531 7.609 1 98.81 115 ILE B O 1
ATOM 2743 N N . MET B 1 116 ? -3.016 20.188 7.582 1 98.69 116 MET B N 1
ATOM 2744 C CA . MET B 1 116 ? -2.773 20.172 6.145 1 98.69 116 MET B CA 1
ATOM 2745 C C . MET B 1 116 ? -1.609 19.234 5.805 1 98.69 116 MET B C 1
ATOM 2747 O O . MET B 1 116 ? -0.447 19.609 5.977 1 98.69 116 MET B O 1
ATOM 2751 N N . SER B 1 117 ? -1.931 18.062 5.309 1 98 117 SER B N 1
ATOM 2752 C CA . SER B 1 117 ? -0.881 17.047 5.191 1 98 117 SER B CA 1
ATOM 2753 C C . SER B 1 117 ? -0.805 16.5 3.773 1 98 117 SER B C 1
ATOM 2755 O O . SER B 1 117 ? -1.835 16.25 3.143 1 98 117 SER B O 1
ATOM 2757 N N . ASN B 1 118 ? 0.403 16.359 3.25 1 95.69 118 ASN B N 1
ATOM 2758 C CA . ASN B 1 118 ? 0.646 15.664 1.991 1 95.69 118 ASN B CA 1
ATOM 2759 C C . ASN B 1 118 ? 0.432 14.156 2.133 1 95.69 118 ASN B C 1
ATOM 2761 O O . ASN B 1 118 ? 0.857 13.383 1.274 1 95.69 118 ASN B O 1
ATOM 2765 N N . SER B 1 119 ? -0.259 13.719 3.066 1 95.44 119 SER B N 1
ATOM 2766 C CA . SER B 1 119 ? -0.535 12.312 3.35 1 95.44 119 SER B CA 1
ATOM 2767 C C . SER B 1 119 ? -1.83 11.859 2.686 1 95.44 119 SER B C 1
ATOM 2769 O O . SER B 1 119 ? -2.348 12.531 1.795 1 95.44 119 SER B O 1
ATOM 2771 N N . SER B 1 120 ? -2.197 10.609 2.98 1 96.25 120 SER B N 1
ATOM 2772 C CA . SER B 1 120 ? -3.41 9.961 2.486 1 96.25 120 SER B CA 1
ATOM 2773 C C . SER B 1 120 ? -4.152 9.25 3.609 1 96.25 120 SER B C 1
ATOM 2775 O O . SER B 1 120 ? -3.619 9.086 4.711 1 96.25 120 SER B O 1
ATOM 2777 N N . TRP B 1 121 ? -5.332 8.891 3.312 1 97 121 TRP B N 1
ATOM 2778 C CA . TRP B 1 121 ? -6.238 8.43 4.359 1 97 121 TRP B CA 1
ATOM 2779 C C . TRP B 1 121 ? -5.938 6.992 4.754 1 97 121 TRP B C 1
ATOM 2781 O O . TRP B 1 121 ? -6.438 6.5 5.77 1 97 121 TRP B O 1
ATOM 2791 N N . ASP B 1 122 ? -5.09 6.273 3.971 1 96.31 122 ASP B N 1
ATOM 2792 C CA . ASP B 1 122 ? -4.645 4.945 4.379 1 96.31 122 ASP B CA 1
ATOM 2793 C C . ASP B 1 122 ? -3.609 5.035 5.5 1 96.31 122 ASP B C 1
ATOM 2795 O O . ASP B 1 122 ? -3.322 4.039 6.164 1 96.31 122 ASP B O 1
ATOM 2799 N N . ILE B 1 123 ? -3.035 6.199 5.777 1 97.38 123 ILE B N 1
ATOM 2800 C CA . ILE B 1 123 ? -1.972 6.379 6.758 1 97.38 123 ILE B CA 1
ATOM 2801 C C . ILE B 1 123 ? -2.43 7.348 7.844 1 97.38 123 ILE B C 1
ATOM 2803 O O . ILE B 1 123 ? -2.252 7.086 9.039 1 97.38 123 ILE B O 1
ATOM 2807 N N . MET B 1 124 ? -3.137 8.352 7.52 1 97.38 124 MET B N 1
ATOM 2808 C CA . MET B 1 124 ? -3.375 9.547 8.32 1 97.38 124 MET B CA 1
ATOM 2809 C C . MET B 1 124 ? -4.129 9.211 9.594 1 97.38 124 MET B C 1
ATOM 2811 O O . MET B 1 124 ? -3.832 9.75 10.664 1 97.38 124 MET B O 1
ATOM 2815 N N . PRO B 1 125 ? -5.102 8.281 9.594 1 97.25 125 PRO B N 1
ATOM 2816 C CA . PRO B 1 125 ? -5.855 8.023 10.82 1 97.25 125 PRO B CA 1
ATOM 2817 C C . PRO B 1 125 ? -4.969 7.562 11.977 1 97.25 125 PRO B C 1
ATOM 2819 O O . PRO B 1 125 ? -5.18 7.961 13.125 1 97.25 125 PRO B O 1
ATOM 2822 N N . ALA B 1 126 ? -4.027 6.746 11.68 1 97.19 126 ALA B N 1
ATOM 2823 C CA . ALA B 1 126 ? -3.119 6.277 12.727 1 97.19 126 ALA B CA 1
ATOM 2824 C C . ALA B 1 126 ? -2.275 7.426 13.273 1 97.19 126 ALA B C 1
ATOM 2826 O O . ALA B 1 126 ? -2.066 7.531 14.484 1 97.19 126 ALA B O 1
ATOM 2827 N N . ASN B 1 127 ? -1.787 8.266 12.383 1 98.12 127 ASN B N 1
ATOM 2828 C CA . ASN B 1 127 ? -0.981 9.398 12.812 1 98.12 127 ASN B CA 1
ATOM 2829 C C . ASN B 1 127 ? -1.804 10.398 13.625 1 98.12 127 ASN B C 1
ATOM 2831 O O . ASN B 1 127 ? -1.314 10.953 14.609 1 98.12 127 ASN B O 1
ATOM 2835 N N . ILE B 1 128 ? -3.031 10.633 13.219 1 98 128 ILE B N 1
ATOM 2836 C CA . ILE B 1 128 ? -3.926 11.516 13.961 1 98 128 ILE B CA 1
ATOM 2837 C C . ILE B 1 128 ? -4.164 10.953 15.359 1 98 128 ILE B C 1
ATOM 2839 O O . ILE B 1 128 ? -4.125 11.688 16.344 1 98 128 ILE B O 1
ATOM 2843 N N . ALA B 1 129 ? -4.379 9.648 15.453 1 97.38 129 ALA B N 1
ATOM 2844 C CA . ALA B 1 129 ? -4.617 9.016 16.75 1 97.38 129 ALA B CA 1
ATOM 2845 C C . ALA B 1 129 ? -3.432 9.211 17.688 1 97.38 129 ALA B C 1
ATOM 2847 O O . ALA B 1 129 ? -3.607 9.383 18.891 1 97.38 129 ALA B O 1
ATOM 2848 N N . ALA B 1 130 ? -2.285 9.242 17.156 1 97.81 130 ALA B N 1
ATOM 2849 C CA . ALA B 1 130 ? -1.068 9.383 17.953 1 97.81 130 ALA B CA 1
ATOM 2850 C C . ALA B 1 130 ? -0.957 10.789 18.531 1 97.81 130 ALA B C 1
ATOM 2852 O O . ALA B 1 130 ? -0.21 11.016 19.484 1 97.81 130 ALA B O 1
ATOM 2853 N N . LEU B 1 131 ? -1.626 11.727 17.953 1 98 131 LEU B N 1
ATOM 2854 C CA . LEU B 1 131 ? -1.528 13.117 18.391 1 98 131 LEU B CA 1
ATOM 2855 C C . LEU B 1 131 ? -2.406 13.359 19.609 1 98 131 LEU B C 1
ATOM 2857 O O . LEU B 1 131 ? -2.227 14.359 20.312 1 98 131 LEU B O 1
ATOM 2861 N N . LYS B 1 132 ? -3.424 12.555 19.906 1 95.75 132 LYS B N 1
ATOM 2862 C CA . LYS B 1 132 ? -4.207 12.484 21.141 1 95.75 132 LYS B CA 1
ATOM 2863 C C . LYS B 1 132 ? -5 13.773 21.359 1 95.75 132 LYS B C 1
ATOM 2865 O O . LYS B 1 132 ? -5.281 14.141 22.5 1 95.75 132 LYS B O 1
ATOM 2870 N N . VAL B 1 133 ? -5.207 14.594 20.344 1 96.38 133 VAL B N 1
ATOM 2871 C CA . VAL B 1 133 ? -6.043 15.789 20.406 1 96.38 133 VAL B CA 1
ATOM 2872 C C . VAL B 1 133 ? -7.059 15.766 19.266 1 96.38 133 VAL B C 1
ATOM 2874 O O . VAL B 1 133 ? -6.883 15.047 18.281 1 96.38 133 VAL B O 1
ATOM 2877 N N . SER B 1 134 ? -8.141 16.531 19.453 1 96.5 134 SER B N 1
ATOM 2878 C CA . SER B 1 134 ? -9.133 16.641 18.391 1 96.5 134 SER B CA 1
ATOM 2879 C C . SER B 1 134 ? -8.773 17.766 17.422 1 96.5 134 SER B C 1
ATOM 2881 O O . SER B 1 134 ? -8.297 18.812 17.828 1 96.5 134 SER B O 1
ATOM 2883 N N . PHE B 1 135 ? -9.008 17.547 16.203 1 98.38 135 PHE B N 1
ATOM 2884 C CA . PHE B 1 135 ? -8.797 18.547 15.156 1 98.38 135 PHE B CA 1
ATOM 2885 C C . PHE B 1 135 ? -10.125 18.984 14.547 1 98.38 135 PHE B C 1
ATOM 2887 O O . PHE B 1 135 ? -11.023 18.156 14.344 1 98.38 135 PHE B O 1
ATOM 2894 N N . THR B 1 136 ? -10.195 20.266 14.352 1 98.31 136 THR B N 1
ATOM 2895 C CA . THR B 1 136 ? -11.359 20.812 13.664 1 98.31 136 THR B CA 1
ATOM 2896 C C . THR B 1 136 ? -11.508 20.188 12.273 1 98.31 136 THR B C 1
ATOM 2898 O O . THR B 1 136 ? -12.625 19.938 11.812 1 98.31 136 THR B O 1
ATOM 2901 N N . ALA B 1 137 ? -10.375 19.953 11.594 1 98.44 137 ALA B N 1
ATOM 2902 C CA . ALA B 1 137 ? -10.352 19.328 10.273 1 98.44 137 ALA B CA 1
ATOM 2903 C C . ALA B 1 137 ? -8.969 18.766 9.961 1 98.44 137 ALA B C 1
ATOM 2905 O O . ALA B 1 137 ? -7.965 19.219 10.508 1 98.44 137 ALA B O 1
ATOM 2906 N N . VAL B 1 138 ? -9 17.781 9.195 1 98.62 138 VAL B N 1
ATOM 2907 C CA . VAL B 1 138 ? -7.809 17.203 8.57 1 98.62 138 VAL B CA 1
ATOM 2908 C C . VAL B 1 138 ? -7.961 17.203 7.055 1 98.62 138 VAL B C 1
ATOM 2910 O O . VAL B 1 138 ? -8.883 16.578 6.52 1 98.62 138 VAL B O 1
ATOM 2913 N N . VAL B 1 139 ? -7.109 17.938 6.375 1 98.62 139 VAL B N 1
ATOM 2914 C CA . VAL B 1 139 ? -7.121 18.016 4.914 1 98.62 139 VAL B CA 1
ATOM 2915 C C . VAL B 1 139 ? -5.855 17.375 4.355 1 98.62 139 VAL B C 1
ATOM 2917 O O . VAL B 1 139 ? -4.742 17.766 4.695 1 98.62 139 VAL B O 1
ATOM 2920 N N . THR B 1 140 ? -6.043 16.391 3.523 1 98.12 140 THR B N 1
ATOM 2921 C CA . THR B 1 140 ? -4.906 15.672 2.959 1 98.12 140 THR B CA 1
ATOM 2922 C C . THR B 1 140 ? -4.75 15.984 1.475 1 98.12 140 THR B C 1
ATOM 2924 O O . THR B 1 140 ? -5.664 16.516 0.85 1 98.12 140 THR B O 1
ATOM 2927 N N . ALA B 1 141 ? -3.553 15.672 0.971 1 97.19 141 ALA B N 1
ATOM 2928 C CA . ALA B 1 141 ? -3.332 15.766 -0.47 1 97.19 141 ALA B CA 1
ATOM 2929 C C . ALA B 1 141 ? -4.348 14.922 -1.235 1 97.19 141 ALA B C 1
ATOM 2931 O O . ALA B 1 141 ? -4.762 15.289 -2.34 1 97.19 141 ALA B O 1
ATOM 2932 N N . GLU B 1 142 ? -4.754 13.828 -0.628 1 96.75 142 GLU B N 1
ATOM 2933 C CA . GLU B 1 142 ? -5.766 12.992 -1.256 1 96.75 142 GLU B CA 1
ATOM 2934 C C . GLU B 1 142 ? -7.078 13.75 -1.438 1 96.75 142 GLU B C 1
ATOM 2936 O O . GLU B 1 142 ? -7.719 13.648 -2.484 1 96.75 142 GLU B O 1
ATOM 2941 N N . ASP B 1 143 ? -7.469 14.5 -0.472 1 97.12 143 ASP B N 1
ATOM 2942 C CA . ASP B 1 143 ? -8.695 15.281 -0.549 1 97.12 143 ASP B CA 1
ATOM 2943 C C . ASP B 1 143 ? -8.625 16.312 -1.679 1 97.12 143 ASP B C 1
ATOM 2945 O O . ASP B 1 143 ? -9.609 16.531 -2.387 1 97.12 143 ASP B O 1
ATOM 2949 N N . ILE B 1 144 ? -7.438 16.891 -1.772 1 96.62 144 ILE B N 1
ATOM 2950 C CA . ILE B 1 144 ? -7.262 18.031 -2.654 1 96.62 144 ILE B CA 1
ATOM 2951 C C . ILE B 1 144 ? -6.852 17.562 -4.047 1 96.62 144 ILE B C 1
ATOM 2953 O O . ILE B 1 144 ? -6.914 18.328 -5.016 1 96.62 144 ILE B O 1
ATOM 2957 N N . GLN B 1 145 ? -6.309 16.312 -4.121 1 95.69 145 GLN B N 1
ATOM 2958 C CA . GLN B 1 145 ? -5.719 15.773 -5.34 1 95.69 145 GLN B CA 1
ATOM 2959 C C . GLN B 1 145 ? -4.551 16.625 -5.816 1 95.69 145 GLN B C 1
ATOM 2961 O O . GLN B 1 145 ? -4.414 16.891 -7.012 1 95.69 145 GLN B O 1
ATOM 2966 N N . ALA B 1 146 ? -3.871 17.141 -4.84 1 94.5 146 ALA B N 1
ATOM 2967 C CA . ALA B 1 146 ? -2.652 17.922 -5.059 1 94.5 146 ALA B CA 1
ATOM 2968 C C . ALA B 1 146 ? -1.775 17.922 -3.811 1 94.5 146 ALA B C 1
ATOM 2970 O O . ALA B 1 146 ? -2.283 17.922 -2.688 1 94.5 146 ALA B O 1
ATOM 2971 N N . TYR B 1 147 ? -0.533 17.938 -4.074 1 96.06 147 TYR B N 1
ATOM 2972 C CA . TYR B 1 147 ? 0.423 18.016 -2.977 1 96.06 147 TYR B CA 1
ATOM 2973 C C . TYR B 1 147 ? 0.851 19.453 -2.738 1 96.06 147 TYR B C 1
ATOM 2975 O O . TYR B 1 147 ? 0.949 20.25 -3.682 1 96.06 147 TYR B O 1
ATOM 2983 N N . LYS B 1 148 ? 0.964 19.812 -1.394 1 96.25 148 LYS B N 1
ATOM 2984 C CA . LYS B 1 148 ? 1.779 21 -1.14 1 96.25 148 LYS B CA 1
ATOM 2985 C C . LYS B 1 148 ? 3.148 20.875 -1.805 1 96.25 148 LYS B C 1
ATOM 2987 O O . LYS B 1 148 ? 3.754 19.797 -1.796 1 96.25 148 LYS B O 1
ATOM 2992 N N . PRO B 1 149 ? 3.527 21.969 -2.549 1 95.69 149 PRO B N 1
ATOM 2993 C CA . PRO B 1 149 ? 3.205 23.375 -2.385 1 95.69 149 PRO B CA 1
ATOM 2994 C C . PRO B 1 149 ? 2.145 23.859 -3.373 1 95.69 149 PRO B C 1
ATOM 2996 O O . PRO B 1 149 ? 1.969 25.062 -3.557 1 95.69 149 PRO B O 1
ATOM 2999 N N . ALA B 1 150 ? 1.467 23.016 -4.008 1 95.5 150 ALA B N 1
ATOM 3000 C CA . ALA B 1 150 ? 0.434 23.484 -4.922 1 95.5 150 ALA B CA 1
ATOM 3001 C C . ALA B 1 150 ? -0.507 24.469 -4.223 1 95.5 150 ALA B C 1
ATOM 3003 O O . ALA B 1 150 ? -1.052 24.156 -3.158 1 95.5 150 ALA B O 1
ATOM 3004 N N . LEU B 1 151 ? -0.786 25.625 -4.879 1 97.5 151 LEU B N 1
ATOM 3005 C CA . LEU B 1 151 ? -1.571 26.672 -4.242 1 97.5 151 LEU B CA 1
ATOM 3006 C C . LEU B 1 151 ? -3.025 26.234 -4.078 1 97.5 151 LEU B C 1
ATOM 3008 O O . LEU B 1 151 ? -3.721 26.703 -3.176 1 97.5 151 LEU B O 1
ATOM 3012 N N . ALA B 1 152 ? -3.412 25.328 -4.891 1 96.75 152 ALA B N 1
ATOM 3013 C CA . ALA B 1 152 ? -4.777 24.828 -4.785 1 96.75 152 ALA B CA 1
ATOM 3014 C C . ALA B 1 152 ? -5.051 24.281 -3.387 1 96.75 152 ALA B C 1
ATOM 3016 O O . ALA B 1 152 ? -6.168 24.375 -2.875 1 96.75 152 ALA B O 1
ATOM 3017 N N . PHE B 1 153 ? -4.043 23.672 -2.766 1 97.69 153 PHE B N 1
ATOM 3018 C CA . PHE B 1 153 ? -4.16 23.141 -1.412 1 97.69 153 PHE B CA 1
ATOM 3019 C C . PHE B 1 153 ? -4.484 24.25 -0.42 1 97.69 153 PHE B C 1
ATOM 3021 O O . PHE B 1 153 ? -5.457 24.156 0.331 1 97.69 153 PHE B O 1
ATOM 3028 N N . PHE B 1 154 ? -3.811 25.312 -0.513 1 98.56 154 PHE B N 1
ATOM 3029 C CA . PHE B 1 154 ? -3.928 26.438 0.411 1 98.56 154 PHE B CA 1
ATOM 3030 C C . PHE B 1 154 ? -5.199 27.219 0.144 1 98.56 154 PHE B C 1
ATOM 3032 O O . PHE B 1 154 ? -5.922 27.594 1.076 1 98.56 154 PHE B O 1
ATOM 3039 N N . GLU B 1 155 ? -5.504 27.438 -1.108 1 98.69 155 GLU B N 1
ATOM 3040 C CA . GLU B 1 155 ? -6.703 28.156 -1.502 1 98.69 155 GLU B CA 1
ATOM 3041 C C . GLU B 1 155 ? -7.965 27.453 -1.015 1 98.69 155 GLU B C 1
ATOM 3043 O O . GLU B 1 155 ? -8.891 28.094 -0.523 1 98.69 155 GLU B O 1
ATOM 3048 N N . THR B 1 156 ? -7.945 26.203 -1.118 1 98.5 156 THR B N 1
ATOM 3049 C CA . THR B 1 156 ? -9.102 25.422 -0.698 1 98.5 156 THR B CA 1
ATOM 3050 C C . THR B 1 156 ? -9.312 25.547 0.807 1 98.5 156 THR B C 1
ATOM 3052 O O . THR B 1 156 ? -10.445 25.75 1.262 1 98.5 156 THR B O 1
ATOM 3055 N N . VAL B 1 157 ? -8.266 25.406 1.569 1 98.62 157 VAL B N 1
ATOM 3056 C CA . VAL B 1 157 ? -8.375 25.484 3.023 1 98.62 157 VAL B CA 1
ATOM 3057 C C . VAL B 1 157 ? -8.773 26.906 3.436 1 98.62 157 VAL B C 1
ATOM 3059 O O . VAL B 1 157 ? -9.625 27.078 4.309 1 98.62 157 VAL B O 1
ATOM 3062 N N . GLN B 1 158 ? -8.211 27.906 2.775 1 98.69 158 GLN B N 1
ATOM 3063 C CA . GLN B 1 158 ? -8.547 29.297 3.066 1 98.69 158 GLN B CA 1
ATOM 3064 C C . GLN B 1 158 ? -10.031 29.562 2.84 1 98.69 158 GLN B C 1
ATOM 3066 O O . GLN B 1 158 ? -10.68 30.203 3.672 1 98.69 158 GLN B O 1
ATOM 3071 N N . GLU B 1 159 ? -10.508 29.109 1.695 1 98.56 159 GLU B N 1
ATOM 3072 C CA . GLU B 1 159 ? -11.906 29.328 1.349 1 98.56 159 GLU B CA 1
ATOM 3073 C C . GLU B 1 159 ? -12.836 28.594 2.305 1 98.56 159 GLU B C 1
ATOM 3075 O O . GLU B 1 159 ? -13.82 29.156 2.785 1 98.56 159 GLU B O 1
ATOM 3080 N N . ARG B 1 160 ? -12.484 27.406 2.623 1 98.19 160 ARG B N 1
ATOM 3081 C CA . ARG B 1 160 ? -13.328 26.531 3.439 1 98.19 160 ARG B CA 1
ATOM 3082 C C . ARG B 1 160 ? -13.508 27.109 4.844 1 98.19 160 ARG B C 1
ATOM 3084 O O . ARG B 1 160 ? -14.586 27 5.434 1 98.19 160 ARG B O 1
ATOM 3091 N N . PHE B 1 161 ? -12.445 27.703 5.352 1 98.31 161 PHE B N 1
ATOM 3092 C CA . PHE B 1 161 ? -12.492 28.109 6.75 1 98.31 161 PHE B CA 1
ATOM 3093 C C . PHE B 1 161 ? -12.445 29.625 6.875 1 98.31 161 PHE B C 1
ATOM 3095 O O . PHE B 1 161 ? -12.367 30.156 7.98 1 98.31 161 PHE B O 1
ATOM 3102 N N . LYS B 1 162 ? -12.469 30.312 5.676 1 97.94 162 LYS B N 1
ATOM 3103 C CA . LYS B 1 162 ? -12.461 31.766 5.625 1 97.94 162 LYS B CA 1
ATOM 3104 C C . LYS B 1 162 ? -11.297 32.344 6.422 1 97.94 162 LYS B C 1
ATOM 3106 O O . LYS B 1 162 ? -11.484 33.25 7.25 1 97.94 162 LYS B O 1
ATOM 3111 N N . LEU B 1 163 ? -10.203 31.859 6.094 1 98.19 163 LEU B N 1
ATOM 3112 C CA . LEU B 1 163 ? -9 32.281 6.789 1 98.19 163 LEU B CA 1
ATOM 3113 C C . LEU B 1 163 ? -8.578 33.688 6.355 1 98.19 163 LEU B C 1
ATOM 3115 O O . LEU B 1 163 ? -8.672 34.031 5.172 1 98.19 163 LEU B O 1
ATOM 3119 N N . THR B 1 164 ? -8.195 34.438 7.293 1 96.88 164 THR B N 1
ATOM 3120 C CA . THR B 1 164 ? -7.609 35.75 7.074 1 96.88 164 THR B CA 1
ATOM 3121 C C . THR B 1 164 ? -6.309 35.906 7.859 1 96.88 164 THR B C 1
ATOM 3123 O O . THR B 1 164 ? -5.977 35.062 8.688 1 96.88 164 THR B O 1
ATOM 3126 N N . ALA B 1 165 ? -5.57 36.969 7.566 1 95.5 165 ALA B N 1
ATOM 3127 C CA . ALA B 1 165 ? -4.316 37.219 8.266 1 95.5 165 ALA B CA 1
ATOM 3128 C C . ALA B 1 165 ? -4.562 37.469 9.75 1 95.5 165 ALA B C 1
ATOM 3130 O O . ALA B 1 165 ? -3.68 37.25 10.586 1 95.5 165 ALA B O 1
ATOM 3131 N N . ASP B 1 166 ? -5.758 37.875 10.102 1 95.06 166 ASP B N 1
ATOM 3132 C CA . ASP B 1 166 ? -6.055 38.25 11.477 1 95.06 166 ASP B CA 1
ATOM 3133 C C . ASP B 1 166 ? -6.547 37.062 12.297 1 95.06 166 ASP B C 1
ATOM 3135 O O . ASP B 1 166 ? -6.453 37.062 13.523 1 95.06 166 ASP B O 1
ATOM 3139 N N . ASN B 1 167 ? -7.02 36.062 11.656 1 97.06 167 ASN B N 1
ATOM 3140 C CA . ASN B 1 167 ? -7.652 35 12.445 1 97.06 167 ASN B CA 1
ATOM 3141 C C . ASN B 1 167 ? -6.887 33.688 12.328 1 97.06 167 ASN B C 1
ATOM 3143 O O . ASN B 1 167 ? -7.375 32.656 12.766 1 97.06 167 ASN B O 1
ATOM 3147 N N . HIS B 1 168 ? -5.637 33.719 11.773 1 96.81 168 HIS B N 1
ATOM 3148 C CA . HIS B 1 168 ? -5.031 32.469 11.391 1 96.81 168 HIS B CA 1
ATOM 3149 C C . HIS B 1 168 ? -3.51 32.562 11.414 1 96.81 168 HIS B C 1
ATOM 3151 O O . HIS B 1 168 ? -2.939 33.594 11.055 1 96.81 168 HIS B O 1
ATOM 3157 N N . TRP B 1 169 ? -2.863 31.5 11.93 1 98.38 169 TRP B N 1
ATOM 3158 C CA . TRP B 1 169 ? -1.446 31.219 11.711 1 98.38 169 TRP B CA 1
ATOM 3159 C C . TRP B 1 169 ? -1.248 29.875 11.039 1 98.38 169 TRP B C 1
ATOM 3161 O O . TRP B 1 169 ? -1.899 28.891 11.398 1 98.38 169 TRP B O 1
ATOM 3171 N N . HIS B 1 170 ? -0.337 29.828 10.023 1 98.81 170 HIS B N 1
ATOM 3172 C CA . HIS B 1 170 ? 0.156 28.562 9.5 1 98.81 170 HIS B CA 1
ATOM 3173 C C . HIS B 1 170 ? 1.482 28.172 10.148 1 98.81 170 HIS B C 1
ATOM 3175 O O . HIS B 1 170 ? 2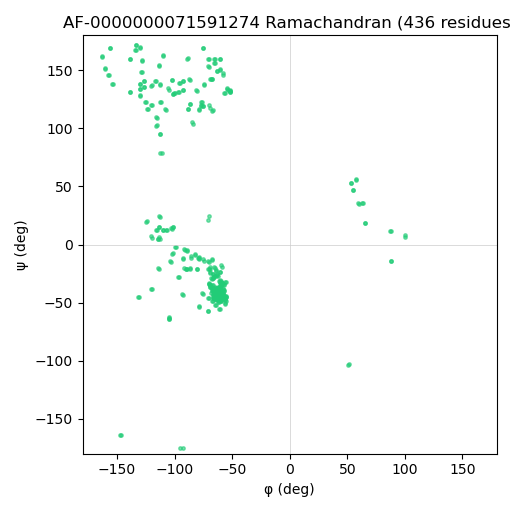.381 29.016 10.273 1 98.81 170 HIS B O 1
ATOM 3181 N N . ILE B 1 171 ? 1.573 26.953 10.602 1 98.81 171 ILE B N 1
ATOM 3182 C CA . ILE B 1 171 ? 2.744 26.469 11.328 1 98.81 171 ILE B CA 1
ATOM 3183 C C . ILE B 1 171 ? 3.283 25.203 10.648 1 98.81 171 ILE B C 1
ATOM 3185 O O . ILE B 1 171 ? 2.572 24.203 10.523 1 98.81 171 ILE B O 1
ATOM 3189 N N . ALA B 1 172 ? 4.562 25.219 10.227 1 98.69 172 ALA B N 1
ATOM 3190 C CA . ALA B 1 172 ? 5.059 24.078 9.453 1 98.69 172 ALA B CA 1
ATOM 3191 C C . ALA B 1 172 ? 6.582 24.062 9.43 1 98.69 172 ALA B C 1
ATOM 3193 O O . ALA B 1 172 ? 7.23 25.094 9.633 1 98.69 172 ALA B O 1
ATOM 3194 N N . ARG B 1 173 ? 7.094 22.906 9.094 1 97 173 ARG B N 1
ATOM 3195 C CA . ARG B 1 173 ? 8.539 22.719 8.984 1 97 173 ARG B CA 1
ATOM 3196 C C . ARG B 1 173 ? 8.992 22.859 7.535 1 97 173 ARG B C 1
ATOM 3198 O O . ARG B 1 173 ? 10.125 23.281 7.27 1 97 173 ARG B O 1
ATOM 3205 N N . GLY B 1 174 ? 8.141 22.562 6.547 1 96.06 174 GLY B N 1
ATOM 3206 C CA . GLY B 1 174 ? 8.57 22.531 5.156 1 96.06 174 GLY B CA 1
ATOM 3207 C C . GLY B 1 174 ? 8.758 23.906 4.559 1 96.06 174 GLY B C 1
ATOM 3208 O O . GLY B 1 174 ? 7.801 24.688 4.445 1 96.06 174 GLY B O 1
ATOM 3209 N N . TYR B 1 175 ? 9.984 24.188 4.137 1 96.5 175 TYR B N 1
ATOM 3210 C CA . TYR B 1 175 ? 10.219 25.5 3.527 1 96.5 175 TYR B CA 1
ATOM 3211 C C . TYR B 1 175 ? 9.562 25.578 2.152 1 96.5 175 TYR B C 1
ATOM 3213 O O . TYR B 1 175 ? 8.711 26.438 1.918 1 96.5 175 TYR B O 1
ATOM 3221 N N . GLU B 1 176 ? 9.938 24.656 1.272 1 94.94 176 GLU B N 1
ATOM 3222 C CA . GLU B 1 176 ? 9.398 24.672 -0.083 1 94.94 176 GLU B CA 1
ATOM 3223 C C . GLU B 1 176 ? 7.902 24.359 -0.086 1 94.94 176 GLU B C 1
ATOM 3225 O O . GLU B 1 176 ? 7.137 24.969 -0.836 1 94.94 176 GLU B O 1
ATOM 3230 N N . SER B 1 177 ? 7.547 23.5 0.829 1 95.88 177 SER B N 1
ATOM 3231 C CA . SER B 1 177 ? 6.184 22.969 0.778 1 95.88 177 SER B CA 1
ATOM 3232 C C . SER B 1 177 ? 5.219 23.891 1.531 1 95.88 177 SER B C 1
ATOM 3234 O O . SER B 1 177 ? 4.008 23.828 1.319 1 95.88 177 SER B O 1
ATOM 3236 N N . ASP B 1 178 ? 5.754 24.703 2.43 1 98.06 178 ASP B N 1
ATOM 3237 C CA . ASP B 1 178 ? 4.828 25.453 3.27 1 98.06 178 ASP B CA 1
ATOM 3238 C C . ASP B 1 178 ? 5.191 26.922 3.309 1 98.06 178 ASP B C 1
ATOM 3240 O O . ASP B 1 178 ? 4.332 27.797 3.111 1 98.06 178 ASP B O 1
ATOM 3244 N N . VAL B 1 179 ? 6.445 27.281 3.48 1 98.19 179 VAL B N 1
ATOM 3245 C CA . VAL B 1 179 ? 6.836 28.688 3.59 1 98.19 179 VAL B CA 1
ATOM 3246 C C . VAL B 1 179 ? 6.578 29.391 2.266 1 98.19 179 VAL B C 1
ATOM 3248 O O . VAL B 1 179 ? 5.977 30.469 2.24 1 98.19 179 VAL B O 1
ATOM 3251 N N . VAL B 1 180 ? 6.969 28.797 1.189 1 97.62 180 VAL B N 1
ATOM 3252 C CA . VAL B 1 180 ? 6.879 29.406 -0.132 1 97.62 180 VAL B CA 1
ATOM 3253 C C . VAL B 1 180 ? 5.418 29.641 -0.5 1 97.62 180 VAL B C 1
ATOM 3255 O O . VAL B 1 180 ? 5.012 30.766 -0.786 1 97.62 180 VAL B O 1
ATOM 3258 N N . PRO B 1 181 ? 4.602 28.625 -0.394 1 97.94 181 PRO B N 1
ATOM 3259 C CA . PRO B 1 181 ? 3.205 28.875 -0.759 1 97.94 181 PRO B CA 1
ATOM 3260 C C . PRO B 1 181 ? 2.488 29.766 0.253 1 97.94 181 PRO B C 1
ATOM 3262 O O . PRO B 1 181 ? 1.592 30.531 -0.118 1 97.94 181 PRO B O 1
ATOM 3265 N N . ALA B 1 182 ? 2.791 29.688 1.504 1 98.19 182 ALA B N 1
ATOM 3266 C CA . ALA B 1 182 ? 2.191 30.594 2.484 1 98.19 182 ALA B CA 1
ATOM 3267 C C . ALA B 1 182 ? 2.502 32.031 2.152 1 98.19 182 ALA B C 1
ATOM 3269 O O . ALA B 1 182 ? 1.647 32.906 2.309 1 98.19 182 ALA B O 1
ATOM 3270 N N . SER B 1 183 ? 3.715 32.312 1.737 1 97.38 183 SER B N 1
ATOM 3271 C CA . SER B 1 183 ? 4.105 33.656 1.305 1 97.38 183 SER B CA 1
ATOM 3272 C C . SER B 1 183 ? 3.277 34.094 0.108 1 97.38 183 SER B C 1
ATOM 3274 O O . SER B 1 183 ? 2.777 35.219 0.086 1 97.38 183 SER B O 1
ATOM 3276 N N . ALA B 1 184 ? 3.127 33.25 -0.856 1 97.38 184 ALA B N 1
ATOM 3277 C CA . ALA B 1 184 ? 2.332 33.562 -2.041 1 97.38 184 ALA B CA 1
ATOM 3278 C C . ALA B 1 184 ? 0.888 33.875 -1.667 1 97.38 184 ALA B C 1
ATOM 3280 O O . ALA B 1 184 ? 0.255 34.719 -2.287 1 97.38 184 ALA B O 1
ATOM 3281 N N . MET B 1 185 ? 0.43 33.219 -0.663 1 98.06 185 MET B N 1
ATOM 3282 C CA . MET B 1 185 ? -0.946 33.375 -0.201 1 98.06 185 MET B CA 1
ATOM 3283 C C . MET B 1 185 ? -1.069 34.562 0.769 1 98.06 185 MET B C 1
ATOM 3285 O O . MET B 1 185 ? -2.174 34.906 1.189 1 98.06 185 MET B O 1
ATOM 3289 N N . GLN B 1 186 ? 0.1 35.062 1.184 1 97.56 186 GLN B N 1
ATOM 3290 C CA . GLN B 1 186 ? 0.176 36.125 2.182 1 97.56 186 GLN B CA 1
ATOM 3291 C C . GLN B 1 186 ? -0.376 35.656 3.525 1 97.56 186 GLN B C 1
ATOM 3293 O O . GLN B 1 186 ? -1.086 36.406 4.203 1 97.56 186 GLN B O 1
ATOM 3298 N N . TRP B 1 187 ? -0.139 34.406 3.83 1 98.38 187 TRP B N 1
ATOM 3299 C CA . TRP B 1 187 ? -0.502 33.875 5.129 1 98.38 187 TRP B CA 1
ATOM 3300 C C . TRP B 1 187 ? 0.529 34.219 6.188 1 98.38 187 TRP B C 1
ATOM 3302 O O . TRP B 1 187 ? 1.735 34.188 5.938 1 98.38 187 TRP B O 1
ATOM 3312 N N . PRO B 1 188 ? 0.075 34.719 7.414 1 97.94 188 PRO B N 1
ATOM 3313 C CA . PRO B 1 188 ? 1.038 34.656 8.516 1 97.94 188 PRO B CA 1
ATOM 3314 C C . PRO B 1 188 ? 1.555 33.25 8.781 1 97.94 188 PRO B C 1
ATOM 3316 O O . PRO B 1 188 ? 0.768 32.312 8.836 1 97.94 188 PRO B O 1
ATOM 3319 N N . MET B 1 189 ? 2.836 33.094 8.875 1 97 189 MET B N 1
ATOM 3320 C CA . MET B 1 189 ? 3.422 31.766 8.914 1 97 189 MET B CA 1
ATOM 3321 C C . MET B 1 189 ? 4.555 31.688 9.93 1 97 189 MET B C 1
ATOM 3323 O O . MET B 1 189 ? 5.371 32.594 10.023 1 97 189 MET B O 1
ATOM 3327 N N . ILE B 1 190 ? 4.531 30.688 10.75 1 98.5 190 ILE B N 1
ATOM 3328 C CA . ILE B 1 190 ? 5.617 30.375 11.672 1 98.5 190 ILE B CA 1
ATOM 3329 C C . ILE B 1 190 ? 6.355 29.125 11.195 1 98.5 190 ILE B C 1
ATOM 3331 O O . ILE B 1 190 ? 5.781 28.047 11.164 1 98.5 190 ILE B O 1
ATOM 3335 N N . TRP B 1 191 ? 7.602 29.281 10.844 1 98.62 191 TRP B N 1
ATOM 3336 C CA . TRP B 1 191 ? 8.453 28.203 10.336 1 98.62 191 TRP B CA 1
ATOM 3337 C C . TRP B 1 191 ? 9.148 27.484 11.484 1 98.62 191 TRP B C 1
ATOM 3339 O O . TRP B 1 191 ? 9.914 28.078 12.234 1 98.62 191 TRP B O 1
ATOM 3349 N N . ILE B 1 192 ? 8.828 26.203 11.648 1 98.25 192 ILE B N 1
ATOM 3350 C CA . ILE B 1 192 ? 9.539 25.375 12.617 1 98.25 192 ILE B CA 1
ATOM 3351 C C . ILE B 1 192 ? 10.805 24.828 11.984 1 98.25 192 ILE B C 1
ATOM 3353 O O . ILE B 1 192 ? 10.766 23.828 11.258 1 98.25 192 ILE B O 1
ATOM 3357 N N . ASN B 1 193 ? 11.914 25.312 12.305 1 97.38 193 ASN B N 1
ATOM 3358 C CA . ASN B 1 193 ? 13.203 24.938 11.734 1 97.38 193 ASN B CA 1
ATOM 3359 C C . ASN B 1 193 ? 14.086 24.234 12.766 1 97.38 193 ASN B C 1
ATOM 3361 O O . ASN B 1 193 ? 15.07 24.797 13.234 1 97.38 193 ASN B O 1
ATOM 3365 N N . ARG B 1 194 ? 13.781 22.969 12.961 1 93.62 194 ARG B N 1
ATOM 3366 C CA . ARG B 1 194 ? 14.445 22.188 14 1 93.62 194 ARG B CA 1
ATOM 3367 C C . ARG B 1 194 ? 15.914 21.953 13.656 1 93.62 194 ARG B C 1
ATOM 3369 O O . ARG B 1 194 ? 16.75 21.875 14.555 1 93.62 194 ARG B O 1
ATOM 3376 N N . ASP B 1 195 ? 16.219 21.906 12.367 1 91.44 195 ASP B N 1
ATOM 3377 C CA . ASP B 1 195 ? 17.547 21.469 11.938 1 91.44 195 ASP B CA 1
ATOM 3378 C C . ASP B 1 195 ? 18.344 22.641 11.367 1 91.44 195 ASP B C 1
ATOM 3380 O O . ASP B 1 195 ? 19.359 22.438 10.711 1 91.44 195 ASP B O 1
ATOM 3384 N N . GLN B 1 196 ? 17.812 23.859 11.602 1 91.94 196 GLN B N 1
ATOM 3385 C CA . GLN B 1 196 ? 18.484 25.078 11.164 1 91.94 196 GLN B CA 1
ATOM 3386 C C . GLN B 1 196 ? 18.781 25.047 9.664 1 91.94 196 GLN B C 1
ATOM 3388 O O . GLN B 1 196 ? 19.891 25.328 9.234 1 91.94 196 GLN B O 1
ATOM 3393 N N . ARG B 1 197 ? 17.812 24.672 8.906 1 91.38 197 ARG B N 1
ATOM 3394 C CA . ARG B 1 197 ? 17.938 24.641 7.449 1 91.38 197 ARG B CA 1
ATOM 3395 C C . ARG B 1 197 ? 17.984 26.062 6.879 1 91.38 197 ARG B C 1
ATOM 3397 O O . ARG B 1 197 ? 17.453 27 7.477 1 91.38 197 ARG B O 1
ATOM 3404 N N . GLN B 1 198 ? 18.609 26.141 5.742 1 93.62 198 GLN B N 1
ATOM 3405 C CA . GLN B 1 198 ? 18.656 27.406 5.027 1 93.62 198 GLN B CA 1
ATOM 3406 C C . GLN B 1 198 ? 17.516 27.516 4.02 1 93.62 198 GLN B C 1
ATOM 3408 O O . GLN B 1 198 ? 17.188 26.531 3.346 1 93.62 198 GLN B O 1
ATOM 3413 N N . PRO B 1 199 ? 16.953 28.734 3.941 1 94.38 199 PRO B N 1
ATOM 3414 C CA . PRO B 1 199 ? 15.961 28.938 2.881 1 94.38 199 PRO B CA 1
ATOM 3415 C C . PRO B 1 199 ? 16.531 28.656 1.488 1 94.38 199 PRO B C 1
ATOM 3417 O O . PRO B 1 199 ? 17.703 28.938 1.225 1 94.38 199 PRO B O 1
ATOM 3420 N N . THR B 1 200 ? 15.664 28.172 0.649 1 93.06 200 THR B N 1
ATOM 3421 C CA . THR B 1 200 ? 16.109 27.812 -0.692 1 93.06 200 THR B CA 1
ATOM 3422 C C . THR B 1 200 ? 15.695 28.875 -1.705 1 93.06 200 THR B C 1
ATOM 3424 O O . THR B 1 200 ? 16.047 28.797 -2.881 1 93.06 200 THR B O 1
ATOM 3427 N N . SER B 1 201 ? 14.922 29.812 -1.327 1 94.88 201 SER B N 1
ATOM 3428 C CA . SER B 1 201 ? 14.453 30.906 -2.164 1 94.88 201 SER B CA 1
ATOM 3429 C C . SER B 1 201 ? 14.281 32.188 -1.35 1 94.88 201 SER B C 1
ATOM 3431 O O . SER B 1 201 ? 14.789 32.281 -0.231 1 94.88 201 SER B O 1
ATOM 3433 N N . SER B 1 202 ? 13.57 33.188 -1.856 1 95.31 202 SER B N 1
ATOM 3434 C CA . SER B 1 202 ? 13.562 34.531 -1.266 1 95.31 202 SER B CA 1
ATOM 3435 C C . SER B 1 202 ? 12.414 34.688 -0.277 1 95.31 202 SER B C 1
ATOM 3437 O O . SER B 1 202 ? 12.391 35.656 0.498 1 95.31 202 SER B O 1
ATOM 3439 N N . GLU B 1 203 ? 11.516 33.75 -0.306 1 96.25 203 GLU B N 1
ATOM 3440 C CA . GLU B 1 203 ? 10.367 33.875 0.59 1 96.25 203 GLU B CA 1
ATOM 3441 C C . GLU B 1 203 ? 10.797 33.719 2.051 1 96.25 203 GLU B C 1
ATOM 3443 O O . GLU B 1 203 ? 11.719 32.969 2.365 1 96.25 203 GLU B O 1
ATOM 3448 N N . ARG B 1 204 ? 10.141 34.531 2.914 1 95.31 204 ARG B N 1
ATOM 3449 C CA . ARG B 1 204 ? 10.461 34.469 4.336 1 95.31 204 ARG B CA 1
ATOM 3450 C C . ARG B 1 204 ? 9.211 34.25 5.172 1 95.31 204 ARG B C 1
ATOM 3452 O O . ARG B 1 204 ? 8.156 34.812 4.895 1 95.31 204 ARG B O 1
ATOM 3459 N N . PRO B 1 205 ? 9.391 33.406 6.215 1 97.75 205 PRO B N 1
ATOM 3460 C CA . PRO B 1 205 ? 8.297 33.281 7.18 1 97.75 205 PRO B CA 1
ATOM 3461 C C . PRO B 1 205 ? 8.102 34.531 8.031 1 97.75 205 PRO B C 1
ATOM 3463 O O . PRO B 1 205 ? 8.977 35.406 8.055 1 97.75 205 PRO B O 1
ATOM 3466 N N . THR B 1 206 ? 6.906 34.688 8.625 1 98 206 THR B N 1
ATOM 3467 C CA . THR B 1 206 ? 6.676 35.781 9.57 1 98 206 THR B CA 1
ATOM 3468 C C . THR B 1 206 ? 7.57 35.625 10.797 1 98 206 THR B C 1
ATOM 3470 O O . THR B 1 206 ? 8.148 36.594 11.273 1 98 206 THR B O 1
ATOM 3473 N N . HIS B 1 207 ? 7.656 34.406 11.32 1 97.94 207 HIS B N 1
ATOM 3474 C CA . HIS B 1 207 ? 8.539 34.062 12.43 1 97.94 207 HIS B CA 1
ATOM 3475 C C . HIS B 1 207 ? 9.203 32.719 12.203 1 97.94 207 HIS B C 1
ATOM 3477 O O . HIS B 1 207 ? 8.742 31.922 11.375 1 97.94 207 HIS B O 1
ATOM 3483 N N . MET B 1 208 ? 10.32 32.469 12.883 1 97.81 208 MET B N 1
ATOM 3484 C CA . MET B 1 208 ? 11.023 31.188 12.867 1 97.81 208 MET B CA 1
ATOM 3485 C C . MET B 1 208 ? 11.312 30.719 14.289 1 97.81 208 MET B C 1
ATOM 3487 O O . MET B 1 208 ? 11.711 31.5 15.141 1 97.81 208 MET B O 1
ATOM 3491 N N . VAL B 1 209 ? 11.039 29.484 14.531 1 97.94 209 VAL B N 1
ATOM 3492 C CA . VAL B 1 209 ? 11.312 28.875 15.836 1 97.94 209 VAL B CA 1
ATOM 3493 C C . VAL B 1 209 ? 11.992 27.516 15.641 1 97.94 209 VAL B C 1
ATOM 3495 O O . VAL B 1 209 ? 12.047 27 14.531 1 97.94 209 VAL B O 1
ATOM 3498 N N . THR B 1 210 ? 12.477 26.891 16.781 1 96.19 210 THR B N 1
ATOM 3499 C CA . THR B 1 210 ? 13.203 25.641 16.688 1 96.19 210 THR B CA 1
ATOM 3500 C C . THR B 1 210 ? 12.32 24.469 17.125 1 96.19 210 THR B C 1
ATOM 3502 O O . THR B 1 210 ? 12.664 23.312 16.891 1 96.19 210 THR B O 1
ATOM 3505 N N . ASP B 1 211 ? 11.234 24.75 17.75 1 96.94 211 ASP B N 1
ATOM 3506 C CA . ASP B 1 211 ? 10.273 23.719 18.125 1 96.94 211 ASP B CA 1
ATOM 3507 C C . ASP B 1 211 ? 8.875 24.297 18.312 1 96.94 211 ASP B C 1
ATOM 3509 O O . ASP B 1 211 ? 8.695 25.516 18.219 1 96.94 211 ASP B O 1
ATOM 3513 N N . LEU B 1 212 ? 7.863 23.484 18.438 1 98 212 LEU B N 1
ATOM 3514 C CA . LEU B 1 212 ? 6.473 23.922 18.438 1 98 212 LEU B CA 1
ATOM 3515 C C . LEU B 1 212 ? 6.156 24.719 19.703 1 98 212 LEU B C 1
ATOM 3517 O O . LEU B 1 212 ? 5.363 25.672 19.656 1 98 212 LEU B O 1
ATOM 3521 N N . ALA B 1 213 ? 6.727 24.375 20.812 1 96.81 213 ALA B N 1
ATOM 3522 C CA . ALA B 1 213 ? 6.441 25.031 22.078 1 96.81 213 ALA B CA 1
ATOM 3523 C C . ALA B 1 213 ? 6.781 26.531 22.016 1 96.81 213 ALA B C 1
ATOM 3525 O O . ALA B 1 213 ? 6.109 27.344 22.641 1 96.81 213 ALA B O 1
ATOM 3526 N N . ALA B 1 214 ? 7.766 26.859 21.234 1 97 214 ALA B N 1
ATOM 3527 C CA . ALA B 1 214 ? 8.242 28.234 21.141 1 97 214 ALA B CA 1
ATOM 3528 C C . ALA B 1 214 ? 7.223 29.125 20.422 1 97 214 ALA B C 1
ATOM 3530 O O . ALA B 1 214 ? 7.293 30.344 20.5 1 97 214 ALA B O 1
ATOM 3531 N N . VAL B 1 215 ? 6.25 28.547 19.75 1 97.75 215 VAL B N 1
ATOM 3532 C CA . VAL B 1 215 ? 5.234 29.281 18.984 1 97.75 215 VAL B CA 1
ATOM 3533 C C . VAL B 1 215 ? 4.312 30.031 19.938 1 97.75 215 VAL B C 1
ATOM 3535 O O . VAL B 1 215 ? 3.682 31.016 19.547 1 97.75 215 VAL B O 1
ATOM 3538 N N . LYS B 1 216 ? 4.273 29.641 21.188 1 95.25 216 LYS B N 1
ATOM 3539 C CA . LYS B 1 216 ? 3.359 30.203 22.172 1 95.25 216 LYS B CA 1
ATOM 3540 C C . LYS B 1 216 ? 3.574 31.703 22.344 1 95.25 216 LYS B C 1
ATOM 3542 O O . LYS B 1 216 ? 2.684 32.406 22.797 1 95.25 216 LYS B O 1
ATOM 3547 N N . GLN B 1 217 ? 4.715 32.156 21.906 1 94.5 217 GLN B N 1
ATOM 3548 C CA . GLN B 1 217 ? 5.027 33.562 22.016 1 94.5 217 GLN B CA 1
ATOM 3549 C C . GLN B 1 217 ? 4.066 34.406 21.172 1 94.5 217 GLN B C 1
ATOM 3551 O O . GLN B 1 217 ? 3.793 35.562 21.516 1 94.5 217 GLN B O 1
ATOM 3556 N N . TRP B 1 218 ? 3.508 33.844 20.109 1 93.81 218 TRP B N 1
ATOM 3557 C CA . TRP B 1 218 ? 2.641 34.562 19.203 1 93.81 218 TRP B CA 1
ATOM 3558 C C . TRP B 1 218 ? 1.212 34.031 19.266 1 93.81 218 TRP B C 1
ATOM 3560 O O . TRP B 1 218 ? 0.274 34.719 18.828 1 93.81 218 TRP B O 1
ATOM 3570 N N . VAL B 1 219 ? 1.09 32.844 19.734 1 91.38 219 VAL B N 1
ATOM 3571 C CA . VAL B 1 219 ? -0.204 32.188 19.875 1 91.38 219 VAL B CA 1
ATOM 3572 C C . VAL B 1 219 ? -0.532 32 21.344 1 91.38 219 VAL B C 1
ATOM 3574 O O . VAL B 1 219 ? 0.022 31.109 22 1 91.38 219 VAL B O 1
ATOM 3577 N N . ASN B 1 220 ? -1.289 32.906 22 1 84.12 220 ASN B N 1
ATOM 3578 C CA . ASN B 1 220 ? -1.544 32.875 23.438 1 84.12 220 ASN B CA 1
ATOM 3579 C C . ASN B 1 220 ? -2.943 33.375 23.766 1 84.12 220 ASN B C 1
ATOM 3581 O O . ASN B 1 220 ? -3.561 34.062 22.969 1 84.12 220 ASN B O 1
#

InterPro domains:
  IPR006328 L-2-Haloacid dehalogenase [cd02588] (4-217)
  IPR023214 HAD superfamily [G3DSA:3.40.50.1000] (4-202)
  IPR036412 HAD-like superfamily [SSF56784] (4-219)
  IPR051540 S-2-haloalkanoic acid dehalogenase [PTHR43316] (3-214)

Secondary structure (DSSP, 8-state):
----EEEE--BTTTB--HHHHHHHHHHHHHTTS-HHHHHHHHHHHHT-GGGGSS---HHHHHHHHHHHHHHHTT-TTTTGGGHHHHHHHHHT--B-TTHHHHHHHHHHTTPEEEEEES--TTTHHHHHHHH-S--SEEEEHHHHTS-TT-HHHHHHHHHHHT--TTTEEEEES-IIIIIHHHHHTT--EEEE-TT-PPPSSS---SEEESSSGGGGGT--/----EEEE--BTTTB--HHHHHHHHHHHHHTTS-HHHHHHHHHHHHT-GGGGSS---HHHHHHHHHHHHHHHTT-TTTTGGGHHHHHHHHHT--B-TTHHHHHHHHHHTTPEEEEEES--TTTHHHHHHHH-S--SEEEEHHHHTS-TT-HHHHHHHHHHHT--TTTEEEEES-IIIIIHHHHHTT--EEEE-TT-PPPSSS---SEEESSSGGGGGT--